Protein AF-0000000073271845 (afdb_homodimer)

Sequence (450 aa):
MGHQAGATQPPTPHKTIHFCSQCAGPVDLKFVSSEDRWRHICSACSHVHYLNPRNVVGCIVEHEDQVLLCRRGIQPQLGKWTVPAGYMELQESTAEGAARETLEEAGAAVEIVAPYVHFDIPGIGQAYLLFRARLAPPFTFAAQAPESLETRLFPLEDIPWDELAFSAVSLALRYYVEDRRSQSWRMHHGVIRKQAGAGPNDPGSFKLTDYMGLPLGAERIQTQAMGHQAGATQPPTPHKTIHFCSQCAGPVDLKFVSSEDRWRHICSACSHVHYLNPRNVVGCIVEHEDQVLLCRRGIQPQLGKWTVPAGYMELQESTAEGAARETLEEAGAAVEIVAPYVHFDIPGIGQAYLLFRARLAPPFTFAAQAPESLETRLFPLEDIPWDELAFSAVSLALRYYVEDRRSQSWRMHHGVIRKQAGAGPNDPGSFKLTDYMGLPLGAERIQTQA

Organism: Auxenochlorella protothecoides (NCBI:txid3075)

InterPro domains:
  IPR000086 NUDIX hydrolase domain [PF00293] (54-161)
  IPR000086 NUDIX hydrolase domain [PS51462] (52-177)
  IPR015797 NUDIX hydrolase-like domain superfamily [SSF55811] (19-181)
  IPR020084 NUDIX hydrolase, conserved site [PS00893] (86-107)
  IPR029401 Nudix hydrolase, N-terminal [PF14803] (19-50)

Solvent-accessible surface area (backbone atoms only — not comparable to full-atom values): 23977 Å² total; per-residue (Å²): 131,78,74,73,76,68,77,74,75,71,80,82,73,84,85,84,54,47,17,22,33,83,75,35,27,55,30,40,84,43,78,40,73,96,70,72,42,76,40,41,30,18,76,70,80,60,50,71,58,83,59,54,38,40,44,32,16,14,32,52,32,36,52,95,75,17,39,45,33,26,25,27,47,39,83,80,52,57,69,17,32,38,53,28,52,38,73,38,48,62,68,42,39,63,69,55,32,9,44,48,29,22,31,52,37,26,38,25,46,59,43,78,73,42,75,30,39,39,38,24,27,25,90,77,28,34,31,40,42,31,24,36,22,32,62,26,83,90,65,50,65,34,45,68,32,75,58,18,69,36,49,47,76,28,46,73,92,61,56,59,75,92,42,49,48,45,46,71,54,52,53,50,51,52,51,46,52,51,22,59,74,67,71,51,49,50,26,37,32,30,32,44,41,79,36,88,93,42,56,95,76,41,56,84,26,50,44,79,40,83,70,45,76,29,34,36,57,80,76,77,71,76,71,79,124,132,78,75,72,76,69,77,75,77,72,81,83,74,84,86,85,52,47,16,21,34,83,76,35,28,55,30,40,83,43,78,38,74,96,71,71,42,79,38,41,29,18,77,68,82,61,51,70,57,84,59,52,36,39,44,30,16,13,33,53,31,36,53,95,77,19,39,45,33,24,23,27,47,38,83,81,52,58,69,17,32,36,54,28,51,38,72,39,48,61,68,41,39,64,67,56,34,9,42,47,29,21,32,52,36,26,38,26,48,60,43,80,71,43,76,30,37,40,36,24,25,26,90,76,30,34,33,39,42,32,23,35,22,31,62,26,86,88,65,51,65,36,43,69,32,76,58,18,69,36,49,46,74,28,46,71,91,61,55,59,74,92,42,47,48,45,47,70,52,51,52,49,51,51,51,47,53,52,22,59,73,67,72,50,54,48,26,38,34,29,31,43,40,79,36,86,92,43,56,94,75,39,56,84,25,49,45,80,39,83,68,43,76,31,34,39,57,80,76,77,72,77,71,78,126

Nearest PDB structures (foldseek):
  3cng-assembly1_B  TM=9.658E-01  e=6.752E-22  Nitrosomonas europaea ATCC 19718
  5anv-assembly1_A  TM=7.488E-01  e=4.804E-10  Homo sapiens
  8zb3-assembly3_D  TM=8.122E-01  e=3.084E-08  Mycobacteroides abscessus
  8zb3-assembly2_F  TM=7.707E-01  e=2.291E-08  Mycobacteroides abscessus
  8zb3-assembly1_B  TM=7.769E-01  e=3.273E-08  Mycobacteroides abscessus

Secondary structure (DSSP, 8-state):
--------PPPPPPP---B-TTT--BEEEEEETTTTEEEEEETTT--EE---PEEEEEEEEEETTEEEEEEE-SSSSTT-EE-SEEE--TTS-HHHHHHHHHHHHH---EEEEEEEEEEEEGGGTEEEEEEEEEEPTT------STTEEEEEEEEGGG--GGGBS-HHHHHHHHHHHHHHHHT--EEEEEEEEEPTT--TT-GGGEEEEEEEEEE----------/--------PPPPPPP---B-TTT--BEEEEEETTTTEEEEEETTT--EE---PEEEEEEEEEETTEEEEEEE-SSSSTT-EE-SEEE--TTS-HHHHHHHHHHHHH---EEEEEEEEEEEEGGGTEEEEEEEEEEPTT------STTEEEEEEEEGGG--GGGBS-HHHHHHHHHHHHHHHHT--EEEEEEEEEPTT--TT-GGGEEEEEEEEEE----------

Radius of gyration: 22.72 Å; Cα contacts (8 Å, |Δi|>4): 1022; chains: 2; bounding box: 58×82×54 Å

Foldseek 3Di:
DPPPVPPPQPDDDDDPDQADPPPRAGWDFDQDVVVSDTWTAGPPPRDTDDDAFWEKAAEQEDDPQWTKWFQFLDDDLHRFIFGQIGTDDPPDDSVRRHQVSCCQAWVFGWAFQAWAEWEAEVVVRYIYTYTYIYGDPPSDTFGDDSRTDTMDIGRLVGPPLVRHFALRRSVSSVVVSVCVVVVWGWHKYWYWYFAPPDDPRPSVRTDTHPIDTHTDPNRPPPPPD/DPPPPPPPQPDDDDDPDQADPVPRAGWDFDQDVVVSDTWTAGPPPRDTDDDAFWEKAAEQEDDPQWTKWFQFLDPDLHRFIFGQIGTDDPPDDSVRRHQVSCCQAWVFGWAFQAWAEWEAEVVVRHIYTYTYIYGDPPSDTFGDDSRTDTMDIGRLVGPPLVRHFALRRSVSSVVVVVCVVVVWGWHKYWYWYAAPPDDPRPSVRIDTHPIDTHTPPRRPPPPPD

Structure (mmCIF, N/CA/C/O backbone):
data_AF-0000000073271845-model_v1
#
loop_
_entity.id
_entity.type
_entity.pdbx_description
1 polymer 'Nudix hydrolase 23, chloroplastic'
#
loop_
_atom_site.group_PDB
_atom_site.id
_atom_site.type_symbol
_atom_site.label_atom_id
_atom_site.label_alt_id
_atom_site.label_comp_id
_atom_site.label_asym_id
_atom_site.label_entity_id
_atom_site.label_seq_id
_atom_site.pdbx_PDB_ins_code
_atom_site.Cartn_x
_atom_site.Cartn_y
_atom_site.Cartn_z
_atom_site.occupancy
_atom_site.B_iso_or_equiv
_atom_site.auth_seq_id
_atom_site.auth_comp_id
_atom_site.auth_asym_id
_atom_site.auth_atom_id
_atom_site.pdbx_PDB_model_num
ATOM 1 N N . MET A 1 1 ? -10.828 41.812 -13.445 1 26.44 1 MET A N 1
ATOM 2 C CA . MET A 1 1 ? -11.75 40.75 -13.016 1 26.44 1 MET A CA 1
ATOM 3 C C . MET A 1 1 ? -11.227 39.375 -13.391 1 26.44 1 MET A C 1
ATOM 5 O O . MET A 1 1 ? -11.25 39 -14.562 1 26.44 1 MET A O 1
ATOM 9 N N . GLY A 1 2 ? -10.016 39 -13.016 1 28.94 2 GLY A N 1
ATOM 10 C CA . GLY A 1 2 ? -9.258 37.844 -13.438 1 28.94 2 GLY A CA 1
ATOM 11 C C . GLY A 1 2 ? -10.055 36.562 -13.336 1 28.94 2 GLY A C 1
ATOM 12 O O . GLY A 1 2 ? -10.688 36.281 -12.312 1 28.94 2 GLY A O 1
ATOM 13 N N . HIS A 1 3 ? -10.594 36.062 -14.469 1 33.66 3 HIS A N 1
ATOM 14 C CA . HIS A 1 3 ? -11.32 34.812 -14.555 1 33.66 3 HIS A CA 1
ATOM 15 C C . HIS A 1 3 ? -10.633 33.719 -13.758 1 33.66 3 HIS A C 1
ATOM 17 O O . HIS A 1 3 ? -9.438 33.438 -13.945 1 33.66 3 HIS A O 1
ATOM 23 N N . GLN A 1 4 ? -10.82 33.625 -12.453 1 34.12 4 GLN A N 1
ATOM 24 C CA . GLN A 1 4 ? -10.398 32.438 -11.727 1 34.12 4 GLN A CA 1
ATOM 25 C C . GLN A 1 4 ? -10.523 31.172 -12.602 1 34.12 4 GLN A C 1
ATOM 27 O O . GLN A 1 4 ? -11.617 30.859 -13.078 1 34.12 4 GLN A O 1
ATOM 32 N N . ALA A 1 5 ? -9.711 30.938 -13.469 1 41.09 5 ALA A N 1
ATOM 33 C CA . ALA A 1 5 ? -9.719 29.75 -14.32 1 41.09 5 ALA A CA 1
ATOM 34 C C . ALA A 1 5 ? -10.328 28.562 -13.586 1 41.09 5 ALA A C 1
ATOM 36 O O . ALA A 1 5 ? -9.867 28.188 -12.508 1 41.09 5 ALA A O 1
ATOM 37 N N . GLY A 1 6 ? -11.594 28.312 -13.602 1 43.56 6 GLY A N 1
ATOM 38 C CA . GLY A 1 6 ? -12.383 27.281 -12.961 1 43.56 6 GLY A CA 1
ATOM 39 C C . GLY A 1 6 ? -11.711 25.922 -13 1 43.56 6 GLY A C 1
ATOM 40 O O . GLY A 1 6 ? -11.281 25.453 -14.055 1 43.56 6 GLY A O 1
ATOM 41 N N . ALA A 1 7 ? -10.891 25.625 -12.102 1 51.81 7 ALA A N 1
ATOM 42 C CA . ALA A 1 7 ? -10.305 24.281 -12.086 1 51.81 7 ALA A CA 1
ATOM 43 C C . ALA A 1 7 ? -11.266 23.25 -12.664 1 51.81 7 ALA A C 1
ATOM 45 O O . ALA A 1 7 ? -12.438 23.203 -12.289 1 51.81 7 ALA A O 1
ATOM 46 N N . THR A 1 8 ? -11.156 22.812 -13.969 1 64.62 8 THR A N 1
ATOM 47 C CA . THR A 1 8 ? -11.977 21.844 -14.68 1 64.62 8 THR A CA 1
ATOM 48 C C . THR A 1 8 ? -12.156 20.578 -13.836 1 64.62 8 THR A C 1
ATOM 50 O O . THR A 1 8 ? -11.203 20.078 -13.234 1 64.62 8 THR A O 1
ATOM 53 N N . GLN A 1 9 ? -13.398 20.375 -13.445 1 80.06 9 GLN A N 1
ATOM 54 C CA . GLN A 1 9 ? -13.812 19.156 -12.75 1 80.06 9 GLN A CA 1
ATOM 55 C C . GLN A 1 9 ? -13.289 17.906 -13.461 1 80.06 9 GLN A C 1
ATOM 57 O O . GLN A 1 9 ? -13.375 17.812 -14.68 1 80.06 9 GLN A O 1
ATOM 62 N N . PRO A 1 10 ? -12.5 17.125 -12.703 1 82 10 PRO A N 1
ATOM 63 C CA . PRO A 1 10 ? -12.055 15.883 -13.336 1 82 10 PRO A CA 1
ATOM 64 C C . PRO A 1 10 ? -13.211 15.039 -13.852 1 82 10 PRO A C 1
ATOM 66 O O . PRO A 1 10 ? -14.359 15.242 -13.445 1 82 10 PRO A O 1
ATOM 69 N N . PRO A 1 11 ? -12.898 14.188 -14.797 1 83.12 11 PRO A N 1
ATOM 70 C CA . PRO A 1 11 ? -13.953 13.305 -15.297 1 83.12 11 PRO A CA 1
ATOM 71 C C . PRO A 1 11 ? -14.57 12.438 -14.203 1 83.12 11 PRO A C 1
ATOM 73 O O . PRO A 1 11 ? -13.875 12.016 -13.273 1 83.12 11 PRO A O 1
ATOM 76 N N . THR A 1 12 ? -15.828 12.25 -14.344 1 85.94 12 THR A N 1
ATOM 77 C CA . THR A 1 12 ? -16.562 11.438 -13.375 1 85.94 12 THR A CA 1
ATOM 78 C C . THR A 1 12 ? -16.078 9.984 -13.414 1 85.94 12 THR A C 1
ATOM 80 O O . THR A 1 12 ? -16.047 9.367 -14.477 1 85.94 12 THR A O 1
ATOM 83 N N . PRO A 1 13 ? -15.742 9.469 -12.25 1 89.5 13 PRO A N 1
ATOM 84 C CA . PRO A 1 13 ? -15.312 8.07 -12.219 1 89.5 13 PRO A CA 1
ATOM 85 C C . PRO A 1 13 ? -16.484 7.094 -12.25 1 89.5 13 PRO A C 1
ATOM 87 O O . PRO A 1 13 ? -17.656 7.516 -12.172 1 89.5 13 PRO A O 1
ATOM 90 N N . HIS A 1 14 ? -16.156 5.797 -12.5 1 89.81 14 HIS A N 1
ATOM 91 C CA . HIS A 1 14 ? -17.156 4.746 -12.406 1 89.81 14 HIS A CA 1
ATOM 92 C C . HIS A 1 14 ? -17.625 4.562 -10.961 1 89.81 14 HIS A C 1
ATOM 94 O O . HIS A 1 14 ? -16.797 4.461 -10.047 1 89.81 14 HIS A O 1
ATOM 100 N N . LYS A 1 15 ? -18.938 4.594 -10.805 1 92.81 15 LYS A N 1
ATOM 101 C CA . LYS A 1 15 ? -19.5 4.344 -9.484 1 92.81 15 LYS A CA 1
ATOM 102 C C . LYS A 1 15 ? -19.344 2.879 -9.086 1 92.81 15 LYS A C 1
ATOM 104 O O . LYS A 1 15 ? -19.859 1.99 -9.773 1 92.81 15 LYS A O 1
ATOM 109 N N . THR A 1 16 ? -18.641 2.561 -7.949 1 95.5 16 THR A N 1
ATOM 110 C CA . THR A 1 16 ? -18.375 1.185 -7.551 1 95.5 16 THR A CA 1
ATOM 111 C C . THR A 1 16 ? -19.156 0.815 -6.301 1 95.5 16 THR A C 1
ATOM 113 O O . THR A 1 16 ? -19.266 -0.362 -5.949 1 95.5 16 THR A O 1
ATOM 116 N N . ILE A 1 17 ? -19.688 1.751 -5.602 1 98 17 ILE A N 1
ATOM 117 C CA . ILE A 1 17 ? -20.516 1.562 -4.414 1 98 17 ILE A CA 1
ATOM 118 C C . ILE A 1 17 ? -21.922 2.1 -4.68 1 98 17 ILE A C 1
ATOM 120 O O . ILE A 1 17 ? -22.109 3.303 -4.871 1 98 17 ILE A O 1
ATOM 124 N N . HIS A 1 18 ? -22.812 1.226 -4.594 1 98.62 18 HIS A N 1
ATOM 125 C CA . HIS A 1 18 ? -24.172 1.615 -4.953 1 98.62 18 HIS A CA 1
ATOM 126 C C . HIS A 1 18 ? -25.031 1.848 -3.711 1 98.62 18 HIS A C 1
ATOM 128 O O . HIS A 1 18 ? -25.953 2.672 -3.729 1 98.62 18 HIS A O 1
ATOM 134 N N . PHE A 1 19 ? -24.688 1.112 -2.695 1 98.88 19 PHE A N 1
ATOM 135 C CA . PHE A 1 19 ? -25.453 1.235 -1.455 1 98.88 19 PHE A CA 1
ATOM 136 C C . PHE A 1 19 ? -24.516 1.394 -0.264 1 98.88 19 PHE A C 1
ATOM 138 O O . PHE A 1 19 ? -23.391 0.868 -0.271 1 98.88 19 PHE A O 1
ATOM 145 N N . CYS A 1 20 ? -25 2.088 0.715 1 98.81 20 CYS A N 1
ATOM 146 C CA . CYS A 1 20 ? -24.234 2.453 1.895 1 98.81 20 CYS A CA 1
ATOM 147 C C . CYS A 1 20 ? -23.969 1.237 2.773 1 98.81 20 CYS A C 1
ATOM 149 O O . CYS A 1 20 ? -24.891 0.494 3.104 1 98.81 20 CYS A O 1
ATOM 151 N N . SER A 1 21 ? -22.766 1.046 3.168 1 98.62 21 SER A N 1
ATOM 152 C CA . SER A 1 21 ? -22.375 -0.086 4 1 98.62 21 SER A CA 1
ATOM 153 C C . SER A 1 21 ? -22.891 0.078 5.43 1 98.62 21 SER A C 1
ATOM 155 O O . SER A 1 21 ? -22.875 -0.873 6.215 1 98.62 21 SER A O 1
ATOM 157 N N . GLN A 1 22 ? -23.375 1.229 5.746 1 98.5 22 GLN A N 1
ATOM 158 C CA . GLN A 1 22 ? -23.766 1.512 7.125 1 98.5 22 GLN A CA 1
ATOM 159 C C . GLN A 1 22 ? -25.281 1.484 7.289 1 98.5 22 GLN A C 1
ATOM 161 O O . GLN A 1 22 ? -25.781 1.08 8.336 1 98.5 22 GLN A O 1
ATOM 166 N N . CYS A 1 23 ? -26.016 1.904 6.242 1 98.69 23 CYS A N 1
ATOM 167 C CA . CYS A 1 23 ? -27.453 2.057 6.457 1 98.69 23 CYS A CA 1
ATOM 168 C C . CYS A 1 23 ? -28.234 1.495 5.281 1 98.69 23 CYS A C 1
ATOM 170 O O . CYS A 1 23 ? -29.469 1.622 5.234 1 98.69 23 CYS A O 1
ATOM 172 N N . ALA A 1 24 ? -27.609 1.023 4.305 1 98.56 24 ALA A N 1
ATOM 173 C CA . ALA A 1 24 ? -28.219 0.4 3.133 1 98.56 24 ALA A CA 1
ATOM 174 C C . ALA A 1 24 ? -28.812 1.451 2.199 1 98.56 24 ALA A C 1
ATOM 176 O O . ALA A 1 24 ? -29.406 1.113 1.175 1 98.56 24 ALA A O 1
ATOM 177 N N . GLY A 1 25 ? -28.625 2.727 2.527 1 98.69 25 GLY A N 1
ATOM 178 C CA . GLY A 1 25 ? -29.125 3.775 1.658 1 98.69 25 GLY A CA 1
ATOM 179 C C . GLY A 1 25 ? -28.375 3.877 0.344 1 98.69 25 GLY A C 1
ATOM 180 O O . GLY A 1 25 ? -27.266 3.342 0.211 1 98.69 25 GLY A O 1
ATOM 181 N N . PRO A 1 26 ? -29.031 4.582 -0.609 1 98.69 26 PRO A N 1
ATOM 182 C CA . PRO A 1 26 ? -28.359 4.754 -1.895 1 98.69 26 PRO A CA 1
ATOM 183 C C . PRO A 1 26 ? -27.125 5.656 -1.796 1 98.69 26 PRO A C 1
ATOM 185 O O . PRO A 1 26 ? -27.141 6.645 -1.058 1 98.69 26 PRO A O 1
ATOM 188 N N . VAL A 1 27 ? -26.047 5.289 -2.484 1 98.69 27 VAL A N 1
ATOM 189 C CA . VAL A 1 27 ? -24.828 6.074 -2.525 1 98.69 27 VAL A CA 1
ATOM 190 C C . VAL A 1 27 ? -24.719 6.797 -3.865 1 98.69 27 VAL A C 1
ATOM 192 O O . VAL A 1 27 ? -24.906 6.191 -4.922 1 98.69 27 VAL A O 1
ATOM 195 N N . ASP A 1 28 ? -24.406 8.062 -3.801 1 97.88 28 ASP A N 1
ATOM 196 C CA . ASP A 1 28 ? -24.219 8.875 -5 1 97.88 28 ASP A CA 1
ATOM 197 C C . ASP A 1 28 ? -22.766 9.305 -5.152 1 97.88 28 ASP A C 1
ATOM 199 O O . ASP A 1 28 ? -22.047 9.445 -4.16 1 97.88 28 ASP A O 1
ATOM 203 N N . LEU A 1 29 ? -22.406 9.438 -6.406 1 96.81 29 LEU A N 1
ATOM 204 C CA . LEU A 1 29 ? -21.141 10.102 -6.703 1 96.81 29 LEU A CA 1
ATOM 205 C C . LEU A 1 29 ? -21.312 11.617 -6.746 1 96.81 29 LEU A C 1
ATOM 207 O O . LEU A 1 29 ? -22.062 12.133 -7.582 1 96.81 29 LEU A O 1
ATOM 211 N N . LYS A 1 30 ? -20.672 12.32 -5.816 1 96.12 30 LYS A N 1
ATOM 212 C CA . LYS A 1 30 ? -20.781 13.773 -5.73 1 96.12 30 LYS A CA 1
ATOM 213 C C . LYS A 1 30 ? -19.406 14.43 -5.793 1 96.12 30 LYS A C 1
ATOM 215 O O . LYS A 1 30 ? -18.469 13.969 -5.156 1 96.12 30 LYS A O 1
ATOM 220 N N . PHE A 1 31 ? -19.281 15.438 -6.609 1 95.31 31 PHE A N 1
ATOM 221 C CA . PHE A 1 31 ? -18.031 16.203 -6.66 1 95.31 31 PHE A CA 1
ATOM 222 C C . PHE A 1 31 ? -17.953 17.172 -5.484 1 95.31 31 PHE A C 1
ATOM 224 O O . PHE A 1 31 ? -18.844 18 -5.293 1 95.31 31 PHE A O 1
ATOM 231 N N . VAL A 1 32 ? -16.938 17.016 -4.672 1 93.81 32 VAL A N 1
ATOM 232 C CA . VAL A 1 32 ? -16.703 17.891 -3.539 1 93.81 32 VAL A CA 1
ATOM 233 C C . VAL A 1 32 ? -15.672 18.953 -3.918 1 93.81 32 VAL A C 1
ATOM 235 O O . VAL A 1 32 ? -14.469 18.688 -3.875 1 93.81 32 VAL A O 1
ATOM 238 N N . SER A 1 33 ? -16.016 20.125 -4.113 1 91.56 33 SER A N 1
ATOM 239 C CA . SER A 1 33 ? -15.188 21.188 -4.664 1 91.56 33 SER A CA 1
ATOM 240 C C . SER A 1 33 ? -14.047 21.547 -3.719 1 91.56 33 SER A C 1
ATOM 242 O O . SER A 1 33 ? -12.93 21.828 -4.164 1 91.56 33 SER A O 1
ATOM 244 N N . SER A 1 34 ? -14.328 21.562 -2.422 1 87.44 34 SER A N 1
ATOM 245 C CA . SER A 1 34 ? -13.312 21.938 -1.443 1 87.44 34 SER A CA 1
ATOM 246 C C . SER A 1 34 ? -12.164 20.922 -1.423 1 87.44 34 SER A C 1
ATOM 248 O O . SER A 1 34 ? -11.055 21.25 -0.996 1 87.44 34 SER A O 1
ATOM 250 N N . GLU A 1 35 ? -12.43 19.766 -1.966 1 88.5 35 GLU A N 1
ATOM 251 C CA . GLU A 1 35 ? -11.43 18.688 -1.981 1 88.5 35 GLU A CA 1
ATOM 252 C C . GLU A 1 35 ? -10.938 18.422 -3.398 1 88.5 35 GLU A C 1
ATOM 254 O O . GLU A 1 35 ? -9.961 17.688 -3.594 1 88.5 35 GLU A O 1
ATOM 259 N N . ASP A 1 36 ? -11.641 18.984 -4.312 1 89.12 36 ASP A N 1
ATOM 260 C CA . ASP A 1 36 ? -11.352 18.734 -5.723 1 89.12 36 ASP A CA 1
ATOM 261 C C . ASP A 1 36 ? -11.352 17.234 -6.035 1 89.12 36 ASP A C 1
ATOM 263 O O . ASP A 1 36 ? -10.398 16.719 -6.613 1 89.12 36 ASP A O 1
ATOM 267 N N . ARG A 1 37 ? -12.438 16.516 -5.547 1 92.81 37 ARG A N 1
ATOM 268 C CA . ARG A 1 37 ? -12.516 15.07 -5.738 1 92.81 37 ARG A CA 1
ATOM 269 C C . ARG A 1 37 ? -13.969 14.602 -5.754 1 92.81 37 ARG A C 1
ATOM 271 O O . ARG A 1 37 ? -14.836 15.234 -5.152 1 92.81 37 ARG A O 1
ATOM 278 N N . TRP A 1 38 ? -14.18 13.531 -6.527 1 94.88 38 TRP A N 1
ATOM 279 C CA . TRP A 1 38 ? -15.445 12.812 -6.457 1 94.88 38 TRP A CA 1
ATOM 280 C C . TRP A 1 38 ? -15.5 11.93 -5.211 1 94.88 38 TRP A C 1
ATOM 282 O O . TRP A 1 38 ? -14.508 11.281 -4.855 1 94.88 38 TRP A O 1
ATOM 292 N N . ARG A 1 39 ? -16.688 11.961 -4.566 1 97.06 39 ARG A N 1
ATOM 293 C CA . ARG A 1 39 ? -16.891 11.133 -3.379 1 97.06 39 ARG A CA 1
ATOM 294 C C . ARG A 1 39 ? -18.156 10.289 -3.506 1 97.06 39 ARG A C 1
ATOM 296 O O . ARG A 1 39 ? -19.156 10.742 -4.051 1 97.06 39 ARG A O 1
ATOM 303 N N . HIS A 1 40 ? -18.062 9.008 -3.061 1 98.19 40 HIS A N 1
ATOM 304 C CA . HIS A 1 40 ? -19.266 8.203 -2.811 1 98.19 40 HIS A CA 1
ATOM 305 C C . HIS A 1 40 ? -19.922 8.602 -1.499 1 98.19 40 HIS A C 1
ATOM 307 O O . HIS A 1 40 ? -19.406 8.312 -0.42 1 98.19 40 HIS A O 1
ATOM 313 N N . ILE A 1 41 ? -21.062 9.203 -1.574 1 98.5 41 ILE A N 1
ATOM 314 C CA . ILE A 1 41 ? -21.734 9.727 -0.385 1 98.5 41 ILE A CA 1
ATOM 315 C C . ILE A 1 41 ? -23.156 9.164 -0.293 1 98.5 41 ILE A C 1
ATOM 317 O O . ILE A 1 41 ? -23.906 9.219 -1.264 1 98.5 41 ILE A O 1
ATOM 321 N N . CYS A 1 42 ? -23.438 8.578 0.839 1 98.69 42 CYS A N 1
ATOM 322 C CA . CYS A 1 42 ? -24.797 8.094 1.067 1 98.69 42 CYS A CA 1
ATOM 323 C C . CYS A 1 42 ? -25.781 9.242 1.121 1 98.69 42 CYS A C 1
ATOM 325 O O . CYS A 1 42 ? -25.562 10.227 1.833 1 98.69 42 CYS A O 1
ATOM 327 N N . SER A 1 43 ? -26.859 9.148 0.456 1 98.19 43 SER A N 1
ATOM 328 C CA . SER A 1 43 ? -27.859 10.211 0.423 1 98.19 43 SER A CA 1
ATOM 329 C C . SER A 1 43 ? -28.781 10.133 1.634 1 98.19 43 SER A C 1
ATOM 331 O O . SER A 1 43 ? -29.531 11.07 1.91 1 98.19 43 SER A O 1
ATOM 333 N N . ALA A 1 44 ? -28.688 9.023 2.281 1 98.25 44 ALA A N 1
ATOM 334 C CA . ALA A 1 44 ? -29.578 8.828 3.43 1 98.25 44 ALA A CA 1
ATOM 335 C C . ALA A 1 44 ? -28.891 9.273 4.723 1 98.25 44 ALA A C 1
ATOM 337 O O . ALA A 1 44 ? -29.484 10.016 5.512 1 98.25 44 ALA A O 1
ATOM 338 N N . CYS A 1 45 ? -27.688 8.867 4.996 1 98.44 45 CYS A N 1
ATOM 339 C CA . CYS A 1 45 ? -27.062 9.133 6.285 1 98.44 45 CYS A CA 1
ATOM 340 C C . CYS A 1 45 ? -25.844 10.047 6.129 1 98.44 45 CYS A C 1
ATOM 342 O O . CYS A 1 45 ? -25.188 10.375 7.109 1 98.44 45 CYS A O 1
ATOM 344 N N . SER A 1 46 ? -25.375 10.359 4.938 1 98.19 46 SER A N 1
ATOM 345 C CA . SER A 1 46 ? -24.312 11.297 4.609 1 98.19 46 SER A CA 1
ATOM 346 C C . SER A 1 46 ? -22.938 10.664 4.832 1 98.19 46 SER A C 1
ATOM 348 O O . SER A 1 46 ? -21.906 11.344 4.734 1 98.19 46 SER A O 1
ATOM 350 N N . HIS A 1 47 ? -22.953 9.406 5.047 1 98.12 47 HIS A N 1
ATOM 351 C CA . HIS A 1 47 ? -21.688 8.719 5.207 1 98.12 47 HIS A CA 1
ATOM 352 C C . HIS A 1 47 ? -20.859 8.789 3.93 1 98.12 47 HIS A C 1
ATOM 354 O O . HIS A 1 47 ? -21.359 8.508 2.842 1 98.12 47 HIS A O 1
ATOM 360 N N . VAL A 1 48 ? -19.594 9.219 4.066 1 98.06 48 VAL A N 1
ATOM 361 C CA . VAL A 1 48 ? -18.672 9.25 2.938 1 98.06 48 VAL A CA 1
ATOM 362 C C . VAL A 1 48 ? -17.906 7.93 2.861 1 98.06 48 VAL A C 1
ATOM 364 O O . VAL A 1 48 ? -17.312 7.488 3.852 1 98.06 48 VAL A O 1
ATOM 367 N N . HIS A 1 49 ? -17.922 7.262 1.712 1 97.94 49 HIS A N 1
ATOM 368 C CA . HIS A 1 49 ? -17.156 6.039 1.485 1 97.94 49 HIS A CA 1
ATOM 369 C C . HIS A 1 49 ? -15.828 6.336 0.804 1 97.94 49 HIS A C 1
ATOM 371 O O . HIS A 1 49 ? -15.758 6.41 -0.425 1 97.94 49 HIS A O 1
ATOM 377 N N . TYR A 1 50 ? -14.836 6.414 1.624 1 96.69 50 TYR A N 1
ATOM 378 C CA . TYR A 1 50 ? -13.5 6.691 1.109 1 96.69 50 TYR A CA 1
ATOM 379 C C . TYR A 1 50 ? -12.922 5.473 0.405 1 96.69 50 TYR A C 1
ATOM 381 O O . TYR A 1 50 ? -13.094 4.34 0.862 1 96.69 50 TYR A O 1
ATOM 389 N N . LEU A 1 51 ? -12.25 5.695 -0.69 1 96.75 51 LEU A N 1
ATOM 390 C CA . LEU A 1 51 ? -11.586 4.625 -1.43 1 96.75 51 LEU A CA 1
ATOM 391 C C . LEU A 1 51 ? -10.07 4.801 -1.396 1 96.75 51 LEU A C 1
ATOM 393 O O . LEU A 1 51 ? -9.562 5.902 -1.62 1 96.75 51 LEU A O 1
ATOM 397 N N . ASN A 1 52 ? -9.375 3.799 -1.056 1 98.25 52 ASN A N 1
ATOM 398 C CA . ASN A 1 52 ? -7.918 3.697 -0.986 1 98.25 52 ASN A CA 1
ATOM 399 C C . ASN A 1 52 ? -7.371 2.729 -2.031 1 98.25 52 ASN A C 1
ATOM 401 O O . ASN A 1 52 ? -7.957 1.668 -2.264 1 98.25 52 ASN A O 1
ATOM 405 N N . PRO A 1 53 ? -6.285 3.127 -2.74 1 98.19 53 PRO A N 1
ATOM 406 C CA . PRO A 1 53 ? -5.723 2.174 -3.699 1 98.19 53 PRO A CA 1
ATOM 407 C C . PRO A 1 53 ? -5.465 0.8 -3.088 1 98.19 53 PRO A C 1
ATOM 409 O O . PRO A 1 53 ? -5.082 0.703 -1.919 1 98.19 53 PRO A O 1
ATOM 412 N N . ARG A 1 54 ? -5.656 -0.228 -3.881 1 98.44 54 ARG A N 1
ATOM 413 C CA . ARG A 1 54 ? -5.461 -1.59 -3.395 1 98.44 54 ARG A CA 1
ATOM 414 C C . ARG A 1 54 ? -4.012 -2.031 -3.564 1 98.44 54 ARG A C 1
ATOM 416 O O . ARG A 1 54 ? -3.408 -1.803 -4.613 1 98.44 54 ARG A O 1
ATOM 423 N N . ASN A 1 55 ? -3.484 -2.639 -2.52 1 98.75 55 ASN A N 1
ATOM 424 C CA . ASN A 1 55 ? -2.143 -3.209 -2.572 1 98.75 55 ASN A CA 1
ATOM 425 C C . ASN A 1 55 ? -2.141 -4.57 -3.264 1 98.75 55 ASN A C 1
ATOM 427 O O . ASN A 1 55 ? -2.898 -5.465 -2.885 1 98.75 55 ASN A O 1
ATOM 431 N N . VAL A 1 56 ? -1.356 -4.715 -4.32 1 98.56 56 VAL A N 1
ATOM 432 C CA . VAL A 1 56 ? -1.062 -5.98 -4.988 1 98.56 56 VAL A CA 1
ATOM 433 C C . VAL A 1 56 ? 0.346 -6.441 -4.625 1 98.56 56 VAL A C 1
ATOM 435 O O . VAL A 1 56 ? 1.322 -5.727 -4.855 1 98.56 56 VAL A O 1
ATOM 438 N N . VAL A 1 57 ? 0.427 -7.613 -4.047 1 98.75 57 VAL A N 1
ATOM 439 C CA . VAL A 1 57 ? 1.714 -8.086 -3.547 1 98.75 57 VAL A CA 1
ATOM 440 C C . VAL A 1 57 ? 2.096 -9.383 -4.254 1 98.75 57 VAL A C 1
ATOM 442 O O . VAL A 1 57 ? 1.225 -10.164 -4.652 1 98.75 57 VAL A O 1
ATOM 445 N N . GLY A 1 58 ? 3.422 -9.602 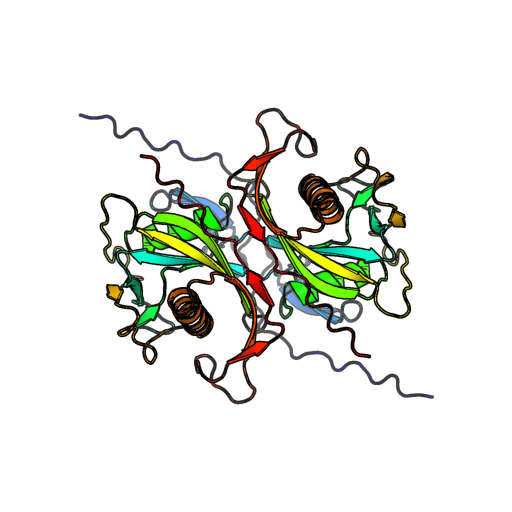-4.434 1 98.5 58 GLY A N 1
ATOM 446 C CA . GLY A 1 58 ? 3.91 -10.797 -5.09 1 98.5 58 GLY A CA 1
ATOM 447 C C . GLY A 1 58 ? 5.414 -10.961 -4.992 1 98.5 58 GLY A C 1
ATOM 448 O O . GLY A 1 58 ? 6.09 -10.18 -4.324 1 98.5 58 GLY A O 1
ATOM 449 N N . CYS A 1 59 ? 5.918 -12.031 -5.652 1 98.44 59 CYS A N 1
ATOM 450 C CA . CYS A 1 59 ? 7.344 -12.336 -5.574 1 98.44 59 CYS A CA 1
ATOM 451 C C . CYS A 1 59 ? 7.93 -12.539 -6.965 1 98.44 59 CYS A C 1
ATOM 453 O O . CYS A 1 59 ? 7.297 -13.148 -7.832 1 98.44 59 CYS A O 1
ATOM 455 N N . ILE A 1 60 ? 9.031 -11.977 -7.16 1 98.31 60 ILE A N 1
ATOM 456 C CA . ILE A 1 60 ? 9.953 -12.5 -8.164 1 98.31 60 ILE A CA 1
ATOM 457 C C . ILE A 1 60 ? 10.797 -13.617 -7.562 1 98.31 60 ILE A C 1
ATOM 459 O O . ILE A 1 60 ? 11.773 -13.352 -6.852 1 98.31 60 ILE A O 1
ATOM 463 N N . VAL A 1 61 ? 10.414 -14.836 -7.852 1 98.44 61 VAL A N 1
ATOM 464 C CA . VAL A 1 61 ? 11.016 -16 -7.23 1 98.44 61 VAL A CA 1
ATOM 465 C C . VAL A 1 61 ? 12.211 -16.469 -8.055 1 98.44 61 VAL A C 1
ATOM 467 O O . VAL A 1 61 ? 12.07 -16.812 -9.234 1 98.44 61 VAL A O 1
ATOM 470 N N . GLU A 1 62 ? 13.289 -16.484 -7.426 1 96.5 62 GLU A N 1
ATOM 471 C CA . GLU A 1 62 ? 14.523 -16.922 -8.078 1 96.5 62 GLU A CA 1
ATOM 472 C C . GLU A 1 62 ? 14.922 -18.328 -7.637 1 96.5 62 GLU A C 1
ATOM 474 O O . GLU A 1 62 ? 14.82 -18.656 -6.453 1 96.5 62 GLU A O 1
ATOM 479 N N . HIS A 1 63 ? 15.336 -19.109 -8.594 1 96.69 63 HIS A N 1
ATOM 480 C CA . HIS A 1 63 ? 15.883 -20.438 -8.328 1 96.69 63 HIS A CA 1
ATOM 481 C C . HIS A 1 63 ? 16.891 -20.844 -9.391 1 96.69 63 HIS A C 1
ATOM 483 O O . HIS A 1 63 ? 16.547 -20.953 -10.57 1 96.69 63 HIS A O 1
ATOM 489 N N . GLU A 1 64 ? 18.156 -21.078 -8.961 1 93.88 64 GLU A N 1
ATOM 490 C CA . GLU A 1 64 ? 19.219 -21.516 -9.867 1 93.88 64 GLU A CA 1
ATOM 491 C C . GLU A 1 64 ? 19.25 -20.656 -11.125 1 93.88 64 GLU A C 1
ATOM 493 O O . GLU A 1 64 ? 19.203 -21.172 -12.242 1 93.88 64 GLU A O 1
ATOM 498 N N . ASP A 1 65 ? 19.203 -19.438 -11.031 1 91.75 65 ASP A N 1
ATOM 499 C CA . ASP A 1 65 ? 19.344 -18.422 -12.07 1 91.75 65 ASP A CA 1
ATOM 500 C C . ASP A 1 65 ? 18.141 -18.422 -13.008 1 91.75 65 ASP A C 1
ATOM 502 O O . ASP A 1 65 ? 18.266 -18.125 -14.195 1 91.75 65 ASP A O 1
ATOM 506 N N . GLN A 1 66 ? 17.078 -18.859 -12.516 1 97.75 66 GLN A N 1
ATOM 507 C CA . GLN A 1 66 ? 15.797 -18.812 -13.211 1 97.75 66 GLN A CA 1
ATOM 508 C C . GLN A 1 66 ? 14.742 -18.062 -12.391 1 97.75 66 GLN A C 1
ATOM 510 O O . GLN A 1 66 ? 14.914 -17.875 -11.188 1 97.75 66 GLN A O 1
ATOM 515 N N . VAL A 1 67 ? 13.695 -17.625 -13.078 1 98.5 67 VAL A N 1
ATOM 516 C CA . VAL A 1 67 ? 12.594 -16.969 -12.391 1 98.5 67 VAL A CA 1
ATOM 517 C C . VAL A 1 67 ? 11.305 -17.766 -12.578 1 98.5 67 VAL A C 1
ATOM 519 O O . VAL A 1 67 ? 11.055 -18.312 -13.656 1 98.5 67 VAL A O 1
ATOM 522 N N . LEU A 1 68 ? 10.5 -17.891 -11.555 1 98.62 68 LEU A N 1
ATOM 523 C CA . LEU A 1 68 ? 9.25 -18.641 -11.555 1 98.62 68 LEU A CA 1
ATOM 524 C C . LEU A 1 68 ? 8.102 -17.781 -12.086 1 98.62 68 LEU A C 1
ATOM 526 O O . LEU A 1 68 ? 7.852 -16.688 -11.57 1 98.62 68 LEU A O 1
ATOM 530 N N . LEU A 1 69 ? 7.461 -18.234 -13.148 1 98.38 69 LEU A N 1
ATOM 531 C CA . LEU A 1 69 ? 6.281 -17.562 -13.68 1 98.38 69 LEU A CA 1
ATOM 532 C C . LEU A 1 69 ? 5.07 -18.484 -13.664 1 98.38 69 LEU A C 1
ATOM 534 O O . LEU A 1 69 ? 5.223 -19.719 -13.656 1 98.38 69 LEU A O 1
ATOM 538 N N . CYS A 1 70 ? 3.967 -17.891 -13.586 1 97.69 70 CYS A N 1
ATOM 539 C CA . CYS A 1 70 ? 2.688 -18.594 -13.672 1 97.69 70 CYS A CA 1
ATOM 540 C C . CYS A 1 70 ? 1.902 -18.141 -14.898 1 97.69 70 CYS A C 1
ATOM 542 O O . CYS A 1 70 ? 1.88 -16.938 -15.227 1 97.69 70 CYS A O 1
ATOM 544 N N . ARG A 1 71 ? 1.306 -19.094 -15.539 1 97.62 71 ARG A N 1
ATOM 545 C CA . ARG A 1 71 ? 0.423 -18.781 -16.656 1 97.62 71 ARG A CA 1
ATOM 546 C C . ARG A 1 71 ? -1.017 -18.609 -16.188 1 97.62 71 ARG A C 1
ATOM 548 O O . ARG A 1 71 ? -1.594 -19.516 -15.586 1 97.62 71 ARG A O 1
ATOM 555 N N . ARG A 1 72 ? -1.573 -17.391 -16.484 1 96.06 72 ARG A N 1
ATOM 556 C CA . ARG A 1 72 ? -2.883 -17.047 -15.938 1 96.06 72 ARG A CA 1
ATOM 557 C C . ARG A 1 72 ? -3.977 -17.922 -16.547 1 96.06 72 ARG A C 1
ATOM 559 O O . ARG A 1 72 ? -3.996 -18.156 -17.75 1 96.06 72 ARG A O 1
ATOM 566 N N . GLY A 1 73 ? -4.887 -18.375 -15.648 1 95.12 73 GLY A N 1
ATOM 567 C CA . GLY A 1 73 ? -6.004 -19.219 -16.062 1 95.12 73 GLY A CA 1
ATOM 568 C C . GLY A 1 73 ? -7.328 -18.469 -16.062 1 95.12 73 GLY A C 1
ATOM 569 O O . GLY A 1 73 ? -8.383 -19.078 -16.281 1 95.12 73 GLY A O 1
ATOM 570 N N . ILE A 1 74 ? -7.273 -17.203 -15.797 1 92.31 74 ILE A N 1
ATOM 571 C CA . ILE A 1 74 ? -8.492 -16.406 -15.719 1 92.31 74 ILE A CA 1
ATOM 572 C C . ILE A 1 74 ? -8.281 -15.07 -16.422 1 92.31 74 ILE A C 1
ATOM 574 O O . ILE A 1 74 ? -7.141 -14.672 -16.688 1 92.31 74 ILE A O 1
ATOM 578 N N . GLN A 1 75 ? -9.484 -14.469 -16.797 1 91.75 75 GLN A N 1
ATOM 579 C CA . GLN A 1 75 ? -9.438 -13.102 -17.297 1 91.75 75 GLN A CA 1
ATOM 580 C C . GLN A 1 75 ? -9.164 -12.102 -16.188 1 91.75 75 GLN A C 1
ATOM 582 O O . GLN A 1 75 ? -9.477 -12.359 -15.023 1 91.75 75 GLN A O 1
ATOM 587 N N . PRO A 1 76 ? -8.508 -10.945 -16.469 1 89.62 76 PRO A N 1
ATOM 588 C CA . PRO A 1 76 ? -7.949 -10.539 -17.75 1 89.62 76 PRO A CA 1
ATOM 589 C C . PRO A 1 76 ? -6.617 -11.219 -18.062 1 89.62 76 PRO A C 1
ATOM 591 O O . PRO A 1 76 ? -5.988 -11.789 -17.156 1 89.62 76 PRO A O 1
ATOM 594 N N . GLN A 1 77 ? -6.152 -11.18 -19.281 1 92.06 77 GLN A N 1
ATOM 595 C CA . GLN A 1 77 ? -4.863 -11.648 -19.781 1 92.06 77 GLN A CA 1
ATOM 596 C C . GLN A 1 77 ? -4.73 -13.164 -19.625 1 92.06 77 GLN A C 1
ATOM 598 O O . GLN A 1 77 ? -3.689 -13.656 -19.188 1 92.06 77 GLN A O 1
ATOM 603 N N . LEU A 1 78 ? -5.844 -13.859 -19.922 1 94.56 78 LEU A N 1
ATOM 604 C CA . LEU A 1 78 ? -5.84 -15.32 -19.906 1 94.56 78 LEU A CA 1
ATOM 605 C C . LEU A 1 78 ? -4.727 -15.875 -20.797 1 94.56 78 LEU A C 1
ATOM 607 O O . LEU A 1 78 ? -4.543 -15.422 -21.922 1 94.56 78 LEU A O 1
ATOM 611 N N . GLY A 1 79 ? -4.012 -16.766 -20.219 1 96.38 79 GLY A N 1
ATOM 612 C CA . GLY A 1 79 ? -2.994 -17.453 -20.984 1 96.38 79 GLY A CA 1
ATOM 613 C C . GLY A 1 79 ? -1.655 -16.75 -20.984 1 96.38 79 GLY A C 1
ATOM 614 O O . GLY A 1 79 ? -0.665 -17.281 -21.5 1 96.38 79 GLY A O 1
ATOM 615 N N . LYS A 1 80 ? -1.592 -15.586 -20.422 1 97.44 80 LYS A N 1
ATOM 616 C CA . LYS A 1 80 ? -0.337 -14.844 -20.359 1 97.44 80 LYS A CA 1
ATOM 617 C C . LYS A 1 80 ? 0.414 -15.148 -19.062 1 97.44 80 LYS A C 1
ATOM 619 O O . LYS A 1 80 ? -0.177 -15.633 -18.094 1 97.44 80 LYS A O 1
ATOM 624 N N . TRP A 1 81 ? 1.701 -14.922 -19.156 1 97.75 81 TRP A N 1
ATOM 625 C CA . TRP A 1 81 ? 2.559 -15.219 -18.016 1 97.75 81 TRP A CA 1
ATOM 626 C C . TRP A 1 81 ? 2.65 -14.031 -17.078 1 97.75 81 TRP A C 1
ATOM 628 O O . TRP A 1 81 ? 2.578 -12.875 -17.5 1 97.75 81 TRP A O 1
ATOM 638 N N . THR A 1 82 ? 2.789 -14.305 -15.836 1 97.75 82 THR A N 1
ATOM 639 C CA . THR A 1 82 ? 2.98 -13.289 -14.812 1 97.75 82 THR A CA 1
ATOM 640 C C . THR A 1 82 ? 3.771 -13.852 -13.633 1 97.75 82 THR A C 1
ATOM 642 O O . THR A 1 82 ? 4.047 -15.055 -13.578 1 97.75 82 THR A O 1
ATOM 645 N N . VAL A 1 83 ? 4.305 -12.992 -12.773 1 98.19 83 VAL A N 1
ATOM 646 C CA . VAL A 1 83 ? 4.797 -13.445 -11.477 1 98.19 83 VAL A CA 1
ATOM 647 C C . VAL A 1 83 ? 3.619 -13.742 -10.547 1 98.19 83 VAL A C 1
ATOM 649 O O . VAL A 1 83 ? 2.547 -13.148 -10.695 1 98.19 83 VAL A O 1
ATOM 652 N N . PRO A 1 84 ? 3.783 -14.734 -9.664 1 97.56 84 PRO A N 1
ATOM 653 C CA . PRO A 1 84 ? 2.689 -14.922 -8.711 1 97.56 84 PRO A CA 1
ATOM 654 C C . PRO A 1 84 ? 2.426 -13.68 -7.863 1 97.56 84 PRO A C 1
ATOM 656 O O . PRO A 1 84 ? 3.33 -13.188 -7.184 1 97.56 84 PRO A O 1
ATOM 659 N N . ALA A 1 85 ? 1.244 -13.18 -7.918 1 97.44 85 ALA A N 1
ATOM 660 C CA . ALA A 1 85 ? 0.855 -11.961 -7.207 1 97.44 85 ALA A CA 1
ATOM 661 C C . ALA A 1 85 ? -0.66 -11.883 -7.043 1 97.44 85 ALA A C 1
ATOM 663 O O . ALA A 1 85 ? -1.404 -12.539 -7.777 1 97.44 85 ALA A O 1
ATOM 664 N N . GLY A 1 86 ? -1.106 -11.117 -6.102 1 96.88 86 GLY A N 1
ATOM 665 C CA . 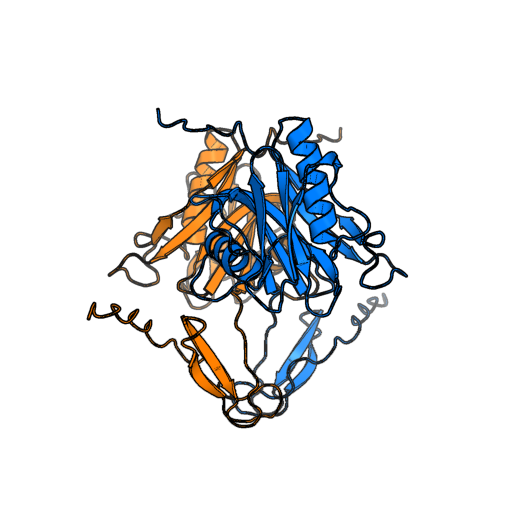GLY A 1 86 ? -2.52 -10.883 -5.844 1 96.88 86 GLY A CA 1
ATOM 666 C C . GLY A 1 86 ? -2.766 -9.812 -4.801 1 96.88 86 GLY A C 1
ATOM 667 O O . GLY A 1 86 ? -1.826 -9.164 -4.328 1 96.88 86 GLY A O 1
ATOM 668 N N . TYR A 1 87 ? -3.992 -9.648 -4.488 1 97.88 87 TYR A N 1
ATOM 669 C CA . TYR A 1 87 ? -4.363 -8.602 -3.545 1 97.88 87 TYR A CA 1
ATOM 670 C C . TYR A 1 87 ? -3.949 -8.977 -2.127 1 97.88 87 TYR A C 1
ATOM 672 O O . TYR A 1 87 ? -4.055 -10.141 -1.728 1 97.88 87 TYR A O 1
ATOM 680 N N . MET A 1 88 ? -3.514 -7.941 -1.403 1 98.25 88 MET A N 1
ATOM 681 C CA . MET A 1 88 ? -3.23 -8.102 0.02 1 98.25 88 MET A CA 1
ATOM 682 C C . MET A 1 88 ? -4.512 -8.359 0.805 1 98.25 88 MET A C 1
ATOM 684 O O . MET A 1 88 ? -5.594 -7.949 0.388 1 98.25 88 MET A O 1
ATOM 688 N N . GLU A 1 89 ? -4.387 -9.055 1.906 1 96.81 89 GLU A N 1
ATOM 689 C CA . GLU A 1 89 ? -5.465 -9.312 2.854 1 96.81 89 GLU A CA 1
ATOM 690 C C . GLU A 1 89 ? -5.188 -8.656 4.199 1 96.81 89 GLU A C 1
ATOM 692 O O . GLU A 1 89 ? -4.039 -8.344 4.523 1 96.81 89 GLU A O 1
ATOM 697 N N . LEU A 1 90 ? -6.246 -8.445 4.98 1 95.19 90 LEU A N 1
ATOM 698 C CA . LEU A 1 90 ? -6.051 -7.945 6.336 1 95.19 90 LEU A CA 1
ATOM 699 C C . LEU A 1 90 ? -5.273 -8.953 7.18 1 95.19 90 LEU A C 1
ATOM 701 O O . LEU A 1 90 ? -5.234 -10.141 6.852 1 95.19 90 LEU A O 1
ATOM 705 N N . GLN A 1 91 ? -4.551 -8.484 8.156 1 92.69 91 GLN A N 1
ATOM 706 C CA . GLN A 1 91 ? -3.861 -9.258 9.18 1 92.69 91 GLN A CA 1
ATOM 707 C C . GLN A 1 91 ? -2.578 -9.883 8.633 1 92.69 91 GLN A C 1
ATOM 709 O O . GLN A 1 91 ? -2.057 -10.844 9.195 1 92.69 91 GLN A O 1
ATOM 714 N N . GLU A 1 92 ? -2.111 -9.422 7.57 1 95.12 92 GLU A N 1
ATOM 715 C CA . GLU A 1 92 ? -0.821 -9.859 7.043 1 95.12 92 GLU A CA 1
ATOM 716 C C . GLU A 1 92 ? 0.044 -8.664 6.652 1 95.12 92 GLU A C 1
ATOM 718 O O . GLU A 1 92 ? -0.47 -7.562 6.422 1 95.12 92 GLU A O 1
ATOM 723 N N . SER A 1 93 ? 1.365 -8.875 6.637 1 96.12 93 SER A N 1
ATOM 724 C CA . SER A 1 93 ? 2.295 -7.914 6.047 1 96.12 93 SER A CA 1
ATOM 725 C C . SER A 1 93 ? 2.391 -8.094 4.539 1 96.12 93 SER A C 1
ATOM 727 O O . SER A 1 93 ? 1.908 -9.086 3.994 1 96.12 93 SER A O 1
ATOM 729 N N . THR A 1 94 ? 2.969 -7.098 3.896 1 98.06 94 THR A N 1
ATOM 730 C CA . THR A 1 94 ? 3.154 -7.203 2.453 1 98.06 94 THR A CA 1
ATOM 731 C C . THR A 1 94 ? 3.996 -8.43 2.105 1 98.06 94 THR A C 1
ATOM 733 O O . THR A 1 94 ? 3.693 -9.141 1.147 1 98.06 94 THR A O 1
ATOM 736 N N . ALA A 1 95 ? 5.039 -8.703 2.861 1 96.88 95 ALA A N 1
ATOM 737 C CA . ALA A 1 95 ? 5.887 -9.867 2.621 1 96.88 95 ALA A CA 1
ATOM 738 C C . ALA A 1 95 ? 5.109 -11.164 2.822 1 96.88 95 ALA A C 1
ATOM 740 O O . ALA A 1 95 ? 5.223 -12.094 2.018 1 96.88 95 ALA A O 1
ATOM 741 N N . GLU A 1 96 ? 4.344 -11.211 3.91 1 96.5 96 GLU A N 1
ATOM 742 C CA . GLU A 1 96 ? 3.518 -12.383 4.172 1 96.5 96 GLU A CA 1
ATOM 743 C C . GLU A 1 96 ? 2.498 -12.602 3.059 1 96.5 96 GLU A C 1
ATOM 745 O O . GLU A 1 96 ? 2.268 -13.742 2.637 1 96.5 96 GLU A O 1
ATOM 750 N N . GLY A 1 97 ? 1.874 -11.516 2.621 1 98.06 97 GLY A N 1
ATOM 751 C CA . GLY A 1 97 ? 0.944 -11.609 1.507 1 98.06 97 GLY A CA 1
ATOM 752 C C . GLY A 1 97 ? 1.595 -12.102 0.227 1 98.06 97 GLY A C 1
ATOM 753 O O . GLY A 1 97 ? 1.024 -12.93 -0.487 1 98.06 97 GLY A O 1
ATOM 754 N N . ALA A 1 98 ? 2.768 -11.602 -0.056 1 98.44 98 ALA A N 1
ATOM 755 C CA . ALA A 1 98 ? 3.508 -12.023 -1.244 1 98.44 98 ALA A CA 1
ATOM 756 C C . ALA A 1 98 ? 3.807 -13.516 -1.203 1 98.44 98 ALA A C 1
ATOM 758 O O . ALA A 1 98 ? 3.623 -14.219 -2.199 1 98.44 98 ALA A O 1
ATOM 759 N N . ALA A 1 99 ? 4.254 -13.977 -0.049 1 97.75 99 ALA A N 1
ATOM 760 C CA . ALA A 1 99 ? 4.547 -15.398 0.119 1 97.75 99 ALA A CA 1
ATOM 761 C C . ALA A 1 99 ? 3.281 -16.234 -0.013 1 97.75 99 ALA A C 1
ATOM 763 O O . ALA A 1 99 ? 3.295 -17.297 -0.646 1 97.75 99 ALA A O 1
ATOM 764 N N . ARG A 1 100 ? 2.207 -15.758 0.577 1 96.69 100 ARG A N 1
ATOM 765 C CA . ARG A 1 100 ? 0.939 -16.469 0.51 1 96.69 100 ARG A CA 1
ATOM 766 C C . ARG A 1 100 ? 0.465 -16.609 -0.932 1 96.69 100 ARG A C 1
ATOM 768 O O . ARG A 1 100 ? 0.114 -17.719 -1.371 1 96.69 100 ARG A O 1
ATOM 775 N N . GLU A 1 101 ? 0.431 -15.484 -1.68 1 96.88 101 GLU A N 1
ATOM 776 C CA . GLU A 1 101 ? -0.002 -15.508 -3.074 1 96.88 101 GLU A CA 1
ATOM 777 C C . GLU A 1 101 ? 0.872 -16.438 -3.906 1 96.88 101 GLU A C 1
ATOM 779 O O . GLU A 1 101 ? 0.391 -17.078 -4.848 1 96.88 101 GLU A O 1
ATOM 784 N N . THR A 1 102 ? 2.168 -16.484 -3.604 1 97.75 102 THR A N 1
ATOM 785 C CA . THR A 1 102 ? 3.094 -17.344 -4.324 1 97.75 102 THR A CA 1
ATOM 786 C C . THR A 1 102 ? 2.771 -18.812 -4.066 1 97.75 102 THR A C 1
ATOM 788 O O . THR A 1 102 ? 2.785 -19.641 -4.992 1 97.75 102 THR A O 1
ATOM 791 N N . LEU A 1 103 ? 2.465 -19.078 -2.822 1 96.38 103 LEU A N 1
ATOM 792 C CA . LEU A 1 103 ? 2.059 -20.438 -2.484 1 96.38 103 LEU A CA 1
ATOM 793 C C . LEU A 1 103 ? 0.735 -20.797 -3.152 1 96.38 103 LEU A C 1
ATOM 795 O O . LEU A 1 103 ? 0.593 -21.891 -3.721 1 96.38 103 LEU A O 1
ATOM 799 N N . GLU A 1 104 ? -0.22 -19.922 -3.137 1 94.25 104 GLU A N 1
ATOM 800 C CA . GLU A 1 104 ? -1.554 -20.156 -3.682 1 94.25 104 GLU A CA 1
ATOM 801 C C . GLU A 1 104 ? -1.51 -20.328 -5.199 1 94.25 104 GLU A C 1
ATOM 803 O O . GLU A 1 104 ? -2.148 -21.234 -5.75 1 94.25 104 GLU A O 1
ATOM 808 N N . GLU A 1 105 ? -0.775 -19.469 -5.891 1 95.5 105 GLU A N 1
ATOM 809 C CA . GLU A 1 105 ? -0.838 -19.406 -7.348 1 95.5 105 GLU A CA 1
ATOM 810 C C . GLU A 1 105 ? 0.217 -20.312 -7.98 1 95.5 105 GLU A C 1
ATOM 812 O O . GLU A 1 105 ? 0.029 -20.812 -9.094 1 95.5 105 GLU A O 1
ATOM 817 N N . ALA A 1 106 ? 1.335 -20.578 -7.266 1 96.81 106 ALA A N 1
ATOM 818 C CA . ALA A 1 106 ? 2.445 -21.297 -7.887 1 96.81 106 ALA A CA 1
ATOM 819 C C . ALA A 1 106 ? 2.816 -22.531 -7.082 1 96.81 106 ALA A C 1
ATOM 821 O O . ALA A 1 106 ? 3.711 -23.297 -7.469 1 96.81 106 ALA A O 1
ATOM 822 N N . GLY A 1 107 ? 2.158 -22.734 -5.949 1 96.06 107 GLY A N 1
ATOM 823 C CA . GLY A 1 107 ? 2.484 -23.891 -5.113 1 96.06 107 GLY A CA 1
ATOM 824 C C . GLY A 1 107 ? 3.91 -23.859 -4.594 1 96.06 107 GLY A C 1
ATOM 825 O O . GLY A 1 107 ? 4.516 -24.906 -4.371 1 96.06 107 GLY A O 1
ATOM 826 N N . ALA A 1 108 ? 4.453 -22.719 -4.477 1 97.25 108 ALA A N 1
ATOM 827 C CA . ALA A 1 108 ? 5.867 -22.578 -4.129 1 97.25 108 ALA A CA 1
ATOM 828 C C . ALA A 1 108 ? 6.031 -21.906 -2.77 1 97.25 108 ALA A C 1
ATOM 830 O O . ALA A 1 108 ? 5.5 -20.812 -2.541 1 97.25 108 ALA A O 1
ATOM 831 N N . ALA A 1 109 ? 6.734 -22.594 -1.907 1 97.31 109 ALA A N 1
ATOM 832 C CA . ALA A 1 109 ? 7.207 -21.938 -0.693 1 97.31 109 ALA A CA 1
ATOM 833 C C . ALA A 1 109 ? 8.438 -21.078 -0.979 1 97.31 109 ALA A C 1
ATOM 835 O O . ALA A 1 109 ? 9.305 -21.469 -1.763 1 97.31 109 ALA A O 1
ATOM 836 N N . VAL A 1 110 ? 8.477 -19.891 -0.277 1 98.12 110 VAL A N 1
ATOM 837 C CA . VAL A 1 110 ? 9.578 -19 -0.631 1 98.12 110 VAL A CA 1
ATOM 838 C C . VAL A 1 110 ? 10.172 -18.391 0.634 1 98.12 110 VAL A C 1
ATOM 840 O O . VAL A 1 110 ? 9.508 -18.328 1.672 1 98.12 110 VAL A O 1
ATOM 843 N N . GLU A 1 111 ? 11.438 -18.047 0.511 1 95.75 111 GLU A N 1
ATOM 844 C CA . GLU A 1 111 ? 12.125 -17.156 1.446 1 95.75 111 GLU A CA 1
ATOM 845 C C . GLU A 1 111 ? 12.242 -15.75 0.886 1 95.75 111 GLU A C 1
ATOM 847 O O . GLU A 1 111 ? 12.852 -15.539 -0.165 1 95.75 111 GLU A O 1
ATOM 852 N N . ILE A 1 112 ? 11.656 -14.797 1.611 1 94.81 112 ILE A N 1
ATOM 853 C CA . ILE A 1 112 ? 11.695 -13.414 1.158 1 94.81 112 ILE A CA 1
ATOM 854 C C . ILE A 1 112 ? 13.102 -12.852 1.319 1 94.81 112 ILE A C 1
ATOM 856 O O . ILE A 1 112 ? 13.711 -12.977 2.387 1 94.81 112 ILE A O 1
ATOM 860 N N . VAL A 1 113 ? 13.625 -12.242 0.298 1 92.31 113 VAL A N 1
ATOM 861 C CA . VAL A 1 113 ? 14.969 -11.664 0.315 1 92.31 113 VAL A CA 1
ATOM 862 C C . VAL A 1 113 ? 14.891 -10.18 0.644 1 92.31 113 VAL A C 1
ATOM 864 O O . VAL A 1 113 ? 15.562 -9.703 1.559 1 92.31 113 VAL A O 1
ATOM 867 N N . ALA A 1 114 ? 14.078 -9.398 -0.088 1 90.31 114 ALA A N 1
ATOM 868 C CA . ALA A 1 114 ? 13.984 -7.949 0.068 1 90.31 114 ALA A CA 1
ATOM 869 C C . ALA A 1 114 ? 12.82 -7.383 -0.743 1 90.31 114 ALA A C 1
ATOM 871 O O . ALA A 1 114 ? 12.383 -7.996 -1.72 1 90.31 114 ALA A O 1
ATOM 872 N N . PRO A 1 115 ? 12.289 -6.207 -0.258 1 93.69 115 PRO A N 1
ATOM 873 C CA . PRO A 1 115 ? 11.438 -5.473 -1.191 1 93.69 115 PRO A CA 1
ATOM 874 C C . PRO A 1 115 ? 12.156 -5.094 -2.482 1 93.69 115 PRO A C 1
ATOM 876 O O . PRO A 1 115 ? 13.344 -4.773 -2.457 1 93.69 115 PRO A O 1
ATOM 879 N N . TYR A 1 116 ? 11.461 -5.121 -3.576 1 94.06 116 TYR A N 1
ATOM 880 C CA . TYR A 1 116 ? 12.18 -4.949 -4.836 1 94.06 116 TYR A CA 1
ATOM 881 C C . TYR A 1 116 ? 11.555 -3.836 -5.668 1 94.06 116 TYR A C 1
ATOM 883 O O . TYR A 1 116 ? 12.266 -2.947 -6.152 1 94.06 116 TYR A O 1
ATOM 891 N N . VAL A 1 117 ? 10.219 -3.939 -5.812 1 93.25 117 VAL A N 1
ATOM 892 C CA . VAL A 1 117 ? 9.539 -2.949 -6.641 1 93.25 117 VAL A CA 1
ATOM 893 C C . VAL A 1 117 ? 8.32 -2.404 -5.895 1 93.25 117 VAL A C 1
ATOM 895 O O . VAL A 1 117 ? 7.613 -3.152 -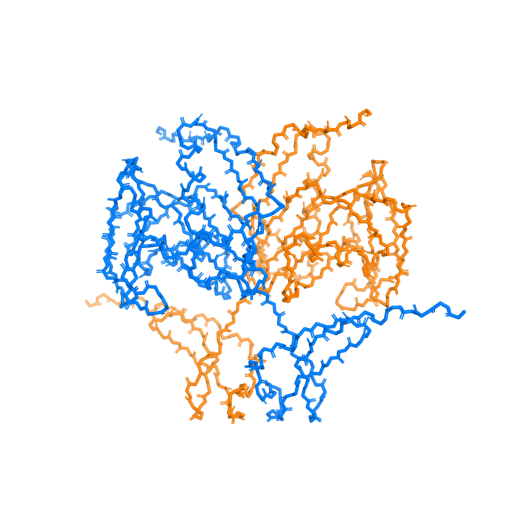5.215 1 93.25 117 VAL A O 1
ATOM 898 N N . HIS A 1 118 ? 8.188 -1.102 -5.926 1 95.75 118 HIS A N 1
ATOM 899 C CA . HIS A 1 118 ? 6.938 -0.422 -5.613 1 95.75 118 HIS A CA 1
ATOM 900 C C . HIS A 1 118 ? 6.469 0.434 -6.785 1 95.75 118 HIS A C 1
ATOM 902 O O . HIS A 1 118 ? 7.051 1.485 -7.062 1 95.75 118 HIS A O 1
ATOM 908 N N . PHE A 1 119 ? 5.449 0.024 -7.512 1 94.75 119 PHE A N 1
ATOM 909 C CA . PHE A 1 119 ? 4.879 0.786 -8.617 1 94.75 119 PHE A CA 1
ATOM 910 C C . PHE A 1 119 ? 3.457 1.229 -8.297 1 94.75 119 PHE A C 1
ATOM 912 O O . PHE A 1 119 ? 2.598 0.399 -7.988 1 94.75 119 PHE A O 1
ATOM 919 N N . ASP A 1 120 ? 3.262 2.506 -8.297 1 95.81 120 ASP A N 1
ATOM 920 C CA . ASP A 1 120 ? 1.901 3.031 -8.234 1 95.81 120 ASP A CA 1
ATOM 921 C C . ASP A 1 120 ? 1.261 3.057 -9.625 1 95.81 120 ASP A C 1
ATOM 923 O O . ASP A 1 120 ? 1.905 3.438 -10.602 1 95.81 120 ASP A O 1
ATOM 927 N N . ILE A 1 121 ? 0.057 2.625 -9.695 1 94.38 121 ILE A N 1
ATOM 928 C CA . ILE A 1 121 ? -0.725 2.723 -10.922 1 94.38 121 ILE A CA 1
ATOM 929 C C . ILE A 1 121 ? -2.029 3.467 -10.648 1 94.38 121 ILE A C 1
ATOM 931 O O . ILE A 1 121 ? -3.094 2.85 -10.547 1 94.38 121 ILE A O 1
ATOM 935 N N . PRO A 1 122 ? -1.969 4.809 -10.578 1 93.31 122 PRO A N 1
ATOM 936 C CA . PRO A 1 122 ? -3.127 5.617 -10.18 1 93.31 122 PRO A CA 1
ATOM 937 C C . PRO A 1 122 ? -4.348 5.363 -11.062 1 93.31 122 PRO A C 1
ATOM 939 O O . PRO A 1 122 ? -5.477 5.328 -10.562 1 93.31 122 PRO A O 1
ATOM 942 N N . GLY A 1 123 ? -4.184 5.125 -12.32 1 89.56 123 GLY A N 1
ATOM 943 C CA . GLY A 1 123 ? -5.285 4.98 -13.258 1 89.56 123 GLY A CA 1
ATOM 944 C C . GLY A 1 123 ? -6.234 3.854 -12.898 1 89.56 123 GLY A C 1
ATOM 945 O O . GLY A 1 123 ? -7.422 3.912 -13.219 1 89.56 123 GLY A O 1
ATOM 946 N N . ILE A 1 124 ? -5.699 2.832 -12.227 1 92.38 124 ILE A N 1
ATOM 947 C CA . ILE A 1 124 ? -6.555 1.701 -11.891 1 92.38 124 ILE A CA 1
ATOM 948 C C . ILE A 1 124 ? -6.633 1.552 -10.375 1 92.38 124 ILE A C 1
ATOM 950 O O . ILE A 1 124 ? -7.164 0.561 -9.867 1 92.38 124 ILE A O 1
ATOM 954 N N . GLY A 1 125 ? -6.039 2.469 -9.633 1 95.38 125 GLY A N 1
ATOM 955 C CA . GLY A 1 125 ? -6.133 2.496 -8.18 1 95.38 125 GLY A CA 1
ATOM 956 C C . GLY A 1 125 ? -5.418 1.335 -7.516 1 95.38 125 GLY A C 1
ATOM 957 O O . GLY A 1 125 ? -5.965 0.702 -6.609 1 95.38 125 GLY A O 1
ATOM 958 N N . GLN A 1 126 ? -4.176 1.053 -8.008 1 96.62 126 GLN A N 1
ATOM 959 C CA . GLN A 1 126 ? -3.42 -0.061 -7.445 1 96.62 126 GLN A CA 1
ATOM 960 C C . GLN A 1 126 ? -1.983 0.351 -7.141 1 96.62 126 GLN A C 1
ATOM 962 O O . GLN A 1 126 ? -1.434 1.241 -7.793 1 96.62 126 GLN A O 1
ATOM 967 N N . ALA A 1 127 ? -1.449 -0.221 -6.133 1 97.88 127 ALA A N 1
ATOM 968 C CA . ALA A 1 127 ? -0.024 -0.192 -5.816 1 97.88 127 ALA A CA 1
ATOM 969 C C . ALA A 1 127 ? 0.571 -1.597 -5.836 1 97.88 127 ALA A C 1
ATOM 971 O O . ALA A 1 127 ? 0.134 -2.473 -5.086 1 97.88 127 ALA A O 1
ATOM 972 N N . TYR A 1 128 ? 1.538 -1.825 -6.711 1 97.19 128 TYR A N 1
ATOM 973 C CA . TYR A 1 128 ? 2.242 -3.1 -6.785 1 97.19 128 TYR A CA 1
ATOM 974 C C . TYR A 1 128 ? 3.455 -3.109 -5.863 1 97.19 128 TYR A C 1
ATOM 976 O O . TYR A 1 128 ? 4.324 -2.24 -5.957 1 97.19 128 TYR A O 1
ATOM 984 N N . LEU A 1 129 ? 3.516 -4.027 -4.98 1 98.06 129 LEU A N 1
ATOM 985 C CA . LEU A 1 129 ? 4.652 -4.285 -4.105 1 98.06 129 LEU A CA 1
ATOM 986 C C . LEU A 1 129 ? 5.199 -5.691 -4.324 1 98.06 129 LEU A C 1
ATOM 988 O O . LEU A 1 129 ? 4.668 -6.664 -3.785 1 98.06 129 LEU A O 1
ATOM 992 N N . LEU A 1 130 ? 6.277 -5.789 -5.062 1 97.88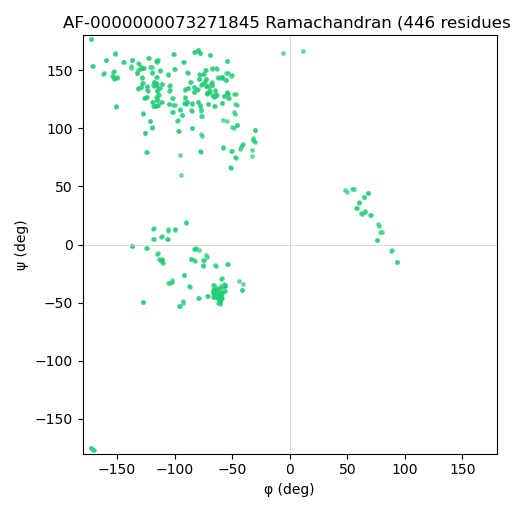 130 LEU A N 1
ATOM 993 C CA . LEU A 1 130 ? 6.875 -7.09 -5.344 1 97.88 130 LEU A CA 1
ATOM 994 C C . LEU A 1 130 ? 8.156 -7.285 -4.543 1 97.88 130 LEU A C 1
ATOM 996 O O . LEU A 1 130 ? 8.922 -6.332 -4.344 1 97.88 130 LEU A O 1
ATOM 1000 N N . PHE A 1 131 ? 8.414 -8.461 -4.164 1 97.31 131 PHE A N 1
ATOM 1001 C CA . PHE A 1 131 ? 9.594 -8.844 -3.395 1 97.31 131 PHE A CA 1
ATOM 1002 C C . PHE A 1 131 ? 10.484 -9.789 -4.199 1 97.31 131 PHE A C 1
ATOM 1004 O O . PHE A 1 131 ? 9.984 -10.602 -4.98 1 97.31 131 PHE A O 1
ATOM 1011 N N . ARG A 1 132 ? 11.766 -9.633 -4.027 1 95.94 132 ARG A N 1
ATOM 1012 C CA . ARG A 1 132 ? 12.641 -10.742 -4.395 1 95.94 132 ARG A CA 1
ATOM 1013 C C . ARG A 1 132 ? 12.523 -11.883 -3.391 1 95.94 132 ARG A C 1
ATOM 1015 O O . ARG A 1 132 ? 12.477 -11.656 -2.182 1 95.94 132 ARG A O 1
ATOM 1022 N N . ALA A 1 133 ? 12.461 -13.047 -3.941 1 97.12 133 ALA A N 1
ATOM 1023 C CA . ALA A 1 133 ? 12.359 -14.227 -3.09 1 97.12 133 ALA A CA 1
ATOM 1024 C C . ALA A 1 133 ? 13.117 -15.406 -3.689 1 97.12 133 ALA A C 1
ATOM 1026 O O . ALA A 1 133 ? 13.398 -15.43 -4.891 1 97.12 133 ALA A O 1
ATOM 1027 N N . ARG A 1 134 ? 13.469 -16.312 -2.816 1 97.25 134 ARG A N 1
ATOM 1028 C CA . ARG A 1 134 ? 14.086 -17.562 -3.238 1 97.25 134 ARG A CA 1
ATOM 1029 C C . ARG A 1 134 ? 13.141 -18.734 -3.012 1 97.25 134 ARG A C 1
ATOM 1031 O O . ARG A 1 134 ? 12.438 -18.797 -2 1 97.25 134 ARG A O 1
ATOM 1038 N N . LEU A 1 135 ? 13.133 -19.625 -4.02 1 97.56 135 LEU A N 1
ATOM 1039 C CA . LEU A 1 135 ? 12.398 -20.859 -3.793 1 97.56 135 LEU A CA 1
ATOM 1040 C C . LEU A 1 135 ? 12.922 -21.594 -2.561 1 97.56 135 LEU A C 1
ATOM 1042 O O . LEU A 1 135 ? 14.133 -21.75 -2.4 1 97.56 135 LEU A O 1
ATOM 1046 N N . ALA A 1 136 ? 12.062 -21.938 -1.687 1 96.94 136 ALA A N 1
ATOM 1047 C CA . ALA A 1 136 ? 12.445 -22.578 -0.434 1 96.94 136 ALA A CA 1
ATOM 1048 C C . ALA A 1 136 ? 12.195 -24.078 -0.499 1 96.94 136 ALA A C 1
ATOM 1050 O O . ALA A 1 136 ? 11.492 -24.562 -1.386 1 96.94 136 ALA A O 1
ATOM 1051 N N . PRO A 1 137 ? 12.789 -24.859 0.416 1 94.81 137 PRO A N 1
ATOM 1052 C CA . PRO A 1 137 ? 12.484 -26.297 0.459 1 94.81 137 PRO A CA 1
ATOM 1053 C C . PRO A 1 137 ? 10.992 -26.594 0.604 1 94.81 137 PRO A C 1
ATOM 1055 O O . PRO A 1 137 ? 10.289 -25.859 1.312 1 94.81 137 PRO A O 1
ATOM 1058 N N . PRO A 1 138 ? 10.5 -27.641 -0.084 1 95.38 138 PRO A N 1
ATOM 1059 C CA . PRO A 1 138 ? 11.172 -28.719 -0.805 1 95.38 138 PRO A CA 1
ATOM 1060 C C . PRO A 1 138 ? 11.43 -28.391 -2.271 1 95.38 138 PRO A C 1
ATOM 1062 O O . PRO A 1 138 ? 11.602 -29.281 -3.096 1 95.38 138 PRO A O 1
ATOM 1065 N N . PHE A 1 139 ? 11.414 -27.188 -2.617 1 95.06 139 PHE A N 1
ATOM 1066 C CA . PHE A 1 139 ? 11.766 -26.656 -3.928 1 95.06 139 PHE A CA 1
ATOM 1067 C C . PHE A 1 139 ? 10.789 -27.141 -4.992 1 95.06 139 PHE A C 1
ATOM 1069 O O . PHE A 1 139 ? 11.188 -27.406 -6.129 1 95.06 139 PHE A O 1
ATOM 1076 N N . THR A 1 140 ? 9.562 -27.391 -4.453 1 94.44 140 THR A N 1
ATOM 1077 C CA . THR A 1 140 ? 8.516 -27.797 -5.383 1 94.44 140 THR A CA 1
ATOM 1078 C C . THR A 1 140 ? 7.621 -26.609 -5.738 1 94.44 140 THR A C 1
ATOM 1080 O O . THR A 1 140 ? 7.551 -25.625 -4.992 1 94.44 140 THR A O 1
ATOM 1083 N N . PHE A 1 141 ? 7.066 -26.641 -6.895 1 95.31 141 PHE A N 1
ATOM 1084 C CA . PHE A 1 141 ? 6.094 -25.672 -7.387 1 95.31 141 PHE A CA 1
ATOM 1085 C C . PHE A 1 141 ? 5.129 -26.312 -8.367 1 95.31 141 PHE A C 1
ATOM 1087 O O . PHE A 1 141 ? 5.492 -27.266 -9.062 1 95.31 141 PHE A O 1
ATOM 1094 N N . ALA A 1 142 ? 3.885 -25.891 -8.344 1 93.88 142 ALA A N 1
ATOM 1095 C CA . ALA A 1 142 ? 2.848 -26.391 -9.242 1 93.88 142 ALA A CA 1
ATOM 1096 C C . ALA A 1 142 ? 1.654 -25.438 -9.281 1 93.88 142 ALA A C 1
ATOM 1098 O O . ALA A 1 142 ? 1.345 -24.781 -8.281 1 93.88 142 ALA A O 1
ATOM 1099 N N . ALA A 1 143 ? 1.113 -25.438 -10.453 1 89.12 143 ALA A N 1
ATOM 1100 C CA . ALA A 1 143 ? -0.158 -24.719 -10.508 1 89.12 143 ALA A CA 1
ATOM 1101 C C . ALA A 1 143 ? -1.214 -25.406 -9.648 1 89.12 143 ALA A C 1
ATOM 1103 O O . ALA A 1 143 ? -1.488 -26.594 -9.828 1 89.12 143 ALA A O 1
ATOM 1104 N N . GLN A 1 144 ? -1.697 -24.703 -8.672 1 77.62 144 GLN A N 1
ATOM 1105 C CA . GLN A 1 144 ? -2.57 -25.344 -7.691 1 77.62 144 GLN A CA 1
ATOM 1106 C C . GLN A 1 144 ? -3.992 -24.797 -7.785 1 77.62 144 GLN A C 1
ATOM 1108 O O . GLN A 1 144 ? -4.91 -25.328 -7.168 1 77.62 144 GLN A O 1
ATOM 1113 N N . ALA A 1 145 ? -4.191 -23.719 -8.469 1 80.69 145 ALA A N 1
ATOM 1114 C CA . ALA A 1 145 ? -5.5 -23.062 -8.5 1 80.69 145 ALA A CA 1
ATOM 1115 C C . ALA A 1 145 ? -5.941 -22.797 -9.93 1 80.69 145 ALA A C 1
ATOM 1117 O O . ALA A 1 145 ? -5.109 -22.703 -10.836 1 80.69 145 ALA A O 1
ATOM 1118 N N . PRO A 1 146 ? -7.258 -22.766 -10.062 1 84.75 146 PRO A N 1
ATOM 1119 C CA . PRO A 1 146 ? -7.785 -22.453 -11.398 1 84.75 146 PRO A CA 1
ATOM 1120 C C . PRO A 1 146 ? -7.23 -21.141 -11.961 1 84.75 146 PRO A C 1
ATOM 1122 O O . PRO A 1 146 ? -7.219 -20.953 -13.18 1 84.75 146 PRO A O 1
ATOM 1125 N N . GLU A 1 147 ? -6.707 -20.391 -11.109 1 88.44 147 GLU A N 1
ATOM 1126 C CA . GLU A 1 147 ? -6.18 -19.094 -11.523 1 88.44 147 GLU A CA 1
ATOM 1127 C C . GLU A 1 147 ? -4.859 -19.25 -12.266 1 88.44 147 GLU A C 1
ATOM 1129 O O . GLU A 1 147 ? -4.426 -18.328 -12.969 1 88.44 147 GLU A O 1
ATOM 1134 N N . SER A 1 148 ? -4.23 -20.422 -12.109 1 93.44 148 SER A N 1
ATOM 1135 C CA . SER A 1 148 ? -2.953 -20.703 -12.758 1 93.44 148 SER A CA 1
ATOM 1136 C C . SER A 1 148 ? -3.023 -21.969 -13.609 1 93.44 148 SER A C 1
ATOM 1138 O O . SER A 1 148 ? -3.387 -23.031 -13.109 1 93.44 148 SER A O 1
ATOM 1140 N N . LEU A 1 149 ? -2.645 -21.828 -14.828 1 94.81 149 LEU A N 1
ATOM 1141 C CA . LEU A 1 149 ? -2.662 -22.969 -15.75 1 94.81 149 LEU A CA 1
ATOM 1142 C C . LEU A 1 149 ? -1.361 -23.75 -15.664 1 94.81 149 LEU A C 1
ATOM 1144 O O . LEU A 1 149 ? -1.356 -24.969 -15.852 1 94.81 149 LEU A O 1
ATOM 1148 N N . GLU A 1 150 ? -0.375 -23.031 -15.469 1 96.38 150 GLU A N 1
ATOM 1149 C CA . GLU A 1 150 ? 0.979 -23.578 -15.492 1 96.38 150 GLU A CA 1
ATOM 1150 C C . GLU A 1 150 ? 1.927 -22.734 -14.641 1 96.38 150 GLU A C 1
ATOM 1152 O O . GLU A 1 150 ? 1.71 -21.531 -14.461 1 96.38 150 GLU A O 1
ATOM 1157 N N . THR A 1 151 ? 2.834 -23.422 -14.039 1 97.5 151 THR A N 1
ATOM 1158 C CA . THR A 1 151 ? 3.965 -22.781 -13.383 1 97.5 151 THR A CA 1
ATOM 1159 C C . THR A 1 151 ? 5.285 -23.312 -13.93 1 97.5 151 THR A C 1
ATOM 1161 O O . THR A 1 151 ? 5.453 -24.516 -14.094 1 97.5 151 THR A O 1
ATOM 1164 N N . ARG A 1 152 ? 6.211 -22.391 -14.188 1 97.44 152 ARG A N 1
ATOM 1165 C CA . ARG A 1 152 ? 7.453 -22.828 -14.828 1 97.44 152 ARG A CA 1
ATOM 1166 C C . ARG A 1 152 ? 8.609 -21.906 -14.453 1 97.44 152 ARG A C 1
ATOM 1168 O O . ARG A 1 152 ? 8.422 -20.688 -14.305 1 97.44 152 ARG A O 1
ATOM 1175 N N . LEU A 1 153 ? 9.695 -22.5 -14.297 1 98.25 153 LEU A N 1
ATOM 1176 C CA . LEU A 1 153 ? 10.938 -21.734 -14.164 1 98.25 153 LEU A CA 1
ATOM 1177 C C . LEU A 1 153 ? 11.492 -21.359 -15.531 1 98.25 153 LEU A C 1
ATOM 1179 O O . LEU A 1 153 ? 11.617 -22.219 -16.406 1 98.25 153 LEU A O 1
ATOM 1183 N N . PHE A 1 154 ? 11.836 -20.078 -15.688 1 98.44 154 PHE A N 1
ATOM 1184 C CA . PHE A 1 154 ? 12.414 -19.578 -16.938 1 98.44 154 PHE A CA 1
ATOM 1185 C C . PHE A 1 154 ? 13.844 -19.094 -16.719 1 98.44 154 PHE A C 1
ATOM 1187 O O . PHE A 1 154 ? 14.094 -18.266 -15.836 1 98.44 154 PHE A O 1
ATOM 1194 N N . PRO A 1 155 ? 14.789 -19.656 -17.547 1 98 155 PRO A N 1
ATOM 1195 C CA . PRO A 1 155 ? 16.031 -18.891 -17.625 1 98 155 PRO A CA 1
ATOM 1196 C C . PRO A 1 155 ? 15.812 -17.438 -18 1 98 155 PRO A C 1
ATOM 1198 O O . PRO A 1 155 ? 14.898 -17.125 -18.766 1 98 155 PRO A O 1
ATOM 1201 N N . LEU A 1 156 ? 16.656 -16.562 -17.484 1 96.88 156 LEU A N 1
ATOM 1202 C CA . LEU A 1 156 ? 16.469 -15.125 -17.703 1 96.88 156 LEU A CA 1
ATOM 1203 C C . LEU A 1 156 ? 16.406 -14.805 -19.188 1 96.88 156 LEU A C 1
ATOM 1205 O O . LEU A 1 156 ? 15.656 -13.922 -19.609 1 96.88 156 LEU A O 1
ATOM 1209 N N . GLU A 1 157 ? 17.172 -15.531 -19.984 1 96.19 157 GLU A N 1
ATOM 1210 C CA . GLU A 1 157 ? 17.25 -15.281 -21.422 1 96.19 157 GLU A CA 1
ATOM 1211 C C . GLU A 1 157 ? 15.992 -15.789 -22.125 1 96.19 157 GLU A C 1
ATOM 1213 O O . GLU A 1 157 ? 15.742 -15.438 -23.281 1 96.19 157 GLU A O 1
ATOM 1218 N N . ASP A 1 158 ? 15.188 -16.578 -21.438 1 97.88 158 ASP A N 1
ATOM 1219 C CA . ASP A 1 158 ? 14.039 -17.219 -22.078 1 97.88 158 ASP A CA 1
ATOM 1220 C C . ASP A 1 158 ? 12.727 -16.641 -21.547 1 97.88 158 ASP A C 1
ATOM 1222 O O . ASP A 1 158 ? 11.656 -17.188 -21.812 1 97.88 158 ASP A O 1
ATOM 1226 N N . ILE A 1 159 ? 12.789 -15.602 -20.734 1 97.81 159 ILE A N 1
ATOM 1227 C CA . ILE A 1 159 ? 11.562 -14.961 -20.281 1 97.81 159 ILE A CA 1
ATOM 1228 C C . ILE A 1 159 ? 10.695 -14.586 -21.469 1 97.81 159 ILE A C 1
ATOM 1230 O O . ILE A 1 159 ? 11.172 -13.977 -22.422 1 97.81 159 ILE A O 1
ATOM 1234 N N . PRO A 1 160 ? 9.477 -14.992 -21.5 1 97.88 160 PRO A N 1
ATOM 1235 C CA . PRO A 1 160 ? 8.602 -14.695 -22.625 1 97.88 160 PRO A CA 1
ATOM 1236 C C . PRO A 1 160 ? 8.07 -13.25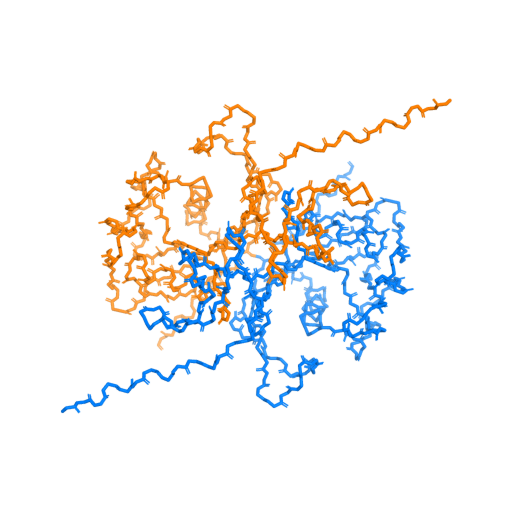8 -22.594 1 97.88 160 PRO A C 1
ATOM 1238 O O . PRO A 1 160 ? 6.879 -13.047 -22.375 1 97.88 160 PRO A O 1
ATOM 1241 N N . TRP A 1 161 ? 8.789 -12.328 -23 1 95.81 161 TRP A N 1
ATOM 1242 C CA . TRP A 1 161 ? 8.523 -10.898 -22.844 1 95.81 161 TRP A CA 1
ATOM 1243 C C . TRP A 1 161 ? 7.23 -10.516 -23.562 1 95.81 161 TRP A C 1
ATOM 1245 O O . TRP A 1 161 ? 6.453 -9.703 -23.047 1 95.81 161 TRP A O 1
ATOM 1255 N N . ASP A 1 162 ? 6.977 -11.07 -24.656 1 94.94 162 ASP A N 1
ATOM 1256 C CA . ASP A 1 162 ? 5.824 -10.695 -25.469 1 94.94 162 ASP A CA 1
ATOM 1257 C C . ASP A 1 162 ? 4.559 -11.391 -24.969 1 94.94 162 ASP A C 1
ATOM 1259 O O . ASP A 1 162 ? 3.459 -11.102 -25.453 1 94.94 162 ASP A O 1
ATOM 1263 N N . GLU A 1 163 ? 4.691 -12.242 -24 1 96.94 163 GLU A N 1
ATOM 1264 C CA . GLU A 1 163 ? 3.553 -13 -23.484 1 96.94 163 GLU A CA 1
ATOM 1265 C C . GLU A 1 163 ? 3.289 -12.688 -22.016 1 96.94 163 GLU A C 1
ATOM 1267 O O . GLU A 1 163 ? 2.531 -13.391 -21.359 1 96.94 163 GLU A O 1
ATOM 1272 N N . LEU A 1 164 ? 3.891 -11.633 -21.531 1 96.12 164 LEU A N 1
ATOM 1273 C CA . LEU A 1 164 ? 3.654 -11.227 -20.156 1 96.12 164 LEU A CA 1
ATOM 1274 C C . LEU A 1 164 ? 2.326 -10.492 -20.016 1 96.12 164 LEU A C 1
ATOM 1276 O O . LEU A 1 164 ? 1.947 -9.727 -20.906 1 96.12 164 LEU A O 1
ATOM 1280 N N . ALA A 1 165 ? 1.691 -10.648 -18.938 1 94 165 ALA A N 1
ATOM 1281 C CA . ALA A 1 165 ? 0.311 -10.219 -18.734 1 94 165 ALA A CA 1
ATOM 1282 C C . ALA A 1 165 ? 0.243 -8.719 -18.438 1 94 165 ALA A C 1
ATOM 1284 O O . ALA A 1 165 ? -0.636 -8.023 -18.953 1 94 165 ALA A O 1
ATOM 1285 N N . PHE A 1 166 ? 1.103 -8.195 -17.547 1 91.62 166 PHE A N 1
ATOM 1286 C CA . PHE A 1 166 ? 0.929 -6.863 -17 1 91.62 166 PHE A CA 1
ATOM 1287 C C . PHE A 1 166 ? 2.203 -6.039 -17.156 1 91.62 166 PHE A C 1
ATOM 1289 O O . PHE A 1 166 ? 3.309 -6.562 -16.984 1 91.62 166 PHE A O 1
ATOM 1296 N N . SER A 1 167 ? 1.987 -4.754 -17.406 1 88.56 167 SER A N 1
ATOM 1297 C CA . SER A 1 167 ? 3.113 -3.842 -17.594 1 88.56 167 SER A CA 1
ATOM 1298 C C . SER A 1 167 ? 3.979 -3.779 -16.328 1 88.56 167 SER A C 1
ATOM 1300 O O . SER A 1 167 ? 5.207 -3.723 -16.422 1 88.56 167 SER A O 1
ATOM 1302 N N . ALA A 1 168 ? 3.342 -3.732 -15.195 1 91.25 168 ALA A N 1
ATOM 1303 C CA . ALA A 1 168 ? 4.086 -3.688 -13.938 1 91.25 168 ALA A CA 1
ATOM 1304 C C . ALA A 1 168 ? 5.031 -4.879 -13.82 1 91.25 168 ALA A C 1
ATOM 1306 O O . ALA A 1 168 ? 6.176 -4.734 -13.383 1 91.25 168 ALA A O 1
ATOM 1307 N N . VAL A 1 169 ? 4.582 -6.02 -14.234 1 95.19 169 VAL A N 1
ATOM 1308 C CA . VAL A 1 169 ? 5.363 -7.254 -14.156 1 95.19 169 VAL A CA 1
ATOM 1309 C C . VAL A 1 169 ? 6.496 -7.211 -15.18 1 95.19 169 VAL A C 1
ATOM 1311 O O . VAL A 1 169 ? 7.641 -7.543 -14.859 1 95.19 169 VAL A O 1
ATOM 1314 N N . SER A 1 170 ? 6.145 -6.766 -16.375 1 93.88 170 SER A N 1
ATOM 1315 C CA . SER A 1 170 ? 7.16 -6.652 -17.422 1 93.88 170 SER A CA 1
ATOM 1316 C C . SER A 1 170 ? 8.289 -5.715 -17 1 93.88 170 SER A C 1
ATOM 1318 O O . SER A 1 170 ? 9.461 -6.051 -17.141 1 93.88 170 SER A O 1
ATOM 1320 N N . LEU A 1 171 ? 7.934 -4.586 -16.469 1 91.38 171 LEU A N 1
ATOM 1321 C CA . LEU A 1 171 ? 8.922 -3.607 -16.031 1 91.38 171 LEU A CA 1
ATOM 1322 C C . LEU A 1 171 ? 9.766 -4.168 -14.883 1 91.38 171 LEU A C 1
ATOM 1324 O O . LEU A 1 171 ? 10.992 -4.027 -14.891 1 91.38 171 LEU A O 1
ATOM 1328 N N . ALA A 1 172 ? 9.117 -4.793 -13.961 1 94.38 172 ALA A N 1
ATOM 1329 C CA . ALA A 1 172 ? 9.828 -5.371 -12.82 1 94.38 172 ALA A CA 1
ATOM 1330 C C . ALA A 1 172 ? 10.844 -6.41 -13.281 1 94.38 172 ALA A C 1
ATOM 1332 O O . ALA A 1 172 ? 11.984 -6.426 -12.805 1 94.38 172 ALA A O 1
ATOM 1333 N N . LEU A 1 173 ? 10.43 -7.27 -14.172 1 96.38 173 LEU A N 1
ATOM 1334 C CA . LEU A 1 173 ? 11.312 -8.32 -14.656 1 96.38 173 LEU A CA 1
ATOM 1335 C C . LEU A 1 173 ? 12.477 -7.727 -15.445 1 96.38 173 LEU A C 1
ATOM 1337 O O . LEU A 1 173 ? 13.594 -8.25 -15.406 1 96.38 173 LEU A O 1
ATOM 1341 N N . ARG A 1 174 ? 12.227 -6.652 -16.172 1 93.38 174 ARG A N 1
ATOM 1342 C CA . ARG A 1 174 ? 13.305 -5.98 -16.891 1 93.38 174 ARG A CA 1
ATOM 1343 C C . ARG A 1 174 ? 14.359 -5.453 -15.922 1 93.38 174 ARG A C 1
ATOM 1345 O O . ARG A 1 174 ? 15.555 -5.645 -16.125 1 93.38 174 ARG A O 1
ATOM 1352 N N . TYR A 1 175 ? 13.891 -4.805 -14.883 1 91.31 175 TYR A N 1
ATOM 1353 C CA . TYR A 1 175 ? 14.82 -4.312 -13.875 1 91.31 175 TYR A CA 1
ATOM 1354 C C . TYR A 1 175 ? 15.562 -5.465 -13.203 1 91.31 175 TYR A C 1
ATOM 1356 O O . TYR A 1 175 ? 16.75 -5.359 -12.906 1 91.31 175 TYR A O 1
ATOM 1364 N N . TYR A 1 176 ? 14.828 -6.52 -13 1 95.25 176 TYR A N 1
ATOM 1365 C CA . TYR A 1 176 ? 15.453 -7.68 -12.367 1 95.25 176 TYR A CA 1
ATOM 1366 C C . TYR A 1 176 ? 16.609 -8.203 -13.211 1 95.25 176 TYR A C 1
ATOM 1368 O O . TYR A 1 176 ? 17.703 -8.445 -12.688 1 95.25 176 TYR A O 1
ATOM 1376 N N . VAL A 1 177 ? 16.359 -8.375 -14.469 1 95 177 VAL A N 1
ATOM 1377 C CA . VAL A 1 177 ? 17.375 -8.867 -15.383 1 95 177 VAL A CA 1
ATOM 1378 C C . VAL A 1 177 ? 18.562 -7.91 -15.391 1 95 177 VAL A C 1
ATOM 1380 O O . VAL A 1 177 ? 19.719 -8.344 -15.328 1 95 177 VAL A O 1
ATOM 1383 N N . GLU A 1 178 ? 18.281 -6.652 -15.438 1 91.38 178 GLU A N 1
ATOM 1384 C CA . GLU A 1 178 ? 19.328 -5.637 -15.43 1 91.38 178 GLU A CA 1
ATOM 1385 C C . GLU A 1 178 ? 20.172 -5.715 -14.156 1 91.38 178 GLU A C 1
ATOM 1387 O O . GLU A 1 178 ? 21.406 -5.715 -14.219 1 91.38 178 GLU A O 1
ATOM 1392 N N . ASP A 1 179 ? 19.484 -5.766 -13.047 1 91.38 179 ASP A N 1
ATOM 1393 C CA . ASP A 1 179 ? 20.188 -5.793 -11.766 1 91.38 179 ASP A CA 1
ATOM 1394 C C . ASP A 1 179 ? 20.984 -7.078 -11.602 1 91.38 179 ASP A C 1
ATOM 1396 O O . ASP A 1 179 ? 22.094 -7.059 -11.07 1 91.38 179 ASP A O 1
ATOM 1400 N N . ARG A 1 180 ? 20.406 -8.148 -12.055 1 92.12 180 ARG A N 1
ATOM 1401 C CA . ARG A 1 180 ? 21.109 -9.43 -11.984 1 92.12 180 ARG A CA 1
ATOM 1402 C C . ARG A 1 180 ? 22.375 -9.398 -12.828 1 92.12 180 ARG A C 1
ATOM 1404 O O . ARG A 1 180 ? 23.438 -9.844 -12.383 1 92.12 180 ARG A O 1
ATOM 1411 N N . ARG A 1 181 ? 22.281 -8.898 -13.953 1 91.06 181 ARG A N 1
ATOM 1412 C CA . ARG A 1 181 ? 23.422 -8.844 -14.875 1 91.06 181 ARG A CA 1
ATOM 1413 C C . ARG A 1 181 ? 24.516 -7.941 -14.328 1 91.06 181 ARG A C 1
ATOM 1415 O O . ARG A 1 181 ? 25.703 -8.273 -14.43 1 91.06 181 ARG A O 1
ATOM 1422 N N . SER A 1 182 ? 24.141 -6.855 -13.727 1 89.75 182 SER A N 1
ATOM 1423 C CA . SER A 1 182 ? 25.109 -5.895 -13.219 1 89.75 182 SER A CA 1
ATOM 1424 C C . SER A 1 182 ? 25.594 -6.266 -11.812 1 89.75 182 SER A C 1
ATOM 1426 O O . SER A 1 182 ? 26.547 -5.695 -11.305 1 89.75 182 SER A O 1
ATOM 1428 N N . GLN A 1 183 ? 24.906 -7.191 -11.219 1 87.44 183 GLN A N 1
ATOM 1429 C CA . GLN A 1 183 ? 25.172 -7.59 -9.844 1 87.44 183 GLN A CA 1
ATOM 1430 C C . GLN A 1 183 ? 25.047 -6.402 -8.891 1 87.44 183 GLN A C 1
ATOM 1432 O O . GLN A 1 183 ? 25.859 -6.246 -7.984 1 87.44 183 GLN A O 1
ATOM 1437 N N . SER A 1 184 ? 24.219 -5.562 -9.258 1 86.69 184 SER A N 1
ATOM 1438 C CA . SER A 1 184 ? 23.875 -4.391 -8.453 1 86.69 184 SER A CA 1
ATOM 1439 C C . SER A 1 184 ? 22.375 -4.309 -8.219 1 86.69 184 SER A C 1
ATOM 1441 O O . SER A 1 184 ? 21.641 -3.748 -9.031 1 86.69 184 SER A O 1
ATOM 1443 N N . TRP A 1 185 ? 21.969 -4.824 -7.066 1 86.62 185 TRP A N 1
ATOM 1444 C CA . TRP A 1 185 ? 20.547 -4.902 -6.754 1 86.62 185 TRP A CA 1
ATOM 1445 C C . TRP A 1 185 ? 20.016 -3.559 -6.266 1 86.62 185 TRP A C 1
ATOM 1447 O O . TRP A 1 185 ? 20.656 -2.896 -5.441 1 86.62 185 TRP A O 1
ATOM 1457 N N . ARG A 1 186 ? 18.938 -3.182 -6.781 1 85.44 186 ARG A N 1
ATOM 1458 C CA . ARG A 1 186 ? 18.266 -1.941 -6.414 1 85.44 186 ARG A CA 1
ATOM 1459 C C . ARG A 1 186 ? 16.812 -2.203 -6.035 1 85.44 186 ARG A C 1
ATOM 1461 O O . ARG A 1 186 ? 16.234 -3.227 -6.418 1 85.44 186 ARG A O 1
ATOM 1468 N N . MET A 1 187 ? 16.266 -1.361 -5.18 1 88.5 187 MET A N 1
ATOM 1469 C CA . MET A 1 187 ? 14.82 -1.263 -5.055 1 88.5 187 MET A CA 1
ATOM 1470 C C . MET A 1 187 ? 14.266 -0.201 -5.996 1 88.5 187 MET A C 1
ATOM 1472 O O . MET A 1 187 ? 14.812 0.899 -6.094 1 88.5 187 MET A O 1
ATOM 1476 N N . HIS A 1 188 ? 13.219 -0.52 -6.691 1 89.69 188 HIS A N 1
ATOM 1477 C CA . HIS A 1 188 ? 12.68 0.357 -7.723 1 89.69 188 HIS A CA 1
ATOM 1478 C C . HIS A 1 188 ? 11.32 0.918 -7.309 1 89.69 188 HIS A C 1
ATOM 1480 O O . HIS A 1 188 ? 10.43 0.167 -6.906 1 89.69 188 HIS A O 1
ATOM 1486 N N . HIS A 1 189 ? 11.266 2.201 -7.289 1 92.75 189 HIS A N 1
ATOM 1487 C CA . HIS A 1 189 ? 10.016 2.916 -7.059 1 92.75 189 HIS A CA 1
ATOM 1488 C C . HIS A 1 189 ? 9.617 3.744 -8.273 1 92.75 189 HIS A C 1
ATOM 1490 O O . HIS A 1 189 ? 10.477 4.363 -8.914 1 92.75 189 HIS A O 1
ATOM 1496 N N . GLY A 1 190 ? 8.297 3.73 -8.648 1 91.19 190 GLY A N 1
ATOM 1497 C CA . GLY A 1 190 ? 7.852 4.547 -9.766 1 91.19 190 GLY A CA 1
ATOM 1498 C C . GLY A 1 190 ? 6.344 4.543 -9.938 1 91.19 190 GLY A C 1
ATOM 1499 O O . GLY A 1 190 ? 5.621 3.941 -9.141 1 91.19 190 GLY A O 1
ATOM 1500 N N . VAL A 1 191 ? 5.93 5.34 -10.906 1 93.06 191 VAL A N 1
ATOM 1501 C CA . VAL A 1 191 ? 4.512 5.477 -11.227 1 93.06 191 VAL A CA 1
ATOM 1502 C C . VAL A 1 191 ? 4.258 5.035 -12.664 1 93.06 191 VAL A C 1
ATOM 1504 O O . VAL A 1 191 ? 4.918 5.508 -13.594 1 93.06 191 VAL A O 1
ATOM 1507 N N . ILE A 1 192 ? 3.383 4.066 -12.844 1 90.88 192 ILE A N 1
ATOM 1508 C CA . ILE A 1 192 ? 2.986 3.621 -14.172 1 90.88 192 ILE A CA 1
ATOM 1509 C C . ILE A 1 192 ? 1.704 4.332 -14.594 1 90.88 192 ILE A C 1
ATOM 1511 O O . ILE A 1 192 ? 0.665 4.188 -13.945 1 90.88 192 ILE A O 1
ATOM 1515 N N . ARG A 1 193 ? 1.729 5.145 -15.625 1 87.88 193 ARG A N 1
ATOM 1516 C CA . ARG A 1 193 ? 0.582 5.871 -16.172 1 87.88 193 ARG A CA 1
ATOM 1517 C C . ARG A 1 193 ? 0.295 5.453 -17.609 1 87.88 193 ARG A C 1
ATOM 1519 O O . ARG A 1 193 ? 1.218 5.152 -18.359 1 87.88 193 ARG A O 1
ATOM 1526 N N . LYS A 1 194 ? -0.935 5.277 -17.875 1 74.5 194 LYS A N 1
ATOM 1527 C CA . LYS A 1 194 ? -1.319 4.945 -19.25 1 74.5 194 LYS A CA 1
ATOM 1528 C C . LYS A 1 194 ? -1.012 6.098 -20.203 1 74.5 194 LYS A C 1
ATOM 1530 O O . LYS A 1 194 ? -1.21 7.262 -19.859 1 74.5 194 LYS A O 1
ATOM 1535 N N . GLN A 1 195 ? -0.325 5.703 -21.219 1 61.91 195 GLN A N 1
ATOM 1536 C CA . GLN A 1 195 ? -0.139 6.703 -22.266 1 61.91 195 GLN A CA 1
ATOM 1537 C C . GLN A 1 195 ? -1.441 6.965 -23.016 1 61.91 195 GLN A C 1
ATOM 1539 O O . GLN A 1 195 ? -2.248 6.051 -23.203 1 61.91 195 GLN A O 1
ATOM 1544 N N . ALA A 1 196 ? -1.639 8.203 -23.219 1 56.38 196 ALA A N 1
ATOM 1545 C CA . ALA A 1 196 ? -2.795 8.586 -24.031 1 56.38 196 ALA A CA 1
ATOM 1546 C C . ALA A 1 196 ? -2.861 7.766 -25.312 1 56.38 196 ALA A C 1
ATOM 1548 O O . ALA A 1 196 ? -1.842 7.551 -25.969 1 56.38 196 ALA A O 1
ATOM 1549 N N . GLY A 1 197 ? -4.074 7.133 -25.656 1 54.03 197 GLY A N 1
ATOM 1550 C CA . GLY A 1 197 ? -4.324 6.402 -26.891 1 54.03 197 GLY A CA 1
ATOM 1551 C C . GLY A 1 197 ? -4.055 4.914 -26.766 1 54.03 197 GLY A C 1
ATOM 1552 O O . GLY A 1 197 ? -4.359 4.145 -27.688 1 54.03 197 GLY A O 1
ATOM 1553 N N . ALA A 1 198 ? -3.35 4.621 -25.672 1 52.06 198 ALA A N 1
ATOM 1554 C CA . ALA A 1 198 ? -2.936 3.223 -25.609 1 52.06 198 ALA A CA 1
ATOM 1555 C C . ALA A 1 198 ? -4.027 2.355 -24.984 1 52.06 198 ALA A C 1
ATOM 1557 O O . ALA A 1 198 ? -4.832 2.838 -24.188 1 52.06 198 ALA A O 1
ATOM 1558 N N . GLY A 1 199 ? -4.211 1.267 -25.484 1 48.56 199 GLY A N 1
ATOM 1559 C CA . GLY A 1 199 ? -5.164 0.321 -24.938 1 48.56 199 GLY A CA 1
ATOM 1560 C C . GLY A 1 199 ? -4.824 -0.117 -23.531 1 48.56 199 GLY A C 1
ATOM 1561 O O . GLY A 1 199 ? -3.689 0.054 -23.078 1 48.56 199 GLY A O 1
ATOM 1562 N N . PRO A 1 200 ? -5.719 -0.313 -22.703 1 48.12 200 PRO A N 1
ATOM 1563 C CA . PRO A 1 200 ? -5.543 -0.655 -21.297 1 48.12 200 PRO A CA 1
ATOM 1564 C C . PRO A 1 200 ? -4.43 -1.675 -21.078 1 48.12 200 PRO A C 1
ATOM 1566 O O . PRO A 1 200 ? -3.768 -1.653 -20.031 1 48.12 200 PRO A O 1
ATOM 1569 N N . ASN A 1 201 ? -4.277 -2.707 -21.969 1 47.59 201 ASN A N 1
ATOM 1570 C CA . ASN A 1 201 ? -3.336 -3.805 -21.766 1 47.59 201 ASN A CA 1
ATOM 1571 C C . ASN A 1 201 ? -2.119 -3.67 -22.672 1 47.59 201 ASN A C 1
ATOM 1573 O O . ASN A 1 201 ? -1.418 -4.648 -22.922 1 47.59 201 ASN A O 1
ATOM 1577 N N . ASP A 1 202 ? -1.976 -2.543 -23.25 1 48.41 202 ASP A N 1
ATOM 1578 C CA . ASP A 1 202 ? -0.806 -2.447 -24.125 1 48.41 202 ASP A CA 1
ATOM 1579 C C . ASP A 1 202 ? 0.471 -2.268 -23.297 1 48.41 202 ASP A C 1
ATOM 1581 O O . ASP A 1 202 ? 0.662 -1.232 -22.656 1 48.41 202 ASP A O 1
ATOM 1585 N N . PRO A 1 203 ? 1.153 -3.312 -23 1 49.78 203 PRO A N 1
ATOM 1586 C CA . PRO A 1 203 ? 2.377 -3.23 -22.188 1 49.78 203 PRO A CA 1
ATOM 1587 C C . PRO A 1 203 ? 3.277 -2.068 -22.609 1 49.78 203 PRO A C 1
ATOM 1589 O O . PRO A 1 203 ? 3.971 -1.488 -21.766 1 49.78 203 PRO A O 1
ATOM 1592 N N . GLY A 1 204 ? 3.217 -1.761 -23.953 1 50 204 GLY A N 1
ATOM 1593 C CA . GLY A 1 204 ? 4.082 -0.698 -24.438 1 50 204 GLY A CA 1
ATOM 1594 C C . GLY A 1 204 ? 3.527 0.69 -24.188 1 50 204 GLY A C 1
ATOM 1595 O O . GLY A 1 204 ? 4.219 1.689 -24.391 1 50 204 GLY A O 1
ATOM 1596 N N . SER A 1 205 ? 2.297 0.622 -23.609 1 57.78 205 SER A N 1
ATOM 1597 C CA . SER A 1 205 ? 1.629 1.919 -23.594 1 57.78 205 SER A CA 1
ATOM 1598 C C . SER A 1 205 ? 1.759 2.586 -22.219 1 57.78 205 SER A C 1
ATOM 1600 O O . SER A 1 205 ? 1.109 3.6 -21.953 1 57.78 205 SER A O 1
ATOM 1602 N N . PHE A 1 206 ? 2.693 1.982 -21.438 1 68 206 PHE A N 1
ATOM 1603 C CA . PHE A 1 206 ? 2.809 2.6 -20.109 1 68 206 PHE A CA 1
ATOM 1604 C C . PHE A 1 206 ? 4.188 3.223 -19.922 1 68 206 PHE A C 1
ATOM 1606 O O . PHE A 1 206 ? 5.184 2.707 -20.438 1 68 206 PHE A O 1
ATOM 1613 N N . LYS A 1 207 ? 4.07 4.438 -19.422 1 65.75 207 LYS A N 1
ATOM 1614 C CA . LYS A 1 207 ? 5.309 5.141 -19.094 1 65.75 207 LYS A CA 1
ATOM 1615 C C . LYS A 1 207 ? 5.574 5.113 -17.594 1 65.75 207 LYS A C 1
ATOM 1617 O O . LYS A 1 207 ? 4.664 5.328 -16.797 1 65.75 207 LYS A O 1
ATOM 1622 N N . LEU A 1 208 ? 6.734 4.648 -17.297 1 62.81 208 LEU A N 1
ATOM 1623 C CA . LEU A 1 208 ? 7.191 4.777 -15.93 1 62.81 208 LEU A CA 1
ATOM 1624 C C . LEU A 1 208 ? 7.656 6.203 -15.641 1 62.81 208 LEU A C 1
ATOM 1626 O O . LEU A 1 208 ? 8.539 6.723 -16.328 1 62.81 208 LEU A O 1
ATOM 1630 N N . THR A 1 209 ? 6.91 6.871 -14.688 1 56.59 209 THR A N 1
ATOM 1631 C CA . THR A 1 209 ? 7.305 8.211 -14.273 1 56.59 209 THR A CA 1
ATOM 1632 C C . THR A 1 209 ? 7.703 8.234 -12.805 1 56.59 209 THR A C 1
ATOM 1634 O O . THR A 1 209 ? 7.402 7.293 -12.062 1 56.59 209 THR A O 1
ATOM 1637 N N . ASP A 1 210 ? 8.539 9.266 -12.328 1 66.44 210 ASP A N 1
ATOM 1638 C CA . ASP A 1 210 ? 8.953 9.484 -10.953 1 66.44 210 ASP A CA 1
ATOM 1639 C C . ASP A 1 210 ? 9.719 8.281 -10.406 1 66.44 210 ASP A C 1
ATOM 1641 O O . ASP A 1 210 ? 9.484 7.852 -9.273 1 66.44 210 ASP A O 1
ATOM 1645 N N . TYR A 1 211 ? 10.516 7.684 -11.352 1 58.72 211 TYR A N 1
ATOM 1646 C CA . TYR A 1 211 ? 11.266 6.48 -11.023 1 58.72 211 TYR A CA 1
ATOM 1647 C C . TYR A 1 211 ? 12.398 6.797 -10.047 1 58.72 211 TYR A C 1
ATOM 1649 O O . TYR A 1 211 ? 13.078 7.816 -10.188 1 58.72 211 TYR A O 1
ATOM 1657 N N . MET A 1 212 ? 12.516 5.934 -8.883 1 58.88 212 MET A N 1
ATOM 1658 C CA . MET A 1 212 ? 13.641 5.957 -7.953 1 58.88 212 MET A CA 1
ATOM 1659 C C . MET A 1 212 ? 14.227 4.562 -7.777 1 58.88 212 MET A C 1
ATOM 1661 O O . MET A 1 212 ? 13.531 3.635 -7.363 1 58.88 212 MET A O 1
ATOM 1665 N N . GLY A 1 213 ? 15.477 4.336 -8.25 1 58.97 213 GLY A N 1
ATOM 1666 C CA . GLY A 1 213 ? 16.234 3.123 -7.961 1 58.97 213 GLY A CA 1
ATOM 1667 C C . GLY A 1 213 ? 17.141 3.258 -6.754 1 58.97 213 GLY A C 1
ATOM 1668 O O . GLY A 1 213 ? 18.094 4.039 -6.773 1 58.97 213 GLY A O 1
ATOM 1669 N N . LEU A 1 214 ? 16.781 2.496 -5.609 1 67.44 214 LEU A N 1
ATOM 1670 C CA . LEU A 1 214 ? 17.531 2.605 -4.363 1 67.44 214 LEU A CA 1
ATOM 1671 C C . LEU A 1 214 ? 18.469 1.416 -4.188 1 67.44 214 LEU A C 1
ATOM 1673 O O . LEU A 1 214 ? 18.031 0.267 -4.164 1 67.44 214 LEU A O 1
ATOM 1677 N N . PRO A 1 215 ? 19.812 1.662 -4.223 1 64.5 215 PRO A N 1
ATOM 1678 C CA . PRO A 1 215 ? 20.734 0.532 -4.086 1 64.5 215 PRO A CA 1
ATOM 1679 C C . PRO A 1 215 ? 20.469 -0.307 -2.84 1 64.5 215 PRO A C 1
ATOM 1681 O O . PRO A 1 215 ? 20.109 0.237 -1.792 1 64.5 215 PRO A O 1
ATOM 1684 N N . LEU A 1 216 ? 20.359 -1.69 -3.02 1 58.19 216 LEU A N 1
ATOM 1685 C CA . LEU A 1 216 ? 20.188 -2.625 -1.91 1 58.19 216 LEU A CA 1
ATOM 1686 C C . LEU A 1 216 ? 21.531 -3.199 -1.479 1 58.19 216 LEU A C 1
ATOM 1688 O O . LEU A 1 216 ? 22.375 -3.537 -2.322 1 58.19 216 LEU A O 1
ATOM 1692 N N . GLY A 1 217 ? 22.344 -2.482 -0.768 1 47.38 217 GLY A N 1
ATOM 1693 C CA . GLY A 1 217 ? 23.656 -2.961 -0.357 1 47.38 217 GLY A CA 1
ATOM 1694 C C . GLY A 1 217 ? 23.906 -4.41 -0.729 1 47.38 217 GLY A C 1
ATOM 1695 O O . GLY A 1 217 ? 23 -5.102 -1.197 1 47.38 217 GLY A O 1
ATOM 1696 N N . ALA A 1 218 ? 25.25 -4.867 -0.681 1 39.66 218 ALA A N 1
ATOM 1697 C CA . ALA A 1 218 ? 25.688 -6.23 -0.968 1 39.66 218 ALA A CA 1
ATOM 1698 C C . ALA A 1 218 ? 24.938 -7.238 -0.102 1 39.66 218 ALA A C 1
ATOM 1700 O O . ALA A 1 218 ? 24.625 -6.961 1.061 1 39.66 218 ALA A O 1
ATOM 1701 N N . GLU A 1 219 ? 24.031 -7.973 -0.662 1 36.06 219 GLU A N 1
ATOM 1702 C CA . GLU A 1 219 ? 23.391 -9.078 0.051 1 36.06 219 GLU A CA 1
ATOM 1703 C C . GLU A 1 219 ? 24.359 -9.719 1.044 1 36.06 219 GLU A C 1
ATOM 1705 O O . GLU A 1 219 ? 25.469 -10.109 0.676 1 36.06 219 GLU A O 1
ATOM 1710 N N . ARG A 1 220 ? 24.422 -9.258 2.314 1 29.53 220 ARG A N 1
ATOM 1711 C CA . ARG A 1 220 ? 25.156 -10.219 3.117 1 29.53 220 ARG A CA 1
ATOM 1712 C C . ARG A 1 220 ? 24.5 -11.594 3.08 1 29.53 220 ARG A C 1
ATOM 1714 O O . ARG A 1 220 ? 23.359 -11.75 3.533 1 29.53 220 ARG A O 1
ATOM 1721 N N . ILE A 1 221 ? 24.766 -12.383 2.098 1 26.59 221 ILE A N 1
ATOM 1722 C CA . ILE A 1 221 ? 24.469 -13.812 2.137 1 26.59 221 ILE A CA 1
ATOM 1723 C C . ILE A 1 221 ? 24.969 -14.406 3.453 1 26.59 221 ILE A C 1
ATOM 1725 O O . ILE A 1 221 ? 26.156 -14.391 3.734 1 26.59 221 ILE A O 1
ATOM 1729 N N . GLN A 1 222 ? 24.266 -14.164 4.582 1 24.77 222 GLN A N 1
ATOM 1730 C CA . GLN A 1 222 ? 24.703 -15.031 5.672 1 24.77 222 GLN A CA 1
ATOM 1731 C C . GLN A 1 222 ? 24.719 -16.5 5.242 1 24.77 222 GLN A C 1
ATOM 1733 O O . GLN A 1 222 ? 23.672 -17.078 4.945 1 24.77 222 GLN A O 1
ATOM 1738 N N . THR A 1 223 ? 25.688 -16.922 4.582 1 22.38 223 THR A N 1
ATOM 1739 C CA . THR A 1 223 ? 26.078 -18.328 4.469 1 22.38 223 THR A CA 1
ATOM 1740 C C . THR A 1 223 ? 26.203 -18.969 5.848 1 22.38 223 THR A C 1
ATOM 1742 O O . THR A 1 223 ? 27.016 -18.531 6.672 1 22.38 223 THR A O 1
ATOM 1745 N N . GLN A 1 224 ? 25.047 -19.109 6.578 1 19.34 224 GLN A N 1
ATOM 1746 C CA . GLN A 1 224 ? 25.312 -20.094 7.625 1 19.34 224 GLN A CA 1
ATOM 1747 C C . GLN A 1 224 ? 26.031 -21.312 7.066 1 19.34 224 GLN A C 1
ATOM 1749 O O . GLN A 1 224 ? 25.547 -21.969 6.133 1 19.34 224 GLN A O 1
ATOM 1754 N N . ALA A 1 225 ? 27.344 -21.359 7.32 1 21.8 225 ALA A N 1
ATOM 1755 C CA . ALA A 1 225 ? 28.094 -22.594 7.414 1 21.8 225 ALA A CA 1
ATOM 1756 C C . ALA A 1 225 ? 27.484 -23.531 8.469 1 21.8 225 ALA A C 1
ATOM 1758 O O . ALA A 1 225 ? 27.078 -23.078 9.539 1 21.8 225 ALA A O 1
ATOM 1759 N N . MET B 1 1 ? -5.285 -42.719 14.172 1 26.3 1 MET B N 1
ATOM 1760 C CA . MET B 1 1 ? -6.316 -41.75 13.82 1 26.3 1 MET B CA 1
ATOM 1761 C C . MET B 1 1 ? -5.871 -40.344 14.188 1 26.3 1 MET B C 1
ATOM 1763 O O . MET B 1 1 ? -5.863 -39.969 15.367 1 26.3 1 MET B O 1
ATOM 1767 N N . GLY B 1 2 ? -4.703 -39.906 13.766 1 28.64 2 GLY B N 1
ATOM 1768 C CA . GLY B 1 2 ? -4.035 -38.656 14.156 1 28.64 2 GLY B CA 1
ATOM 1769 C C . GLY B 1 2 ? -4.93 -37.438 14.078 1 28.64 2 GLY B C 1
ATOM 1770 O O . GLY B 1 2 ? -5.613 -37.25 13.07 1 28.64 2 GLY B O 1
ATOM 1771 N N . HIS B 1 3 ? -5.473 -36.969 15.219 1 33.03 3 HIS B N 1
ATOM 1772 C CA . HIS B 1 3 ? -6.309 -35.781 15.32 1 33.03 3 HIS B CA 1
ATOM 1773 C C . HIS B 1 3 ? -5.738 -34.656 14.484 1 33.03 3 HIS B C 1
ATOM 1775 O O . HIS B 1 3 ? -4.562 -34.281 14.625 1 33.03 3 HIS B O 1
ATOM 1781 N N . GLN B 1 4 ? -5.988 -34.562 13.203 1 34.62 4 GLN B N 1
ATOM 1782 C CA . GLN B 1 4 ? -5.684 -33.344 12.4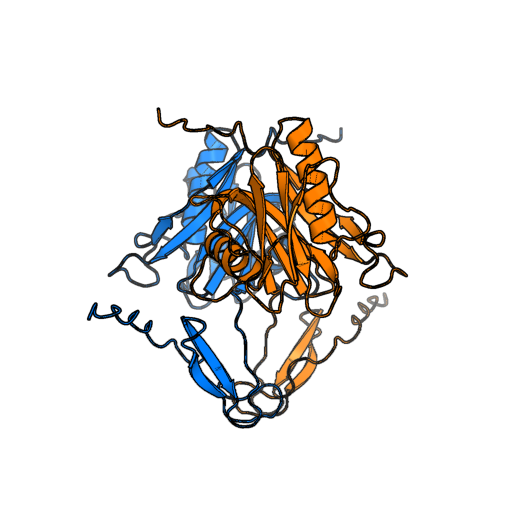61 1 34.62 4 GLN B CA 1
ATOM 1783 C C . GLN B 1 4 ? -5.863 -32.125 13.328 1 34.62 4 GLN B C 1
ATOM 1785 O O . GLN B 1 4 ? -6.938 -31.906 13.898 1 34.62 4 GLN B O 1
ATOM 1790 N N . ALA B 1 5 ? -5.008 -31.75 14.117 1 41.16 5 ALA B N 1
ATOM 1791 C CA . ALA B 1 5 ? -5.051 -30.562 14.961 1 41.16 5 ALA B CA 1
ATOM 1792 C C . ALA B 1 5 ? -5.84 -29.438 14.281 1 41.16 5 ALA B C 1
ATOM 1794 O O . ALA B 1 5 ? -5.523 -29.047 13.164 1 41.16 5 ALA B O 1
ATOM 1795 N N . GLY B 1 6 ? -7.121 -29.312 14.43 1 43.38 6 GLY B N 1
ATOM 1796 C CA . GLY B 1 6 ? -8.055 -28.344 13.875 1 43.38 6 GLY B CA 1
ATOM 1797 C C . GLY B 1 6 ? -7.504 -26.938 13.852 1 43.38 6 GLY B C 1
ATOM 1798 O O . GLY B 1 6 ? -7.004 -26.438 14.867 1 43.38 6 GLY B O 1
ATOM 1799 N N . ALA B 1 7 ? -6.816 -26.531 12.906 1 52.31 7 ALA B N 1
ATOM 1800 C CA . ALA B 1 7 ? -6.355 -25.141 12.836 1 52.31 7 ALA B CA 1
ATOM 1801 C C . ALA B 1 7 ? -7.344 -24.203 13.523 1 52.31 7 ALA B C 1
ATOM 1803 O O . ALA B 1 7 ? -8.547 -24.266 13.258 1 52.31 7 ALA B O 1
ATOM 1804 N N . THR B 1 8 ? -7.156 -23.766 14.789 1 63.97 8 THR B N 1
ATOM 1805 C CA . THR B 1 8 ? -7.984 -22.875 15.602 1 63.97 8 THR B CA 1
ATOM 1806 C C . THR B 1 8 ? -8.391 -21.625 14.797 1 63.97 8 THR B C 1
ATOM 1808 O O . THR B 1 8 ? -7.562 -21.047 14.102 1 63.97 8 THR B O 1
ATOM 1811 N N . GLN B 1 9 ? -9.68 -21.562 14.523 1 80.06 9 GLN B N 1
ATOM 1812 C CA . GLN B 1 9 ? -10.297 -20.406 13.898 1 80.06 9 GLN B CA 1
ATOM 1813 C C . GLN B 1 9 ? -9.828 -19.109 14.562 1 80.06 9 GLN B C 1
ATOM 1815 O O . GLN B 1 9 ? -9.797 -19.016 15.789 1 80.06 9 GLN B O 1
ATOM 1820 N N . PRO B 1 10 ? -9.211 -18.266 13.742 1 82 10 PRO B N 1
ATOM 1821 C CA . PRO B 1 10 ? -8.82 -16.969 14.328 1 82 10 PRO B CA 1
ATOM 1822 C C . PRO B 1 10 ? -9.992 -16.25 14.977 1 82 10 PRO B C 1
ATOM 1824 O O . PRO B 1 10 ? -11.156 -16.547 14.688 1 82 10 PRO B O 1
ATOM 1827 N N . PRO B 1 11 ? -9.68 -15.352 15.883 1 83 11 PRO B N 1
ATOM 1828 C CA . PRO B 1 11 ? -10.75 -14.57 16.516 1 83 11 PRO B CA 1
ATOM 1829 C C . PRO B 1 11 ? -11.562 -13.773 15.492 1 83 11 PRO B C 1
ATOM 1831 O O . PRO B 1 11 ? -11.016 -13.297 14.5 1 83 11 PRO B O 1
ATOM 1834 N N . THR B 1 12 ? -12.805 -13.703 15.766 1 85.69 12 THR B N 1
ATOM 1835 C CA . THR B 1 12 ? -13.711 -12.969 14.891 1 85.69 12 THR B CA 1
ATOM 1836 C C . THR B 1 12 ? -13.375 -11.484 14.883 1 85.69 12 THR B C 1
ATOM 1838 O O . THR B 1 12 ? -13.281 -10.859 15.945 1 85.69 12 THR B O 1
ATOM 1841 N N . PRO B 1 13 ? -13.219 -10.945 13.703 1 89.38 13 PRO B N 1
ATOM 1842 C CA . PRO B 1 13 ? -12.938 -9.508 13.633 1 89.38 13 PRO B CA 1
ATOM 1843 C C . PRO B 1 13 ? -14.195 -8.656 13.805 1 89.38 13 PRO B C 1
ATOM 1845 O O . PRO B 1 13 ? -15.305 -9.188 13.859 1 89.38 13 PRO B O 1
ATOM 1848 N N . HIS B 1 14 ? -13.961 -7.328 14.023 1 89.75 14 HIS B N 1
ATOM 1849 C CA . HIS B 1 14 ? -15.07 -6.383 14.055 1 89.75 14 HIS B CA 1
ATOM 1850 C C . HIS B 1 14 ? -15.719 -6.25 12.68 1 89.75 14 HIS B C 1
ATOM 1852 O O . HIS B 1 14 ? -15.023 -6.074 11.68 1 89.75 14 HIS B O 1
ATOM 1858 N N . LYS B 1 15 ? -17.031 -6.402 12.672 1 92.88 15 LYS B N 1
ATOM 1859 C CA . LYS B 1 15 ? -17.766 -6.215 11.422 1 92.88 15 LYS B CA 1
ATOM 1860 C C . LYS B 1 15 ? -17.797 -4.742 11.023 1 92.88 15 LYS B C 1
ATOM 1862 O O . LYS B 1 15 ? -18.312 -3.902 11.766 1 92.88 15 LYS B O 1
ATOM 1867 N N . THR B 1 16 ? -17.266 -4.367 9.82 1 95.56 16 THR B N 1
ATOM 1868 C CA . THR B 1 16 ? -17.172 -2.975 9.398 1 95.56 16 THR B CA 1
ATOM 1869 C C . THR B 1 16 ? -18.141 -2.691 8.25 1 95.56 16 THR B C 1
ATOM 1871 O O . THR B 1 16 ? -18.391 -1.532 7.914 1 95.56 16 THR B O 1
ATOM 1874 N N . ILE B 1 17 ? -18.641 -3.676 7.613 1 98 17 ILE B N 1
ATOM 1875 C CA . ILE B 1 17 ? -19.625 -3.574 6.535 1 98 17 ILE B CA 1
ATOM 1876 C C . ILE B 1 17 ? -20.922 -4.242 6.957 1 98 17 ILE B C 1
ATOM 1878 O O . ILE B 1 17 ? -20.969 -5.453 7.164 1 98 17 ILE B O 1
ATOM 1882 N N . HIS B 1 18 ? -21.906 -3.463 6.984 1 98.62 18 HIS B N 1
ATOM 1883 C CA . HIS B 1 18 ? -23.172 -3.977 7.5 1 98.62 18 HIS B CA 1
ATOM 1884 C C . HIS B 1 18 ? -24.125 -4.305 6.363 1 98.62 18 HIS B C 1
ATOM 1886 O O . HIS B 1 18 ? -24.953 -5.219 6.48 1 98.62 18 HIS B O 1
ATOM 1892 N N . PHE B 1 19 ? -24 -3.537 5.32 1 98.88 19 PHE B N 1
ATOM 1893 C CA . PHE B 1 19 ? -24.875 -3.744 4.176 1 98.88 19 PHE B CA 1
ATOM 1894 C C . PHE B 1 19 ? -24.062 -3.82 2.883 1 98.88 19 PHE B C 1
ATOM 1896 O O . PHE B 1 19 ? -23.016 -3.189 2.762 1 98.88 19 PHE B O 1
ATOM 1903 N N . CYS B 1 20 ? -24.609 -4.559 1.952 1 98.81 20 CYS B N 1
ATOM 1904 C CA . CYS B 1 20 ? -23.953 -4.855 0.687 1 98.81 20 CYS B CA 1
ATOM 1905 C C . CYS B 1 20 ? -23.906 -3.621 -0.21 1 98.81 20 CYS B C 1
ATOM 1907 O O . CYS B 1 20 ? -24.938 -2.977 -0.425 1 98.81 20 CYS B O 1
ATOM 1909 N N . SER B 1 21 ? -22.781 -3.322 -0.731 1 98.62 21 SER B N 1
ATOM 1910 C CA . SER B 1 21 ? -22.609 -2.16 -1.598 1 98.62 21 SER B CA 1
ATOM 1911 C C . SER B 1 21 ? -23.25 -2.383 -2.959 1 98.62 21 SER B C 1
ATOM 1913 O O . SER B 1 21 ? -23.422 -1.439 -3.736 1 98.62 21 SER B O 1
ATOM 1915 N N . GLN B 1 22 ? -23.672 -3.578 -3.223 1 98.5 22 GLN B N 1
ATOM 1916 C CA . GLN B 1 22 ? -24.172 -3.902 -4.551 1 98.5 22 GLN B CA 1
ATOM 1917 C C . GLN B 1 22 ? -25.703 -4.023 -4.539 1 98.5 22 GLN B C 1
ATOM 1919 O O . GLN B 1 22 ? -26.359 -3.676 -5.52 1 98.5 22 GLN B O 1
ATOM 1924 N N . CYS B 1 23 ? -26.266 -4.504 -3.412 1 98.75 23 CYS B N 1
ATOM 1925 C CA . CYS B 1 23 ? -27.703 -4.801 -3.461 1 98.75 23 CYS B CA 1
ATOM 1926 C C . CYS B 1 23 ? -28.406 -4.312 -2.199 1 98.75 23 CYS B C 1
ATOM 1928 O O . CYS B 1 23 ? -29.594 -4.566 -2.008 1 98.75 23 CYS B O 1
ATOM 1930 N N . ALA B 1 24 ? -27.688 -3.768 -1.297 1 98.56 24 ALA B N 1
ATOM 1931 C CA . ALA B 1 24 ? -28.219 -3.203 -0.059 1 98.56 24 ALA B CA 1
ATOM 1932 C C . ALA B 1 24 ? -28.594 -4.305 0.928 1 98.56 24 ALA B C 1
ATOM 1934 O O . ALA B 1 24 ? -29.109 -4.023 2.014 1 98.56 24 ALA B O 1
ATOM 1935 N N . GLY B 1 25 ? -28.328 -5.559 0.569 1 98.69 25 GLY B N 1
ATOM 1936 C CA . GLY B 1 25 ? -28.625 -6.648 1.485 1 98.69 25 GLY B CA 1
ATOM 1937 C C . GLY B 1 25 ? -27.719 -6.664 2.703 1 98.69 25 GLY B C 1
ATOM 1938 O O . GLY B 1 25 ? -26.656 -6.027 2.711 1 98.69 25 GLY B O 1
ATOM 1939 N N . PRO B 1 26 ? -28.203 -7.418 3.719 1 98.69 26 PRO B N 1
ATOM 1940 C CA . PRO B 1 26 ? -27.359 -7.516 4.918 1 98.69 26 PRO B CA 1
ATOM 1941 C C . PRO B 1 26 ? -26.062 -8.297 4.672 1 98.69 26 PRO B C 1
ATOM 1943 O O . PRO B 1 26 ? -26.062 -9.281 3.934 1 98.69 26 PRO B O 1
ATOM 1946 N N . VAL B 1 27 ? -24.969 -7.832 5.23 1 98.69 27 VAL B N 1
ATOM 1947 C CA . VAL B 1 27 ? -23.672 -8.492 5.121 1 98.69 27 VAL B CA 1
ATOM 1948 C C . VAL B 1 27 ? -23.328 -9.195 6.434 1 98.69 27 VAL B C 1
ATOM 1950 O O . VAL B 1 27 ? -23.453 -8.602 7.512 1 98.69 27 VAL B O 1
ATOM 1953 N N . ASP B 1 28 ? -22.906 -10.422 6.328 1 97.88 28 ASP B N 1
ATOM 1954 C CA . ASP B 1 28 ? -22.5 -11.195 7.492 1 97.88 28 ASP B CA 1
ATOM 1955 C C . ASP B 1 28 ? -21 -11.484 7.469 1 97.88 28 ASP B C 1
ATOM 1957 O O . ASP B 1 28 ? -20.391 -11.547 6.398 1 97.88 28 ASP B O 1
ATOM 1961 N N . LEU B 1 29 ? -20.5 -11.586 8.68 1 96.81 29 LEU B N 1
ATOM 1962 C CA . LEU B 1 29 ? -19.141 -12.125 8.82 1 96.81 29 LEU B CA 1
ATOM 1963 C C . LEU B 1 29 ? -19.172 -13.648 8.867 1 96.81 29 LEU B C 1
ATOM 1965 O O . LEU B 1 29 ? -19.75 -14.234 9.781 1 96.81 29 LEU B O 1
ATOM 1969 N N . LYS B 1 30 ? -18.578 -14.281 7.859 1 96.06 30 LYS B N 1
ATOM 1970 C CA . LYS B 1 30 ? -18.547 -15.742 7.777 1 96.06 30 LYS B CA 1
ATOM 1971 C C . LYS B 1 30 ? -17.125 -16.266 7.68 1 96.06 30 LYS B C 1
ATOM 1973 O O . LYS B 1 30 ? -16.297 -15.703 6.949 1 96.06 30 LYS B O 1
ATOM 1978 N N . PHE B 1 31 ? -16.797 -17.25 8.477 1 95.38 31 PHE B N 1
ATOM 1979 C CA . PHE B 1 31 ? -15.492 -17.891 8.375 1 95.38 31 PHE B CA 1
ATOM 1980 C C . PHE B 1 31 ? -15.453 -18.859 7.191 1 95.38 31 PHE B C 1
ATOM 1982 O O . PHE B 1 31 ? -16.266 -19.766 7.105 1 95.38 31 PHE B O 1
ATOM 1989 N N . VAL B 1 32 ? -14.562 -18.594 6.266 1 93.75 32 VAL B N 1
ATOM 1990 C CA . VAL B 1 32 ? -14.375 -19.469 5.105 1 93.75 32 VAL B CA 1
ATOM 1991 C C . VAL B 1 32 ? -13.203 -20.422 5.355 1 93.75 32 VAL B C 1
ATOM 1993 O O . VAL B 1 32 ? -12.047 -20.047 5.168 1 93.75 32 VAL B O 1
ATOM 1996 N N . SER B 1 33 ? -13.406 -21.609 5.586 1 91.56 33 SER B N 1
ATOM 1997 C CA . SER B 1 33 ? -12.422 -22.578 6.027 1 91.56 33 SER B CA 1
ATOM 1998 C C . SER B 1 33 ? -11.367 -22.828 4.953 1 91.56 33 SER B C 1
ATOM 2000 O O . SER B 1 33 ? -10.188 -23 5.262 1 91.56 33 SER B O 1
ATOM 2002 N N . SER B 1 34 ? -11.797 -22.891 3.699 1 87.38 34 SER B N 1
ATOM 2003 C CA . SER B 1 34 ? -10.867 -23.156 2.605 1 87.38 34 SER B CA 1
ATOM 2004 C C . SER B 1 34 ? -9.844 -22.047 2.457 1 87.38 34 SER B C 1
ATOM 2006 O O . SER B 1 34 ? -8.758 -22.266 1.904 1 87.38 34 SER B O 1
ATOM 2008 N N . GLU B 1 35 ? -10.148 -20.906 3.031 1 88.5 35 GLU B N 1
ATOM 2009 C CA . GLU B 1 35 ? -9.266 -19.75 2.934 1 88.5 35 GLU B CA 1
ATOM 2010 C C . GLU B 1 35 ? -8.633 -19.422 4.285 1 88.5 35 GLU B C 1
ATOM 2012 O O . GLU B 1 35 ? -7.715 -18.609 4.363 1 88.5 35 GLU B O 1
ATOM 2017 N N . ASP B 1 36 ? -9.164 -20.016 5.27 1 89.12 36 ASP B N 1
ATOM 2018 C CA . ASP B 1 36 ? -8.734 -19.75 6.641 1 89.12 36 ASP B CA 1
ATOM 2019 C C . ASP B 1 36 ? -8.852 -18.25 6.957 1 89.12 36 ASP B C 1
ATOM 2021 O O . ASP B 1 36 ? -7.887 -17.641 7.422 1 89.12 36 ASP B O 1
ATOM 2025 N N . ARG B 1 37 ? -10.055 -17.656 6.609 1 92.75 37 ARG B N 1
ATOM 2026 C CA . ARG B 1 37 ? -10.25 -16.219 6.816 1 92.75 37 ARG B CA 1
ATOM 2027 C C . ARG B 1 37 ? -11.727 -15.891 7.004 1 92.75 37 ARG B C 1
ATOM 2029 O O . ARG B 1 37 ? -12.594 -16.609 6.492 1 92.75 37 ARG B O 1
ATOM 2036 N N . TRP B 1 38 ? -11.945 -14.844 7.812 1 94.88 38 TRP B N 1
ATOM 2037 C CA . TRP B 1 38 ? -13.281 -14.25 7.891 1 94.88 38 TRP B CA 1
ATOM 2038 C C . TRP B 1 38 ? -13.562 -13.391 6.668 1 94.88 38 TRP B C 1
ATOM 2040 O O . TRP B 1 38 ? -12.688 -12.656 6.203 1 94.88 38 TRP B O 1
ATOM 2050 N N . ARG B 1 39 ? -14.82 -13.539 6.164 1 97.06 39 ARG B N 1
ATOM 2051 C CA . ARG B 1 39 ? -15.234 -12.742 5.012 1 97.06 39 ARG B CA 1
ATOM 2052 C C . ARG B 1 39 ? -16.547 -12.023 5.293 1 97.06 39 ARG B C 1
ATOM 2054 O O . ARG B 1 39 ? -17.438 -12.57 5.945 1 97.06 39 ARG B O 1
ATOM 2061 N N . HIS B 1 40 ? -16.641 -10.75 4.859 1 98.19 40 HIS B N 1
ATOM 2062 C CA . HIS B 1 40 ? -17.922 -10.062 4.754 1 98.19 40 HIS B CA 1
ATOM 2063 C C . HIS B 1 40 ? -18.688 -10.531 3.525 1 98.19 40 HIS B C 1
ATOM 2065 O O . HIS B 1 40 ? -18.328 -10.203 2.395 1 98.19 40 HIS B O 1
ATOM 2071 N N . ILE B 1 41 ? -19.766 -11.242 3.727 1 98.5 41 ILE B N 1
ATOM 2072 C CA . ILE B 1 41 ? -20.5 -11.836 2.617 1 98.5 41 ILE B CA 1
ATOM 2073 C C . ILE B 1 41 ? -21.969 -11.414 2.693 1 98.5 41 ILE B C 1
ATOM 2075 O O . ILE B 1 41 ? -22.594 -11.539 3.744 1 98.5 41 ILE B O 1
ATOM 2079 N N . CYS B 1 42 ? -22.438 -10.867 1.602 1 98.69 42 CYS B N 1
ATOM 2080 C CA . CYS B 1 42 ? -23.859 -10.516 1.535 1 98.69 42 CYS B CA 1
ATOM 2081 C C . CYS B 1 42 ? -24.734 -11.758 1.595 1 98.69 42 CYS B C 1
ATOM 2083 O O . CYS B 1 42 ? -24.5 -12.719 0.86 1 98.69 42 CYS B O 1
ATOM 2085 N N . SER B 1 43 ? -25.719 -11.781 2.385 1 98.19 43 SER B N 1
ATOM 2086 C CA . SER B 1 43 ? -26.609 -12.922 2.529 1 98.19 43 SER B CA 1
ATOM 2087 C C . SER B 1 43 ? -27.672 -12.945 1.436 1 98.19 43 SER B C 1
ATOM 2089 O O . SER B 1 43 ? -28.359 -13.953 1.247 1 98.19 43 SER B O 1
ATOM 2091 N N . ALA B 1 44 ? -27.766 -11.836 0.779 1 98.25 44 ALA B N 1
ATOM 2092 C CA . ALA B 1 44 ? -28.781 -11.727 -0.26 1 98.25 44 ALA B CA 1
ATOM 2093 C C . ALA B 1 44 ? -28.219 -12.109 -1.625 1 98.25 44 ALA B C 1
ATOM 2095 O O . ALA B 1 44 ? -28.812 -12.93 -2.34 1 98.25 44 ALA B O 1
ATOM 2096 N N . CYS B 1 45 ? -27.094 -11.57 -2.037 1 98.44 45 CYS B N 1
ATOM 2097 C CA . CYS B 1 45 ? -26.609 -11.789 -3.393 1 98.44 45 CYS B CA 1
ATOM 2098 C C . CYS B 1 45 ? -25.297 -12.578 -3.379 1 98.44 45 CYS B C 1
ATOM 2100 O O . CYS B 1 45 ? -24.719 -12.844 -4.434 1 98.44 45 CYS B O 1
ATOM 2102 N N . SER B 1 46 ? -24.672 -12.844 -2.252 1 98.19 46 SER B N 1
ATOM 2103 C CA . SER B 1 46 ? -23.484 -13.664 -2.049 1 98.19 46 SER B CA 1
ATOM 2104 C C . SER B 1 46 ? -22.203 -12.906 -2.43 1 98.19 46 SER B C 1
ATOM 2106 O O . SER B 1 46 ? -21.125 -13.484 -2.459 1 98.19 46 SER B O 1
ATOM 2108 N N . HIS B 1 47 ? -22.375 -11.656 -2.635 1 98.12 47 HIS B N 1
ATOM 2109 C CA . HIS B 1 47 ? -21.203 -10.852 -2.939 1 98.12 47 HIS B CA 1
ATOM 2110 C C . HIS B 1 47 ? -20.219 -10.828 -1.767 1 98.12 47 HIS B C 1
ATOM 2112 O O . HIS B 1 47 ? -20.625 -10.602 -0.624 1 98.12 47 HIS B O 1
ATOM 2118 N N . VAL B 1 48 ? -18.953 -11.141 -2.059 1 98.06 48 VAL B N 1
ATOM 2119 C CA . VAL B 1 48 ? -17.906 -11.078 -1.046 1 98.06 48 VAL B CA 1
ATOM 2120 C C . VAL B 1 48 ? -17.266 -9.688 -1.049 1 98.06 48 VAL B C 1
ATOM 2122 O O . VAL B 1 48 ? -16.844 -9.195 -2.098 1 98.06 48 VAL B O 1
ATOM 2125 N N . HIS B 1 49 ? -17.203 -9.031 0.104 1 97.94 49 HIS B N 1
ATOM 2126 C CA . HIS B 1 49 ? -16.547 -7.734 0.25 1 97.94 49 HIS B CA 1
ATOM 2127 C C . HIS B 1 49 ? -15.125 -7.898 0.771 1 97.94 49 HIS B C 1
ATOM 2129 O O . HIS B 1 49 ? -14.906 -7.969 1.981 1 97.94 49 HIS B O 1
ATOM 2135 N N . TYR B 1 50 ? -14.234 -7.867 -0.161 1 96.69 50 TYR B N 1
ATOM 2136 C CA . TYR B 1 50 ? -12.82 -8.008 0.194 1 96.69 50 TYR B CA 1
ATOM 2137 C C . TYR B 1 50 ? -12.289 -6.73 0.832 1 96.69 50 TYR B C 1
ATOM 2139 O O . TYR B 1 50 ? -12.633 -5.625 0.402 1 96.69 50 TYR B O 1
ATOM 2147 N N . LEU B 1 51 ? -11.484 -6.871 1.845 1 96.75 51 LEU B N 1
ATOM 2148 C CA . LEU B 1 51 ? -10.852 -5.738 2.508 1 96.75 51 LEU B CA 1
ATOM 2149 C C . LEU B 1 51 ? -9.336 -5.766 2.303 1 96.75 51 LEU B C 1
ATOM 2151 O O . LEU B 1 51 ? -8.703 -6.809 2.475 1 96.75 51 LEU B O 1
ATOM 2155 N N . ASN B 1 52 ? -8.781 -4.707 1.878 1 98.25 52 ASN B N 1
ATOM 2156 C CA . ASN B 1 52 ? -7.359 -4.465 1.644 1 98.25 52 ASN B CA 1
ATOM 2157 C C . ASN B 1 52 ? -6.793 -3.443 2.625 1 98.25 52 ASN B C 1
ATOM 2159 O O . ASN B 1 52 ? -7.445 -2.441 2.926 1 98.25 52 ASN B O 1
ATOM 2163 N N . PRO B 1 53 ? -5.605 -3.729 3.209 1 98.25 53 PRO B N 1
ATOM 2164 C CA . PRO B 1 53 ? -5.031 -2.723 4.105 1 98.25 53 PRO B CA 1
ATOM 2165 C C . PRO B 1 53 ? -4.98 -1.333 3.475 1 98.25 53 PRO B C 1
ATOM 2167 O O . PRO B 1 53 ? -4.746 -1.204 2.271 1 98.25 53 PRO B O 1
ATOM 2170 N N . ARG B 1 54 ? -5.168 -0.327 4.289 1 98.44 54 ARG B N 1
ATOM 2171 C CA . ARG B 1 54 ? -5.168 1.045 3.791 1 98.44 54 ARG B CA 1
ATOM 2172 C C . ARG B 1 54 ? -3.756 1.626 3.793 1 98.44 54 ARG B C 1
ATOM 2174 O O . ARG B 1 54 ? -3.014 1.464 4.766 1 98.44 54 ARG B O 1
ATOM 2181 N N . ASN B 1 55 ? -3.422 2.273 2.705 1 98.75 55 ASN B N 1
ATOM 2182 C CA . ASN B 1 55 ? -2.145 2.971 2.6 1 98.75 55 ASN B CA 1
ATOM 2183 C C . ASN B 1 55 ? -2.189 4.328 3.293 1 98.75 55 ASN B C 1
ATOM 2185 O O . ASN B 1 55 ? -3.064 5.148 3.008 1 98.75 55 ASN B O 1
ATOM 2189 N N . VAL B 1 56 ? -1.301 4.559 4.246 1 98.56 56 VAL B N 1
ATOM 2190 C CA . VAL B 1 56 ? -1.052 5.844 4.887 1 98.56 56 VAL B CA 1
ATOM 2191 C C . VAL B 1 56 ? 0.253 6.441 4.359 1 98.56 56 VAL B C 1
ATOM 2193 O O . VAL B 1 56 ? 1.314 5.82 4.473 1 98.56 56 VAL B O 1
ATOM 2196 N N . VAL B 1 57 ? 0.15 7.605 3.783 1 98.81 57 VAL B N 1
ATOM 2197 C CA . VAL B 1 57 ? 1.317 8.195 3.139 1 98.81 57 VAL B CA 1
ATOM 2198 C C . VAL B 1 57 ? 1.652 9.531 3.803 1 98.81 57 VAL B C 1
ATOM 2200 O O . VAL B 1 57 ? 0.762 10.227 4.297 1 98.81 57 VAL B O 1
ATOM 2203 N N . GLY B 1 58 ? 2.963 9.867 3.84 1 98.56 58 GLY B N 1
ATOM 2204 C CA . GLY B 1 58 ? 3.408 11.117 4.441 1 98.56 58 GLY B CA 1
ATOM 2205 C C . GLY B 1 58 ? 4.871 11.422 4.172 1 98.56 58 GLY B C 1
ATOM 2206 O O . GLY B 1 58 ? 5.531 10.695 3.424 1 98.56 58 GLY B O 1
ATOM 2207 N N . CYS B 1 59 ? 5.348 12.531 4.766 1 98.44 59 CYS B N 1
ATOM 2208 C CA . CYS B 1 59 ? 6.719 12.977 4.527 1 98.44 59 CYS B CA 1
ATOM 2209 C C . CYS B 1 59 ? 7.441 13.242 5.844 1 98.44 59 CYS B C 1
ATOM 2211 O O . CYS B 1 59 ? 6.859 13.789 6.777 1 98.44 59 CYS B O 1
ATOM 2213 N N . ILE B 1 60 ? 8.602 12.789 5.91 1 98.31 60 ILE B N 1
ATOM 2214 C CA . ILE B 1 60 ? 9.578 13.398 6.805 1 98.31 60 ILE B CA 1
ATOM 2215 C C . ILE B 1 60 ? 10.234 14.586 6.113 1 98.31 60 ILE B C 1
ATOM 2217 O O . ILE B 1 60 ? 11.133 14.414 5.289 1 98.31 60 ILE B O 1
ATOM 2221 N N . VAL B 1 61 ? 9.766 15.766 6.453 1 98.5 61 VAL B N 1
ATOM 2222 C CA . VAL B 1 61 ? 10.18 16.984 5.77 1 98.5 61 VAL B CA 1
ATOM 2223 C C . VAL B 1 61 ? 11.414 17.578 6.461 1 98.5 61 VAL B C 1
ATOM 2225 O O . VAL B 1 61 ? 11.367 17.906 7.648 1 98.5 61 VAL B O 1
ATOM 2228 N N . GLU B 1 62 ? 12.398 17.703 5.711 1 96.56 62 GLU B N 1
ATOM 2229 C CA . GLU B 1 62 ? 13.656 18.25 6.223 1 96.56 62 GLU B CA 1
ATOM 2230 C C . GLU B 1 62 ? 13.867 19.688 5.742 1 96.56 62 GLU B C 1
ATOM 2232 O O . GLU B 1 62 ? 13.594 20 4.582 1 96.56 62 GLU B O 1
ATOM 2237 N N . HIS B 1 63 ? 14.297 20.5 6.656 1 96.69 63 HIS B N 1
ATOM 2238 C CA . HIS B 1 63 ? 14.68 21.875 6.332 1 96.69 63 HIS B CA 1
ATOM 2239 C C . HIS B 1 63 ? 15.758 22.391 7.277 1 96.69 63 HIS B C 1
ATOM 2241 O O . HIS B 1 63 ? 15.539 22.469 8.492 1 96.69 63 HIS B O 1
ATOM 2247 N N . GLU B 1 64 ? 16.953 22.734 6.711 1 93.88 64 GLU B N 1
ATOM 2248 C CA . GLU B 1 64 ? 18.047 23.281 7.496 1 93.88 64 GLU B CA 1
ATOM 2249 C C . GLU B 1 64 ? 18.328 22.422 8.734 1 93.88 64 GLU B C 1
ATOM 2251 O O . GLU B 1 64 ? 18.344 22.938 9.852 1 93.88 64 GLU B O 1
ATOM 2256 N N . ASP B 1 65 ? 18.375 21.219 8.633 1 91.75 65 ASP B N 1
ATOM 2257 C CA . ASP B 1 65 ? 18.734 20.219 9.641 1 91.75 65 ASP B CA 1
ATOM 2258 C C . ASP B 1 65 ? 17.641 20.109 10.711 1 91.75 65 ASP B C 1
ATOM 2260 O O . ASP B 1 65 ? 17.938 19.828 11.875 1 91.75 65 ASP B O 1
ATOM 2264 N N . GLN B 1 66 ? 16.5 20.438 10.344 1 97.75 66 GLN B N 1
ATOM 2265 C CA . GLN B 1 66 ? 15.312 20.281 11.18 1 97.75 66 GLN B CA 1
ATOM 2266 C C . GLN B 1 66 ? 14.258 19.422 10.484 1 97.75 66 GLN B C 1
ATOM 2268 O O . GLN B 1 66 ? 14.305 19.234 9.266 1 97.75 66 GLN B O 1
ATOM 2273 N N . VAL B 1 67 ? 13.344 18.891 11.289 1 98.5 67 VAL B N 1
ATOM 2274 C CA . VAL B 1 67 ? 12.242 18.109 10.727 1 98.5 67 VAL B CA 1
ATOM 2275 C C . VAL B 1 67 ? 10.914 18.797 11.062 1 98.5 67 VAL B C 1
ATOM 2277 O O . VAL B 1 67 ? 10.742 19.312 12.164 1 98.5 67 VAL B O 1
ATOM 2280 N N . LEU B 1 68 ? 9.992 18.828 10.133 1 98.62 68 LEU B N 1
ATOM 2281 C CA . LEU B 1 68 ? 8.68 19.453 10.289 1 98.62 68 LEU B CA 1
ATOM 2282 C C . LEU B 1 68 ? 7.691 18.484 10.945 1 98.62 68 LEU B C 1
ATOM 2284 O O . LEU B 1 68 ? 7.492 17.375 10.461 1 98.62 68 LEU B O 1
ATOM 2288 N N . LEU B 1 69 ? 7.133 18.891 12.078 1 98.38 69 LEU B N 1
ATOM 2289 C CA . LEU B 1 69 ? 6.094 18.109 12.734 1 98.38 69 LEU B CA 1
ATOM 2290 C C . LEU B 1 69 ? 4.809 18.922 12.875 1 98.38 69 LEU B C 1
ATOM 2292 O O . LEU B 1 69 ? 4.84 20.156 12.859 1 98.38 69 LEU B O 1
ATOM 2296 N N . CYS B 1 70 ? 3.764 18.219 12.914 1 97.69 70 CYS B N 1
ATOM 2297 C CA . CYS B 1 70 ? 2.439 18.781 13.148 1 97.69 70 CYS B CA 1
ATOM 2298 C C . CYS B 1 70 ? 1.852 18.266 14.461 1 97.69 70 CYS B C 1
ATOM 2300 O O . CYS B 1 70 ? 1.982 17.078 14.773 1 97.69 70 CYS B O 1
ATOM 2302 N N . ARG B 1 71 ? 1.243 19.172 15.164 1 97.69 71 ARG B N 1
ATOM 2303 C CA . ARG B 1 71 ? 0.53 18.781 16.375 1 97.69 71 ARG B CA 1
ATOM 2304 C C . ARG B 1 71 ? -0.932 18.469 16.078 1 97.69 71 ARG B C 1
ATOM 2306 O O . ARG B 1 71 ? -1.659 19.312 15.555 1 97.69 71 ARG B O 1
ATOM 2313 N N . ARG B 1 72 ? -1.326 17.203 16.422 1 96.06 72 ARG B N 1
ATOM 2314 C CA . ARG B 1 72 ? -2.65 16.734 16.031 1 96.06 72 ARG B CA 1
ATOM 2315 C C . ARG B 1 72 ? -3.744 17.5 16.766 1 96.06 72 ARG B C 1
ATOM 2317 O O . ARG B 1 72 ? -3.645 17.719 17.984 1 96.06 72 ARG B O 1
ATOM 2324 N N . GLY B 1 73 ? -4.797 17.859 15.984 1 95 73 GLY B N 1
ATOM 2325 C CA . GLY B 1 73 ? -5.938 18.578 16.531 1 95 73 GLY B CA 1
ATOM 2326 C C . GLY B 1 73 ? -7.172 17.719 16.688 1 95 73 GLY B C 1
ATOM 2327 O O . GLY B 1 73 ? -8.25 18.203 17.016 1 95 73 GLY B O 1
ATOM 2328 N N . ILE B 1 74 ? -7.02 16.469 16.406 1 92.06 74 ILE B N 1
ATOM 2329 C CA . ILE B 1 74 ? -8.156 15.547 16.453 1 92.06 74 ILE B CA 1
ATOM 2330 C C . ILE B 1 74 ? -7.734 14.242 17.125 1 92.06 74 ILE B C 1
ATOM 2332 O O . ILE B 1 74 ? -6.543 13.961 17.266 1 92.06 74 ILE B O 1
ATOM 2336 N N . GLN B 1 75 ? -8.828 13.531 17.625 1 91.56 75 GLN B N 1
ATOM 2337 C CA . GLN B 1 75 ? -8.594 12.18 18.125 1 91.56 75 GLN B CA 1
ATOM 2338 C C . GLN B 1 75 ? -8.352 11.195 16.984 1 91.56 75 GLN B C 1
ATOM 2340 O O . GLN B 1 75 ? -8.812 11.422 15.852 1 91.56 75 GLN B O 1
ATOM 2345 N N . PRO B 1 76 ? -7.559 10.102 17.172 1 89.69 76 PRO B N 1
ATOM 2346 C CA . PRO B 1 76 ? -6.816 9.758 18.375 1 89.69 76 PRO B CA 1
ATOM 2347 C C . PRO B 1 76 ? -5.531 10.57 18.531 1 89.69 76 PRO B C 1
ATOM 2349 O O . PRO B 1 76 ? -5.062 11.18 17.578 1 89.69 76 PRO B O 1
ATOM 2352 N N . GLN B 1 77 ? -4.926 10.586 19.703 1 92 77 GLN B N 1
ATOM 2353 C CA . GLN B 1 77 ? -3.641 11.18 20.047 1 92 77 GLN B CA 1
ATOM 2354 C C . GLN B 1 77 ? -3.676 12.703 19.891 1 92 77 GLN B C 1
ATOM 2356 O O . GLN B 1 77 ? -2.75 13.289 19.344 1 92 77 GLN B O 1
ATOM 2361 N N . LEU B 1 78 ? -4.812 13.297 20.328 1 94.56 78 LEU B N 1
ATOM 2362 C CA . LEU B 1 78 ? -4.949 14.75 20.312 1 94.56 78 LEU B CA 1
ATOM 2363 C C . LEU B 1 78 ? -3.805 15.414 21.062 1 94.56 78 LEU B C 1
ATOM 2365 O O . LEU B 1 78 ? -3.451 14.992 22.172 1 94.56 78 LEU B O 1
ATOM 2369 N N . GLY B 1 79 ? -3.244 16.359 20.406 1 96.38 79 GLY B N 1
ATOM 2370 C CA . GLY B 1 79 ? -2.217 17.156 21.062 1 96.38 79 GLY B CA 1
ATOM 2371 C C . GLY B 1 79 ? -0.825 16.562 20.906 1 96.38 79 GLY B C 1
ATOM 2372 O O . GLY B 1 79 ? 0.162 17.188 21.312 1 96.38 79 GLY B O 1
ATOM 2373 N N . LYS B 1 80 ? -0.712 15.422 20.328 1 97.5 80 LYS B N 1
ATOM 2374 C CA . LYS B 1 80 ? 0.593 14.805 20.109 1 97.5 80 LYS B CA 1
ATOM 2375 C C . LYS B 1 80 ? 1.154 15.172 18.75 1 97.5 80 LYS B C 1
ATOM 2377 O O . LYS B 1 80 ? 0.41 15.586 17.859 1 97.5 80 LYS B O 1
ATOM 2382 N N . TRP B 1 81 ? 2.465 15.062 18.688 1 97.81 81 TRP B N 1
ATOM 2383 C CA . TRP B 1 81 ? 3.15 15.445 17.453 1 97.81 81 TRP B CA 1
ATOM 2384 C C . TRP B 1 81 ? 3.248 14.258 16.5 1 97.81 81 TRP B C 1
ATOM 2386 O O . TRP B 1 81 ? 3.338 13.109 16.922 1 97.81 81 TRP B O 1
ATOM 2396 N N . THR B 1 82 ? 3.215 14.547 15.258 1 97.75 82 THR B N 1
ATOM 2397 C CA . THR B 1 82 ? 3.383 13.547 14.211 1 97.75 82 THR B CA 1
ATOM 2398 C C . THR B 1 82 ? 3.975 14.18 12.953 1 97.75 82 THR B C 1
ATOM 2400 O O . THR B 1 82 ? 4.117 15.398 12.875 1 97.75 82 THR B O 1
ATOM 2403 N N . VAL B 1 83 ? 4.477 13.367 12.031 1 98.25 83 VAL B N 1
ATOM 2404 C CA . VAL B 1 83 ? 4.766 13.859 10.688 1 98.25 83 VAL B CA 1
ATOM 2405 C C . VAL B 1 83 ? 3.467 14.031 9.906 1 98.25 83 VAL B C 1
ATOM 2407 O O . VAL B 1 83 ? 2.48 13.344 10.172 1 98.25 83 VAL B O 1
ATOM 2410 N N . PRO B 1 84 ? 3.436 15.047 9.023 1 97.5 84 PRO B N 1
ATOM 2411 C CA . PRO B 1 84 ? 2.225 15.125 8.203 1 97.5 84 PRO B CA 1
ATOM 2412 C C . PRO B 1 84 ? 1.986 13.859 7.383 1 97.5 84 PRO B C 1
ATOM 2414 O O . PRO B 1 84 ? 2.85 13.453 6.602 1 97.5 84 PRO B O 1
ATOM 2417 N N . ALA B 1 85 ? 0.871 13.242 7.574 1 97.44 85 ALA B N 1
ATOM 2418 C CA . ALA B 1 85 ? 0.521 11.992 6.902 1 97.44 85 ALA B CA 1
ATOM 2419 C C . ALA B 1 85 ? -0.987 11.766 6.922 1 97.44 85 ALA B C 1
ATOM 2421 O O . ALA B 1 85 ? -1.7 12.344 7.746 1 97.44 85 ALA B O 1
ATOM 2422 N N . GLY B 1 86 ? -1.464 10.961 6.031 1 96.94 86 GLY B N 1
ATOM 2423 C CA . GLY B 1 86 ? -2.869 10.594 5.934 1 96.94 86 GLY B CA 1
ATOM 2424 C C . GLY B 1 86 ? -3.133 9.5 4.922 1 96.94 86 GLY B C 1
ATOM 2425 O O . GLY B 1 86 ? -2.197 8.945 4.34 1 96.94 86 GLY B O 1
ATOM 2426 N N . TYR B 1 87 ? -4.367 9.227 4.75 1 97.81 87 TYR B N 1
ATOM 2427 C CA . TYR B 1 87 ? -4.742 8.141 3.848 1 97.81 87 TYR B CA 1
ATOM 2428 C C . TYR B 1 87 ? -4.531 8.547 2.393 1 97.81 87 TYR B C 1
ATOM 2430 O O . TYR B 1 87 ? -4.797 9.688 2.016 1 97.81 87 TYR B O 1
ATOM 2438 N N . MET B 1 88 ? -4.082 7.551 1.627 1 98.25 88 MET B N 1
ATOM 2439 C CA . MET B 1 88 ? -3.975 7.719 0.181 1 98.25 88 MET B CA 1
ATOM 2440 C C . MET B 1 88 ? -5.355 7.84 -0.456 1 98.25 88 MET B C 1
ATOM 2442 O O . MET B 1 88 ? -6.336 7.316 0.076 1 98.25 88 MET B O 1
ATOM 2446 N N . GLU B 1 89 ? -5.441 8.547 -1.557 1 96.88 89 GLU B N 1
ATOM 2447 C CA . GLU B 1 89 ? -6.645 8.695 -2.369 1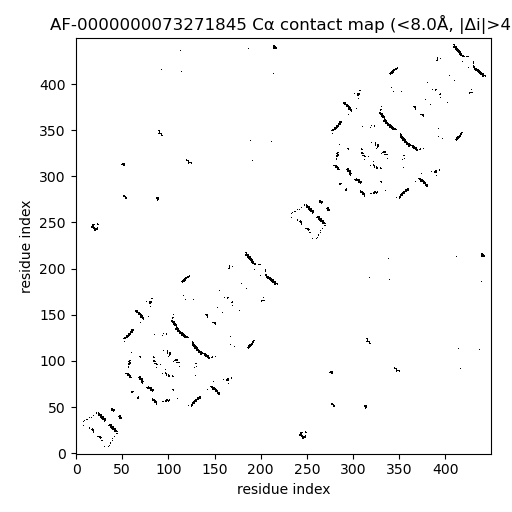 96.88 89 GLU B CA 1
ATOM 2448 C C . GLU B 1 89 ? -6.465 8.062 -3.744 1 96.88 89 GLU B C 1
ATOM 2450 O O . GLU B 1 89 ? -5.332 7.871 -4.203 1 96.88 89 GLU B O 1
ATOM 2455 N N . LEU B 1 90 ? -7.582 7.734 -4.41 1 95.31 90 LEU B N 1
ATOM 2456 C CA . LEU B 1 90 ? -7.496 7.254 -5.781 1 95.31 90 LEU B CA 1
ATOM 2457 C C . LEU B 1 90 ? -6.926 8.328 -6.703 1 95.31 90 LEU B C 1
ATOM 2459 O O . LEU B 1 90 ? -6.973 9.516 -6.383 1 95.31 90 LEU B O 1
ATOM 2463 N N . GLN B 1 91 ? -6.266 7.926 -7.762 1 92.75 91 GLN B N 1
ATOM 2464 C CA . GLN B 1 91 ? -5.777 8.766 -8.852 1 92.75 91 GLN B CA 1
ATOM 2465 C C . GLN B 1 91 ? -4.508 9.508 -8.453 1 92.75 91 GLN B C 1
ATOM 2467 O O . GLN B 1 91 ? -4.152 10.516 -9.062 1 92.75 91 GLN B O 1
ATOM 2472 N N . GLU B 1 92 ? -3.885 9.102 -7.441 1 95.12 92 GLU B N 1
ATOM 2473 C CA . GLU B 1 92 ? -2.59 9.656 -7.066 1 95.12 92 GLU B CA 1
ATOM 2474 C C . GLU B 1 92 ? -1.573 8.555 -6.785 1 95.12 92 GLU B C 1
ATOM 2476 O O . GLU B 1 92 ? -1.949 7.418 -6.496 1 95.12 92 GLU B O 1
ATOM 2481 N N . SER B 1 93 ? -0.289 8.891 -6.934 1 96.19 93 SER B N 1
ATOM 2482 C CA . SER B 1 93 ? 0.79 8.031 -6.461 1 96.19 93 SER B CA 1
ATOM 2483 C C . SER B 1 93 ? 1.043 8.227 -4.969 1 96.19 93 SER B C 1
ATOM 2485 O O . SER B 1 93 ? 0.535 9.172 -4.367 1 96.19 93 SER B O 1
ATOM 2487 N N . THR B 1 94 ? 1.791 7.293 -4.402 1 98.06 94 THR B N 1
ATOM 2488 C CA . THR B 1 94 ? 2.133 7.422 -2.992 1 98.06 94 THR B CA 1
ATOM 2489 C C . THR B 1 94 ? 2.887 8.727 -2.734 1 98.06 94 THR B C 1
ATOM 2491 O O . THR B 1 94 ? 2.631 9.414 -1.742 1 98.06 94 THR B O 1
ATOM 2494 N N . ALA B 1 95 ? 3.799 9.102 -3.609 1 96.88 95 ALA B N 1
ATOM 2495 C CA . ALA B 1 95 ? 4.555 10.344 -3.463 1 96.88 95 ALA B CA 1
ATOM 2496 C C . ALA B 1 95 ? 3.639 11.555 -3.562 1 96.88 95 ALA B C 1
ATOM 2498 O O . ALA B 1 95 ? 3.752 12.492 -2.77 1 96.88 95 ALA B O 1
ATOM 2499 N N . GLU B 1 96 ? 2.746 11.523 -4.551 1 96.5 96 GLU B N 1
ATOM 2500 C CA . GLU B 1 96 ? 1.788 12.609 -4.707 1 96.5 96 GLU B CA 1
ATOM 2501 C C . GLU B 1 96 ? 0.888 12.734 -3.479 1 96.5 96 GLU B C 1
ATOM 2503 O O . GLU B 1 96 ? 0.6 13.844 -3.023 1 96.5 96 GLU B O 1
ATOM 2508 N N . GLY B 1 97 ? 0.431 11.594 -2.982 1 98.12 97 GLY B N 1
ATOM 2509 C CA . GLY B 1 97 ? -0.37 11.602 -1.77 1 98.12 97 GLY B CA 1
ATOM 2510 C C . GLY B 1 97 ? 0.373 12.156 -0.57 1 98.12 97 GLY B C 1
ATOM 2511 O O . GLY B 1 97 ? -0.188 12.93 0.211 1 98.12 97 GLY B O 1
ATOM 2512 N N . ALA B 1 98 ? 1.617 11.773 -0.432 1 98.44 98 ALA B N 1
ATOM 2513 C CA . ALA B 1 98 ? 2.445 12.266 0.665 1 98.44 98 ALA B CA 1
ATOM 2514 C C . ALA B 1 98 ? 2.592 13.781 0.6 1 98.44 98 ALA B C 1
ATOM 2516 O O . ALA B 1 98 ? 2.459 14.469 1.616 1 98.44 98 ALA B O 1
ATOM 2517 N N . ALA B 1 99 ? 2.857 14.281 -0.591 1 97.75 99 ALA B N 1
ATOM 2518 C CA . ALA B 1 99 ? 2.992 15.719 -0.783 1 97.75 99 ALA B CA 1
ATOM 2519 C C . ALA B 1 99 ? 1.676 16.438 -0.5 1 97.75 99 ALA B C 1
ATOM 2521 O O . ALA B 1 99 ? 1.661 17.5 0.135 1 97.75 99 ALA B O 1
ATOM 2522 N N . ARG B 1 100 ? 0.587 15.852 -0.959 1 96.75 100 ARG B N 1
ATOM 2523 C CA . ARG B 1 100 ? -0.726 16.453 -0.741 1 96.75 100 ARG B CA 1
ATOM 2524 C C . ARG B 1 100 ? -1.042 16.547 0.748 1 96.75 100 ARG B C 1
ATOM 2526 O O . ARG B 1 100 ? -1.442 17.609 1.233 1 96.75 100 ARG B O 1
ATOM 2533 N N . GLU B 1 101 ? -0.871 15.422 1.478 1 96.88 101 GLU B N 1
ATOM 2534 C CA . GLU B 1 101 ? -1.139 15.414 2.912 1 96.88 101 GLU B CA 1
ATOM 2535 C C . GLU B 1 101 ? -0.267 16.422 3.645 1 96.88 101 GLU B C 1
ATOM 2537 O O . GLU B 1 101 ? -0.693 17.016 4.641 1 96.88 101 GLU B O 1
ATOM 2542 N N . THR B 1 102 ? 0.971 16.594 3.195 1 97.75 102 THR B N 1
ATOM 2543 C CA . THR B 1 102 ? 1.887 17.547 3.811 1 97.75 102 THR B CA 1
ATOM 2544 C C . THR B 1 102 ? 1.397 18.984 3.6 1 97.75 102 THR B C 1
ATOM 2546 O O . THR B 1 102 ? 1.439 19.797 4.52 1 97.75 102 THR B O 1
ATOM 2549 N N . LEU B 1 103 ? 0.919 19.219 2.4 1 96.38 103 LEU B N 1
ATOM 2550 C CA . LEU B 1 103 ? 0.349 20.531 2.117 1 96.38 103 LEU B CA 1
ATOM 2551 C C . LEU B 1 103 ? -0.917 20.75 2.938 1 96.38 103 LEU B C 1
ATOM 2553 O O . LEU B 1 103 ? -1.096 21.828 3.523 1 96.38 103 LEU B O 1
ATOM 2557 N N . GLU B 1 104 ? -1.772 19.781 3.029 1 94.25 104 GLU B N 1
ATOM 2558 C CA . GLU B 1 104 ? -3.051 19.891 3.727 1 94.25 104 GLU B CA 1
ATOM 2559 C C . GLU B 1 104 ? -2.848 20.062 5.227 1 94.25 104 GLU B C 1
ATOM 2561 O O . GLU B 1 104 ? -3.498 20.906 5.855 1 94.25 104 GLU B O 1
ATOM 2566 N N . GLU B 1 105 ? -1.962 19.281 5.82 1 95.5 105 GLU B N 1
ATOM 2567 C CA . GLU B 1 105 ? -1.852 19.234 7.277 1 95.5 105 GLU B CA 1
ATOM 2568 C C . GLU B 1 105 ? -0.82 20.234 7.789 1 95.5 105 GLU B C 1
ATOM 2570 O O . GLU B 1 105 ? -0.924 20.719 8.922 1 95.5 105 GLU B O 1
ATOM 2575 N N . ALA B 1 106 ? 0.177 20.594 6.949 1 96.81 106 ALA B N 1
ATOM 2576 C CA . ALA B 1 106 ? 1.279 21.422 7.445 1 96.81 106 ALA B CA 1
ATOM 2577 C C . ALA B 1 106 ? 1.434 22.688 6.613 1 96.81 106 ALA B C 1
ATOM 2579 O O . ALA B 1 106 ? 2.289 23.531 6.902 1 96.81 106 ALA B O 1
ATOM 2580 N N . GLY B 1 107 ? 0.626 22.828 5.57 1 96.06 107 GLY B N 1
ATOM 2581 C CA . GLY B 1 107 ? 0.742 24 4.707 1 96.06 107 GLY B CA 1
ATOM 2582 C C . GLY B 1 107 ? 2.094 24.109 4.027 1 96.06 107 GLY B C 1
ATOM 2583 O O . GLY B 1 107 ? 2.568 25.203 3.748 1 96.06 107 GLY B O 1
ATOM 2584 N N . ALA B 1 108 ? 2.723 23.016 3.83 1 97.25 108 ALA B N 1
ATOM 2585 C CA . ALA B 1 108 ? 4.09 23.016 3.32 1 97.25 108 ALA B CA 1
ATOM 2586 C C . ALA B 1 108 ? 4.16 22.359 1.947 1 97.25 108 ALA B C 1
ATOM 2588 O O . ALA B 1 108 ? 3.717 21.219 1.777 1 97.25 108 ALA B O 1
ATOM 2589 N N . ALA B 1 109 ? 4.691 23.109 1.013 1 97.31 109 ALA B N 1
ATOM 2590 C CA . ALA B 1 109 ? 5.082 22.484 -0.251 1 97.31 109 ALA B CA 1
ATOM 2591 C C . ALA B 1 109 ? 6.414 21.75 -0.114 1 97.31 109 ALA B C 1
ATOM 2593 O O . ALA B 1 109 ? 7.328 22.234 0.563 1 97.31 109 ALA B O 1
ATOM 2594 N N . VAL B 1 110 ? 6.48 20.562 -0.824 1 98.12 110 VAL B N 1
ATOM 2595 C CA . VAL B 1 110 ? 7.699 19.781 -0.604 1 98.12 110 VAL B CA 1
ATOM 2596 C C . VAL B 1 110 ? 8.203 19.219 -1.932 1 98.12 110 VAL B C 1
ATOM 2598 O O . VAL B 1 110 ? 7.434 19.094 -2.889 1 98.12 110 VAL B O 1
ATOM 2601 N N . GLU B 1 111 ? 9.5 19.031 -1.953 1 95.75 111 GLU B N 1
ATOM 2602 C CA . GLU B 1 111 ? 10.156 18.203 -2.967 1 95.75 111 GLU B CA 1
ATOM 2603 C C . GLU B 1 111 ? 10.469 16.812 -2.432 1 95.75 111 GLU B C 1
ATOM 2605 O O . GLU B 1 111 ? 11.211 16.656 -1.459 1 95.75 111 GLU B O 1
ATOM 2610 N N . ILE B 1 112 ? 9.906 15.805 -3.094 1 94.75 112 ILE B N 1
ATOM 2611 C CA . ILE B 1 112 ? 10.125 14.43 -2.656 1 94.75 112 ILE B CA 1
ATOM 2612 C C . ILE B 1 112 ? 11.555 14 -2.98 1 94.75 112 ILE B C 1
ATOM 2614 O O . ILE B 1 112 ? 12.023 14.172 -4.109 1 94.75 112 ILE B O 1
ATOM 2618 N N . VAL B 1 113 ? 12.25 13.461 -2.025 1 92.38 113 VAL B N 1
ATOM 2619 C CA . VAL B 1 113 ? 13.633 13.016 -2.199 1 92.38 113 VAL B CA 1
ATOM 2620 C C . VAL B 1 113 ? 13.656 11.523 -2.525 1 92.38 113 VAL B C 1
ATOM 2622 O O . VAL B 1 113 ? 14.258 11.109 -3.516 1 92.38 113 VAL B O 1
ATOM 2625 N N . ALA B 1 114 ? 13 10.672 -1.712 1 90.31 114 ALA B N 1
ATOM 2626 C CA . ALA B 1 114 ? 13.031 9.219 -1.865 1 90.31 114 ALA B CA 1
ATOM 2627 C C . ALA B 1 114 ? 12.031 8.555 -0.929 1 90.31 114 ALA B C 1
ATOM 2629 O O . ALA B 1 114 ? 11.648 9.125 0.095 1 90.31 114 ALA B O 1
ATOM 2630 N N . PRO B 1 115 ? 11.562 7.324 -1.359 1 93.56 115 PRO B N 1
ATOM 2631 C CA . PRO B 1 115 ? 10.891 6.516 -0.337 1 93.56 115 PRO B CA 1
ATOM 2632 C C . PRO B 1 115 ? 11.797 6.215 0.858 1 93.56 115 PRO B C 1
ATOM 2634 O O . PRO B 1 115 ? 13 6.004 0.69 1 93.56 115 PRO B O 1
ATOM 2637 N N . TYR B 1 116 ? 11.234 6.18 2.029 1 94 116 TYR B N 1
ATOM 2638 C CA . TYR B 1 116 ? 12.109 6.082 3.191 1 94 116 TYR B CA 1
ATOM 2639 C C . TYR B 1 116 ? 11.703 4.918 4.086 1 94 116 TYR B C 1
ATOM 2641 O O . TYR B 1 116 ? 12.547 4.102 4.473 1 94 116 TYR B O 1
ATOM 2649 N N . VAL B 1 117 ? 10.391 4.895 4.387 1 93.31 117 VAL B N 1
ATOM 2650 C CA . VAL B 1 117 ? 9.914 3.834 5.27 1 93.31 117 VAL B CA 1
ATOM 2651 C C . VAL B 1 117 ? 8.672 3.178 4.672 1 93.31 117 VAL B C 1
ATOM 2653 O O . VAL B 1 117 ? 7.82 3.859 4.094 1 93.31 117 VAL B O 1
ATOM 2656 N N . HIS B 1 118 ? 8.672 1.876 4.711 1 95.75 118 HIS B N 1
ATOM 2657 C CA . HIS B 1 118 ? 7.457 1.081 4.547 1 95.75 118 HIS B CA 1
ATOM 2658 C C . HIS B 1 118 ? 7.211 0.19 5.762 1 95.75 118 HIS B C 1
ATOM 2660 O O . HIS B 1 118 ? 7.922 -0.799 5.961 1 95.75 118 HIS B O 1
ATOM 2666 N N . PHE B 1 119 ? 6.25 0.508 6.598 1 94.75 119 PHE B N 1
ATOM 2667 C CA . PHE B 1 119 ? 5.891 -0.296 7.762 1 94.75 119 PHE B CA 1
ATOM 2668 C C . PHE B 1 119 ? 4.488 -0.874 7.605 1 94.75 119 PHE B C 1
ATOM 2670 O O . PHE B 1 119 ? 3.523 -0.131 7.414 1 94.75 119 PHE B O 1
ATOM 2677 N N . ASP B 1 120 ? 4.418 -2.168 7.621 1 95.88 120 ASP B N 1
ATOM 2678 C CA . ASP B 1 120 ? 3.119 -2.824 7.719 1 95.88 120 ASP B CA 1
ATOM 2679 C C . ASP B 1 120 ? 2.648 -2.9 9.172 1 95.88 120 ASP B C 1
ATOM 2681 O O . ASP B 1 120 ? 3.438 -3.197 10.07 1 95.88 120 ASP B O 1
ATOM 2685 N N . ILE B 1 121 ? 1.418 -2.594 9.375 1 94.44 121 ILE B N 1
ATOM 2686 C CA . ILE B 1 121 ? 0.796 -2.756 10.688 1 94.44 121 ILE B CA 1
ATOM 2687 C C . ILE B 1 121 ? -0.455 -3.623 10.562 1 94.44 121 ILE B C 1
ATOM 2689 O O . ILE B 1 121 ? -1.577 -3.111 10.586 1 94.44 121 ILE B O 1
ATOM 2693 N N . PRO B 1 122 ? -0.272 -4.957 10.484 1 93.31 122 PRO B N 1
ATOM 2694 C CA . PRO B 1 122 ? -1.386 -5.871 10.227 1 93.31 122 PRO B CA 1
ATOM 2695 C C . PRO B 1 122 ? -2.516 -5.73 11.25 1 93.31 122 PRO B C 1
ATOM 2697 O O . PRO B 1 122 ? -3.691 -5.809 10.883 1 93.31 122 PRO B O 1
ATOM 2700 N N . GLY B 1 123 ? -2.221 -5.469 12.477 1 89.56 123 GLY B N 1
ATOM 2701 C CA . GLY B 1 123 ? -3.213 -5.426 13.539 1 89.56 123 GLY B CA 1
ATOM 2702 C C . GLY B 1 123 ? -4.301 -4.398 13.297 1 89.56 123 GLY B C 1
ATOM 2703 O O . GLY B 1 123 ? -5.438 -4.57 13.75 1 89.56 123 GLY B O 1
ATOM 2704 N N . ILE B 1 124 ? -3.943 -3.33 12.586 1 92.38 124 ILE B N 1
ATOM 2705 C CA . ILE B 1 124 ? -4.938 -2.289 12.352 1 92.38 124 ILE B CA 1
ATOM 2706 C C . ILE B 1 124 ? -5.207 -2.158 10.859 1 92.38 124 ILE B C 1
ATOM 2708 O O . ILE B 1 124 ? -5.883 -1.225 10.422 1 92.38 124 ILE B O 1
ATOM 2712 N N . GLY B 1 125 ? -4.625 -3.02 10.047 1 95.44 125 GLY B N 1
ATOM 2713 C CA . GLY B 1 125 ? -4.883 -3.066 8.617 1 95.44 125 GLY B CA 1
ATOM 2714 C C . GLY B 1 125 ? -4.367 -1.846 7.875 1 95.44 125 GLY B C 1
ATOM 2715 O O . GLY B 1 125 ? -5.074 -1.271 7.047 1 95.44 125 GLY B O 1
ATOM 2716 N N . GLN B 1 126 ? -3.105 -1.439 8.219 1 96.62 126 GLN B N 1
ATOM 2717 C CA . GLN B 1 126 ? -2.531 -0.262 7.574 1 96.62 126 GLN B CA 1
ATOM 2718 C C . GLN B 1 126 ? -1.107 -0.536 7.098 1 96.62 126 GLN B C 1
ATOM 2720 O O . GLN B 1 126 ? -0.404 -1.369 7.672 1 96.62 126 GLN B O 1
ATOM 2725 N N . ALA B 1 127 ? -0.753 0.091 6.039 1 97.81 127 ALA B N 1
ATOM 2726 C CA . ALA B 1 127 ? 0.622 0.194 5.555 1 97.81 127 ALA B CA 1
ATOM 2727 C C . ALA B 1 127 ? 1.08 1.648 5.512 1 97.81 127 ALA B C 1
ATOM 2729 O O . ALA B 1 127 ? 0.479 2.475 4.82 1 97.81 127 ALA B O 1
ATOM 2730 N N . TYR B 1 128 ? 2.115 1.973 6.262 1 97.12 128 TYR B N 1
ATOM 2731 C CA . TYR B 1 128 ? 2.699 3.309 6.266 1 97.12 128 TYR B CA 1
ATOM 2732 C C . TYR B 1 128 ? 3.787 3.43 5.203 1 97.12 128 TYR B C 1
ATOM 2734 O O . TYR B 1 128 ? 4.738 2.646 5.191 1 97.12 128 TYR B O 1
ATOM 2742 N N . LEU B 1 129 ? 3.658 4.344 4.324 1 98.06 129 LEU B N 1
ATOM 2743 C CA . LEU B 1 129 ? 4.652 4.703 3.32 1 98.06 129 LEU B CA 1
ATOM 2744 C C . LEU B 1 129 ? 5.086 6.156 3.486 1 98.06 129 LEU B C 1
ATOM 2746 O O . LEU B 1 129 ? 4.406 7.07 3.016 1 98.06 129 LEU B O 1
ATOM 2750 N N . LEU B 1 130 ? 6.227 6.359 4.102 1 97.88 130 LEU B N 1
ATOM 2751 C CA . LEU B 1 130 ? 6.727 7.711 4.32 1 97.88 130 LEU B CA 1
ATOM 2752 C C . LEU B 1 130 ? 7.883 8.023 3.381 1 97.88 130 LEU B C 1
ATOM 2754 O O . LEU B 1 130 ? 8.703 7.148 3.09 1 97.88 130 LEU B O 1
ATOM 2758 N N . PHE B 1 131 ? 7.98 9.211 2.979 1 97.31 131 PHE B N 1
ATOM 2759 C CA . PHE B 1 131 ? 9.016 9.703 2.08 1 97.31 131 PHE B CA 1
ATOM 2760 C C . PHE B 1 131 ? 9.898 10.734 2.781 1 97.31 131 PHE B C 1
ATOM 2762 O O . PHE B 1 131 ? 9.422 11.5 3.617 1 97.31 131 PHE B O 1
ATOM 2769 N N . ARG B 1 132 ? 11.164 10.711 2.461 1 95.94 132 ARG B N 1
ATOM 2770 C CA . ARG B 1 132 ? 11.961 11.898 2.73 1 95.94 132 ARG B CA 1
ATOM 2771 C C . ARG B 1 132 ? 11.617 13.023 1.756 1 95.94 132 ARG B C 1
ATOM 2773 O O . ARG B 1 132 ? 11.453 12.781 0.558 1 95.94 132 ARG B O 1
ATOM 2780 N N . ALA B 1 133 ? 11.5 14.164 2.322 1 97.12 133 ALA B N 1
ATOM 2781 C CA . ALA B 1 133 ? 11.188 15.328 1.494 1 97.12 133 ALA B CA 1
ATOM 2782 C C . ALA B 1 133 ? 11.898 16.578 2.008 1 97.12 133 ALA B C 1
ATOM 2784 O O . ALA B 1 133 ? 12.305 16.641 3.172 1 97.12 133 ALA B O 1
ATOM 2785 N N . ARG B 1 134 ? 12.055 17.516 1.105 1 97.31 134 ARG B N 1
ATOM 2786 C CA . ARG B 1 134 ? 12.594 18.828 1.461 1 97.31 134 ARG B CA 1
ATOM 2787 C C . ARG B 1 134 ? 11.516 19.906 1.354 1 97.31 134 ARG B C 1
ATOM 2789 O O . ARG B 1 134 ? 10.703 19.875 0.428 1 97.31 134 ARG B O 1
ATOM 2796 N N . LEU B 1 135 ? 11.539 20.781 2.359 1 97.62 135 LEU B N 1
ATOM 2797 C CA . LEU B 1 135 ? 10.664 21.938 2.227 1 97.62 135 LEU B CA 1
ATOM 2798 C C . LEU B 1 135 ? 10.977 22.703 0.947 1 97.62 135 LEU B C 1
ATOM 2800 O O . LEU B 1 135 ? 12.141 22.984 0.654 1 97.62 135 LEU B O 1
ATOM 2804 N N . ALA B 1 136 ? 9.992 22.953 0.176 1 96.94 136 ALA B N 1
ATOM 2805 C CA . ALA B 1 136 ? 10.164 23.641 -1.107 1 96.94 136 ALA B CA 1
ATOM 2806 C C . ALA B 1 136 ? 9.789 25.109 -1.008 1 96.94 136 ALA B C 1
ATOM 2808 O O . ALA B 1 136 ? 9.148 25.531 -0.041 1 96.94 136 ALA B O 1
ATOM 2809 N N . PRO B 1 137 ? 10.195 25.938 -1.977 1 94.81 137 PRO B N 1
ATOM 2810 C CA . PRO B 1 137 ? 9.758 27.344 -1.977 1 94.81 137 PRO B CA 1
ATOM 2811 C C . PRO B 1 137 ? 8.242 27.484 -1.947 1 94.81 137 PRO B C 1
ATOM 2813 O O . PRO B 1 137 ? 7.531 26.703 -2.574 1 94.81 137 PRO B O 1
ATOM 2816 N N . PRO B 1 138 ? 7.738 28.484 -1.191 1 95.19 138 PRO B N 1
ATOM 2817 C CA . PRO B 1 138 ? 8.375 29.641 -0.543 1 95.19 138 PRO B CA 1
ATOM 2818 C C . PRO B 1 138 ? 8.836 29.328 0.881 1 95.19 138 PRO B C 1
ATOM 2820 O O . PRO B 1 138 ? 9.008 30.25 1.688 1 95.19 138 PRO B O 1
ATOM 2823 N N . PHE B 1 139 ? 8.961 28.125 1.22 1 95 139 PHE B N 1
ATOM 2824 C CA . PHE B 1 139 ? 9.508 27.641 2.479 1 95 139 PHE B CA 1
ATOM 2825 C C . PHE B 1 139 ? 8.617 28.047 3.648 1 95 139 PHE B C 1
ATOM 2827 O O . PHE B 1 139 ? 9.109 28.359 4.734 1 95 139 PHE B O 1
ATOM 2834 N N . THR B 1 140 ? 7.328 28.156 3.252 1 94.38 140 THR B N 1
ATOM 2835 C CA . THR B 1 140 ? 6.359 28.469 4.301 1 94.38 140 THR B CA 1
ATOM 2836 C C . THR B 1 140 ? 5.629 27.203 4.75 1 94.38 140 THR B C 1
ATOM 2838 O O . THR B 1 140 ? 5.57 26.219 4.016 1 94.38 140 THR B O 1
ATOM 2841 N N . PHE B 1 141 ? 5.203 27.172 5.965 1 95.38 141 PHE B N 1
ATOM 2842 C CA . PHE B 1 141 ? 4.395 26.125 6.562 1 95.38 141 PHE B CA 1
ATOM 2843 C C . PHE B 1 141 ? 3.49 26.672 7.652 1 95.38 141 PHE B C 1
ATOM 2845 O O . PHE B 1 141 ? 3.834 27.672 8.305 1 95.38 141 PHE B O 1
ATOM 2852 N N . ALA B 1 142 ? 2.307 26.156 7.766 1 93.88 142 ALA B N 1
ATOM 2853 C CA . ALA B 1 142 ? 1.341 26.547 8.789 1 93.88 142 ALA B CA 1
ATOM 2854 C C . ALA B 1 142 ? 0.258 25.484 8.953 1 93.88 142 ALA B C 1
ATOM 2856 O O . ALA B 1 142 ? -0.104 24.797 7.996 1 93.88 142 ALA B O 1
ATOM 2857 N N . ALA B 1 143 ? -0.149 25.438 10.188 1 88.94 143 ALA B N 1
ATOM 2858 C CA . ALA B 1 143 ? -1.334 24.594 10.391 1 88.94 143 ALA B CA 1
ATOM 2859 C C . ALA B 1 143 ? -2.545 25.203 9.68 1 88.94 143 ALA B C 1
ATOM 2861 O O . ALA B 1 143 ? -2.908 26.344 9.922 1 88.94 143 ALA B O 1
ATOM 2862 N N . GLN B 1 144 ? -3.072 24.453 8.75 1 77.44 144 GLN B N 1
ATOM 2863 C CA . GLN B 1 144 ? -4.117 25.016 7.898 1 77.44 144 GLN B CA 1
ATOM 2864 C C . GLN B 1 144 ? -5.453 24.312 8.141 1 77.44 144 GLN B C 1
ATOM 2866 O O . GLN B 1 144 ? -6.488 24.766 7.641 1 77.44 144 GLN B O 1
ATOM 2871 N N . ALA B 1 145 ? -5.453 23.219 8.82 1 80.31 145 ALA B N 1
ATOM 2872 C CA . ALA B 1 145 ? -6.676 22.438 8.992 1 80.31 145 ALA B CA 1
ATOM 2873 C C . ALA B 1 145 ? -6.922 22.125 10.461 1 80.31 145 ALA B C 1
ATOM 2875 O O . ALA B 1 145 ? -5.984 22.109 11.266 1 80.31 145 ALA B O 1
ATOM 2876 N N . PRO B 1 146 ? -8.203 21.969 10.742 1 84.75 146 PRO B N 1
ATOM 2877 C CA . PRO B 1 146 ? -8.539 21.609 12.117 1 84.75 146 PRO B CA 1
ATOM 2878 C C . PRO B 1 146 ? -7.793 20.359 12.602 1 84.75 146 PRO B C 1
ATOM 2880 O O . PRO B 1 146 ? -7.617 20.172 13.805 1 84.75 146 PRO B O 1
ATOM 2883 N N . GLU B 1 147 ? -7.301 19.672 11.688 1 88.5 147 GLU B N 1
ATOM 2884 C CA . GLU B 1 147 ? -6.605 18.438 12.023 1 88.5 147 GLU B CA 1
ATOM 2885 C C . GLU B 1 147 ? -5.23 18.719 12.617 1 88.5 147 GLU B C 1
ATOM 2887 O O . GLU B 1 147 ? -4.633 17.844 13.258 1 88.5 147 GLU B O 1
ATOM 2892 N N . SER B 1 148 ? -4.738 19.938 12.391 1 93.5 148 SER B N 1
ATOM 2893 C CA . SER B 1 148 ? -3.432 20.328 12.906 1 93.5 148 SER B CA 1
ATOM 2894 C C . SER B 1 148 ? -3.527 21.594 13.758 1 93.5 148 SER B C 1
ATOM 2896 O O . SER B 1 148 ? -4.051 22.609 13.312 1 93.5 148 SER B O 1
ATOM 2898 N N . LEU B 1 149 ? -3.008 21.516 14.938 1 94.75 149 LEU B N 1
ATOM 2899 C CA . LEU B 1 149 ? -3.027 22.641 15.859 1 94.75 149 LEU B CA 1
ATOM 2900 C C . LEU B 1 149 ? -1.826 23.547 15.625 1 94.75 149 LEU B C 1
ATOM 2902 O O . LEU B 1 149 ? -1.914 24.766 15.828 1 94.75 149 LEU B O 1
ATOM 2906 N N . GLU B 1 150 ? -0.809 22.922 15.32 1 96.44 150 GLU B N 1
ATOM 2907 C CA . GLU B 1 150 ? 0.48 23.594 15.188 1 96.44 150 GLU B CA 1
ATOM 2908 C C . GLU B 1 150 ? 1.399 22.844 14.227 1 96.44 150 GLU B C 1
ATOM 2910 O O . GLU B 1 150 ? 1.279 21.641 14.07 1 96.44 150 GLU B O 1
ATOM 2915 N N . THR B 1 151 ? 2.162 23.609 13.531 1 97.56 151 THR B N 1
ATOM 2916 C CA . THR B 1 151 ? 3.266 23.078 12.742 1 97.56 151 THR B CA 1
ATOM 2917 C C . THR B 1 151 ? 4.582 23.734 13.141 1 97.56 151 THR B C 1
ATOM 2919 O O . THR B 1 151 ? 4.652 24.953 13.289 1 97.56 151 THR B O 1
ATOM 2922 N N . ARG B 1 152 ? 5.613 22.922 13.273 1 97.44 152 ARG B N 1
ATOM 2923 C CA . ARG B 1 152 ? 6.875 23.469 13.773 1 97.44 152 ARG B CA 1
ATOM 2924 C C . ARG B 1 152 ? 8.062 22.656 13.258 1 97.44 152 ARG B C 1
ATOM 2926 O O . ARG B 1 152 ? 7.98 21.438 13.133 1 97.44 152 ARG B O 1
ATOM 2933 N N . LEU B 1 153 ? 9.062 23.359 12.977 1 98.25 153 LEU B N 1
ATOM 2934 C CA . LEU B 1 153 ? 10.344 22.719 12.703 1 98.25 153 LEU B CA 1
ATOM 2935 C C . LEU B 1 153 ? 11.094 22.406 13.992 1 98.25 153 LEU B C 1
ATOM 2937 O O . LEU B 1 153 ? 11.227 23.281 14.859 1 98.25 153 LEU B O 1
ATOM 2941 N N . PHE B 1 154 ? 11.586 21.156 14.094 1 98.44 154 PHE B N 1
ATOM 2942 C CA . PHE B 1 154 ? 12.344 20.734 15.258 1 98.44 154 PHE B CA 1
ATOM 2943 C C . PHE B 1 154 ? 13.781 20.391 14.867 1 98.44 154 PHE B C 1
ATOM 2945 O O . PHE B 1 154 ? 14 19.578 13.969 1 98.44 154 PHE B O 1
ATOM 2952 N N . PRO B 1 155 ? 14.75 21.047 15.602 1 98 155 PRO B N 1
ATOM 2953 C CA . PRO B 1 155 ? 16.062 20.406 15.523 1 98 155 PRO B CA 1
ATOM 2954 C C . PRO B 1 155 ? 16.031 18.938 15.922 1 98 155 PRO B C 1
ATOM 2956 O O . PRO B 1 155 ? 15.234 18.547 16.781 1 98 155 PRO B O 1
ATOM 2959 N N . LEU B 1 156 ? 16.891 18.141 15.305 1 96.88 156 LEU B N 1
ATOM 2960 C CA . LEU B 1 156 ? 16.844 16.703 15.539 1 96.88 156 LEU B CA 1
ATOM 2961 C C . LEU B 1 156 ? 17 16.375 17.016 1 96.88 156 LEU B C 1
ATOM 2963 O O . LEU B 1 156 ? 16.391 15.43 17.516 1 96.88 156 LEU B O 1
ATOM 2967 N N . GLU B 1 157 ? 17.781 17.172 17.703 1 96.19 157 GLU B N 1
ATOM 2968 C CA . GLU B 1 157 ? 18.047 16.938 19.125 1 96.19 157 GLU B CA 1
ATOM 2969 C C . GLU B 1 157 ? 16.844 17.328 19.984 1 96.19 157 GLU B C 1
ATOM 2971 O O . GLU B 1 157 ? 16.766 16.953 21.156 1 96.19 157 GLU B O 1
ATOM 2976 N N . ASP B 1 158 ? 15.883 18.047 19.391 1 97.88 158 ASP B N 1
ATOM 2977 C CA . ASP B 1 158 ? 14.766 18.562 20.172 1 97.88 158 ASP B CA 1
ATOM 2978 C C . ASP B 1 158 ? 13.461 17.859 19.797 1 97.88 158 ASP B C 1
ATOM 2980 O O . ASP B 1 158 ? 12.383 18.312 20.188 1 97.88 158 ASP B O 1
ATOM 2984 N N . ILE B 1 159 ? 13.539 16.828 18.969 1 97.81 159 ILE B N 1
ATOM 2985 C CA . ILE B 1 159 ? 12.328 16.062 18.656 1 97.81 159 ILE B CA 1
ATOM 2986 C C . ILE B 1 159 ? 11.648 15.617 19.938 1 97.81 159 ILE B C 1
ATOM 2988 O O . ILE B 1 159 ? 12.289 15.055 20.828 1 97.81 159 ILE B O 1
ATOM 2992 N N . PRO B 1 160 ? 10.406 15.914 20.109 1 97.88 160 PRO B N 1
ATOM 2993 C CA . PRO B 1 160 ? 9.703 15.531 21.328 1 97.88 160 PRO B CA 1
ATOM 2994 C C . PRO B 1 160 ? 9.312 14.055 21.359 1 97.88 160 PRO B C 1
ATOM 2996 O O . PRO B 1 160 ? 8.125 13.727 21.266 1 97.88 160 PRO B O 1
ATOM 2999 N N . TRP B 1 161 ? 10.156 13.195 21.656 1 95.94 161 TRP B N 1
ATOM 3000 C CA . TRP B 1 161 ? 10.016 11.75 21.531 1 95.94 161 TRP B CA 1
ATOM 3001 C C . TRP B 1 161 ? 8.859 11.234 22.391 1 95.94 161 TRP B C 1
ATOM 3003 O O . TRP B 1 161 ? 8.109 10.359 21.969 1 95.94 161 TRP B O 1
ATOM 3013 N N . ASP B 1 162 ? 8.68 11.781 23.5 1 95.06 162 ASP B N 1
ATOM 3014 C CA . ASP B 1 162 ? 7.668 11.305 24.438 1 95.06 162 ASP B CA 1
ATOM 3015 C C . ASP B 1 162 ? 6.289 11.867 24.109 1 95.06 162 ASP B C 1
ATOM 3017 O O . ASP B 1 162 ? 5.285 11.469 24.703 1 95.06 162 ASP B O 1
ATOM 3021 N N . GLU B 1 163 ? 6.23 12.727 23.125 1 97 163 GLU B N 1
ATOM 3022 C CA . GLU B 1 163 ? 4.977 13.367 22.766 1 97 163 GLU B CA 1
ATOM 3023 C C . GLU B 1 163 ? 4.574 13.016 21.328 1 97 163 GLU B C 1
ATOM 3025 O O . GLU B 1 163 ? 3.68 13.641 20.75 1 97 163 GLU B O 1
ATOM 3030 N N . LEU B 1 164 ? 5.223 12.031 20.766 1 96.19 164 LEU B N 1
ATOM 3031 C CA . LEU B 1 164 ? 4.867 11.594 19.422 1 96.19 164 LEU B CA 1
ATOM 3032 C C . LEU B 1 164 ? 3.609 10.734 19.438 1 96.19 164 LEU B C 1
ATOM 3034 O O . LEU B 1 164 ? 3.416 9.938 20.359 1 96.19 164 LEU B O 1
ATOM 3038 N N . ALA B 1 165 ? 2.832 10.828 18.438 1 94.12 165 ALA B N 1
ATOM 3039 C CA . ALA B 1 165 ? 1.486 10.258 18.391 1 94.12 165 ALA B CA 1
ATOM 3040 C C . ALA B 1 165 ? 1.53 8.766 18.109 1 94.12 165 ALA B C 1
ATOM 3042 O O . ALA B 1 165 ? 0.791 7.984 18.703 1 94.12 165 ALA B O 1
ATOM 3043 N N . PHE B 1 166 ? 2.33 8.328 17.125 1 91.62 166 PHE B N 1
ATOM 3044 C CA . PHE B 1 166 ? 2.221 6.977 16.578 1 91.62 166 PHE B CA 1
ATOM 3045 C C . PHE B 1 166 ? 3.578 6.285 16.578 1 91.62 166 PHE B C 1
ATOM 3047 O O . PHE B 1 166 ? 4.602 6.91 16.297 1 91.62 166 PHE B O 1
ATOM 3054 N N . SER B 1 167 ? 3.523 4.988 16.859 1 88.62 167 SER B N 1
ATOM 3055 C CA . SER B 1 167 ? 4.742 4.191 16.906 1 88.62 167 SER B CA 1
ATOM 3056 C C . SER B 1 167 ? 5.457 4.203 15.555 1 88.62 167 SER B C 1
ATOM 3058 O O . SER B 1 167 ? 6.688 4.258 15.5 1 88.62 167 SER B O 1
ATOM 3060 N N . ALA B 1 168 ? 4.707 4.086 14.492 1 91.44 168 ALA B N 1
ATOM 3061 C CA . ALA B 1 168 ? 5.305 4.102 13.156 1 91.44 168 ALA B CA 1
ATOM 3062 C C . ALA B 1 168 ? 6.109 5.379 12.938 1 91.44 168 ALA B C 1
ATOM 3064 O O . ALA B 1 168 ? 7.203 5.34 12.367 1 91.44 168 ALA B O 1
ATOM 3065 N N . VAL B 1 169 ? 5.594 6.473 13.398 1 95.19 169 VAL B N 1
ATOM 3066 C CA . VAL B 1 169 ? 6.238 7.77 13.242 1 95.19 169 VAL B CA 1
ATOM 3067 C C . VAL B 1 169 ? 7.48 7.844 14.125 1 95.19 169 VAL B C 1
ATOM 3069 O O . VAL B 1 169 ? 8.547 8.281 13.68 1 95.19 169 VAL B O 1
ATOM 3072 N N . SER B 1 170 ? 7.309 7.367 15.352 1 93.94 170 SER B N 1
ATOM 3073 C CA . SER B 1 170 ? 8.445 7.359 16.281 1 93.94 170 SER B CA 1
ATOM 3074 C C . SER B 1 170 ? 9.602 6.531 15.719 1 93.94 170 SER B C 1
ATOM 3076 O O . SER B 1 170 ? 10.75 6.977 15.734 1 93.94 170 SER B O 1
ATOM 3078 N N . LEU B 1 171 ? 9.305 5.371 15.234 1 91.5 171 LEU B N 1
ATOM 3079 C CA . LEU B 1 171 ? 10.32 4.488 14.672 1 91.5 171 LEU B CA 1
ATOM 3080 C C . LEU B 1 171 ? 10.969 5.121 13.445 1 91.5 171 LEU B C 1
ATOM 3082 O O . LEU B 1 171 ? 12.195 5.098 13.297 1 91.5 171 LEU B O 1
ATOM 3086 N N . ALA B 1 172 ? 10.164 5.676 12.602 1 94.38 172 ALA B N 1
ATOM 3087 C CA . ALA B 1 172 ? 10.68 6.312 11.391 1 94.38 172 ALA B CA 1
ATOM 3088 C C . ALA B 1 172 ? 11.641 7.449 11.734 1 94.38 172 ALA B C 1
ATOM 3090 O O . ALA B 1 172 ? 12.711 7.57 11.133 1 94.38 172 ALA B O 1
ATOM 3091 N N . LEU B 1 173 ? 11.242 8.266 12.68 1 96.44 173 LEU B N 1
ATOM 3092 C CA . LEU B 1 173 ? 12.078 9.398 13.062 1 96.44 173 LEU B CA 1
ATOM 3093 C C . LEU B 1 173 ? 13.375 8.922 13.711 1 96.44 173 LEU B C 1
ATOM 3095 O O . LEU B 1 173 ? 14.422 9.547 13.547 1 96.44 173 LEU B O 1
ATOM 3099 N N . ARG B 1 174 ? 13.312 7.84 14.461 1 93.5 174 ARG B N 1
ATOM 3100 C CA . ARG B 1 174 ? 14.531 7.277 15.039 1 93.5 174 ARG B CA 1
ATOM 3101 C C . ARG B 1 174 ? 15.508 6.852 13.953 1 93.5 174 ARG B C 1
ATOM 3103 O O . ARG B 1 174 ? 16.703 7.156 14.031 1 93.5 174 ARG B O 1
ATOM 3110 N N . TYR B 1 175 ? 14.984 6.152 12.969 1 91.25 175 TYR B N 1
ATOM 3111 C CA . TYR B 1 175 ? 15.844 5.742 11.859 1 91.25 175 TYR B CA 1
ATOM 3112 C C . TYR B 1 175 ? 16.375 6.957 11.109 1 91.25 175 TYR B C 1
ATOM 3114 O O . TYR B 1 175 ? 17.531 6.969 10.688 1 91.25 175 TYR B O 1
ATOM 3122 N N . TYR B 1 176 ? 15.531 7.941 10.992 1 95.31 176 TYR B N 1
ATOM 3123 C CA . TYR B 1 176 ? 15.961 9.148 10.305 1 95.31 176 TYR B CA 1
ATOM 3124 C C . TYR B 1 176 ? 17.156 9.789 11.008 1 95.31 176 TYR B C 1
ATOM 3126 O O . TYR B 1 176 ? 18.156 10.133 10.367 1 95.31 176 TYR B O 1
ATOM 3134 N N . VAL B 1 177 ? 17.031 9.938 12.289 1 95.06 177 VAL B N 1
ATOM 3135 C CA . VAL B 1 177 ? 18.094 10.531 13.078 1 95.06 177 VAL B CA 1
ATOM 3136 C C . VAL B 1 177 ? 19.375 9.695 12.945 1 95.06 177 VAL B C 1
ATOM 3138 O O . VAL B 1 177 ? 20.469 10.234 12.75 1 95.06 177 VAL B O 1
ATOM 3141 N N . GLU B 1 178 ? 19.203 8.414 13.016 1 91.5 178 GLU B N 1
ATOM 3142 C CA . GLU B 1 178 ? 20.344 7.5 12.883 1 91.5 178 GLU B CA 1
ATOM 3143 C C . GLU B 1 178 ? 21.016 7.656 11.523 1 91.5 178 GLU B C 1
ATOM 3145 O O . GLU B 1 178 ? 22.234 7.77 11.445 1 91.5 178 GLU B O 1
ATOM 3150 N N . ASP B 1 179 ? 20.203 7.637 10.5 1 91.38 179 ASP B N 1
ATOM 3151 C CA . ASP B 1 179 ? 20.734 7.723 9.141 1 91.38 179 ASP B CA 1
ATOM 3152 C C . ASP B 1 179 ? 21.391 9.078 8.898 1 91.38 179 ASP B C 1
ATOM 3154 O O . ASP B 1 179 ? 22.438 9.156 8.242 1 91.38 179 ASP B O 1
ATOM 3158 N N . ARG B 1 180 ? 20.781 10.094 9.422 1 92.12 180 ARG B N 1
ATOM 3159 C CA . ARG B 1 180 ? 21.344 11.43 9.273 1 92.12 180 ARG B CA 1
ATOM 3160 C C . ARG B 1 180 ? 22.703 11.531 9.969 1 92.12 180 ARG B C 1
ATOM 3162 O O . ARG B 1 180 ? 23.656 12.07 9.406 1 92.12 180 ARG B O 1
ATOM 3169 N N . ARG B 1 181 ? 22.781 11.031 11.094 1 91.06 181 ARG B N 1
ATOM 3170 C CA . ARG B 1 181 ? 24.016 11.094 11.875 1 91.06 181 ARG B CA 1
ATOM 3171 C C . ARG B 1 181 ? 25.125 10.297 11.203 1 91.06 181 ARG B C 1
ATOM 3173 O O . ARG B 1 181 ? 26.281 10.742 11.164 1 91.06 181 ARG B O 1
ATOM 3180 N N . SER B 1 182 ? 24.797 9.172 10.641 1 89.69 182 SER B N 1
ATOM 3181 C CA . SER B 1 182 ? 25.781 8.305 10.023 1 89.69 182 SER B CA 1
ATOM 3182 C C . SER B 1 182 ? 26.047 8.719 8.578 1 89.69 182 SER B C 1
ATOM 3184 O O . SER B 1 182 ? 27 8.242 7.953 1 89.69 182 SER B O 1
ATOM 3186 N N . GLN B 1 183 ? 25.203 9.57 8.07 1 87.38 183 GLN B N 1
ATOM 3187 C CA . GLN B 1 183 ? 25.266 9.984 6.672 1 87.38 183 GLN B CA 1
ATOM 3188 C C . GLN B 1 183 ? 25.156 8.789 5.734 1 87.38 183 GLN B C 1
ATOM 3190 O O . GLN B 1 183 ? 25.859 8.711 4.73 1 87.38 183 GLN B O 1
ATOM 3195 N N . SER B 1 184 ? 24.453 7.875 6.191 1 86.75 184 SER B N 1
ATOM 3196 C CA . SER B 1 184 ? 24.141 6.672 5.43 1 86.75 184 SER B CA 1
ATOM 3197 C C . SER B 1 184 ? 22.625 6.445 5.367 1 86.75 184 SER B C 1
ATOM 3199 O O . SER B 1 184 ? 22.047 5.82 6.262 1 86.75 184 SER B O 1
ATOM 3201 N N . TRP B 1 185 ? 22.047 6.906 4.266 1 86.56 185 TRP B N 1
ATOM 3202 C CA . TRP B 1 185 ? 20.609 6.848 4.121 1 86.56 185 TRP B CA 1
ATOM 3203 C C . TRP B 1 185 ? 20.156 5.457 3.684 1 86.56 185 TRP B C 1
ATOM 3205 O O . TRP B 1 185 ? 20.75 4.859 2.787 1 86.56 185 TRP B O 1
ATOM 3215 N N . ARG B 1 186 ? 19.188 4.984 4.328 1 85.5 186 ARG B N 1
ATOM 3216 C CA . ARG B 1 186 ? 18.594 3.682 4.039 1 85.5 186 ARG B CA 1
ATOM 3217 C C . ARG B 1 186 ? 17.094 3.797 3.832 1 85.5 186 ARG B C 1
ATOM 3219 O O . ARG B 1 186 ? 16.469 4.762 4.281 1 85.5 186 ARG B O 1
ATOM 3226 N N . MET B 1 187 ? 16.547 2.898 3.035 1 88.38 187 MET B N 1
ATOM 3227 C CA . MET B 1 187 ? 15.102 2.658 3.076 1 88.38 187 MET B CA 1
ATOM 3228 C C . MET B 1 187 ? 14.766 1.555 4.07 1 88.38 187 MET B C 1
ATOM 3230 O O . MET B 1 187 ? 15.414 0.51 4.094 1 88.38 187 MET B O 1
ATOM 3234 N N . HIS B 1 188 ? 13.789 1.785 4.891 1 89.69 188 HIS B N 1
ATOM 3235 C CA . HIS B 1 188 ? 13.461 0.867 5.973 1 89.69 188 HIS B CA 1
ATOM 3236 C C . HIS B 1 188 ? 12.125 0.175 5.719 1 89.69 188 HIS B C 1
ATOM 3238 O O . HIS B 1 188 ? 11.125 0.834 5.418 1 89.69 188 HIS B O 1
ATOM 3244 N N . HIS B 1 189 ? 12.188 -1.105 5.695 1 92.69 189 HIS B N 1
ATOM 3245 C CA . HIS B 1 189 ? 10.992 -1.937 5.605 1 92.69 189 HIS B CA 1
ATOM 3246 C C . HIS B 1 189 ? 10.82 -2.795 6.855 1 92.69 189 HIS B C 1
ATOM 3248 O O . HIS B 1 189 ? 11.805 -3.326 7.387 1 92.69 189 HIS B O 1
ATOM 3254 N N . GLY B 1 190 ? 9.562 -2.904 7.383 1 91.19 190 GLY B N 1
ATOM 3255 C CA . GLY B 1 190 ? 9.328 -3.754 8.539 1 91.19 190 GLY B CA 1
ATOM 3256 C C . GLY B 1 190 ? 7.855 -3.895 8.883 1 91.19 190 GLY B C 1
ATOM 3257 O O . GLY B 1 190 ? 6.992 -3.367 8.18 1 91.19 190 GLY B O 1
ATOM 3258 N N . VAL B 1 191 ? 7.633 -4.73 9.898 1 93.19 191 VAL B N 1
ATOM 3259 C CA . VAL B 1 191 ? 6.281 -5 10.375 1 93.19 191 VAL B CA 1
ATOM 3260 C C . VAL B 1 191 ? 6.152 -4.578 11.836 1 93.19 191 VAL B C 1
ATOM 3262 O O . VAL B 1 191 ? 6.957 -4.988 12.68 1 93.19 191 VAL B O 1
ATOM 3265 N N . ILE B 1 192 ? 5.215 -3.693 12.109 1 90.94 192 ILE B N 1
ATOM 3266 C CA . ILE B 1 192 ? 4.938 -3.279 13.484 1 90.94 192 ILE B CA 1
ATOM 3267 C C . ILE B 1 192 ? 3.785 -4.105 14.047 1 90.94 192 ILE B C 1
ATOM 3269 O O . ILE B 1 192 ? 2.67 -4.07 13.516 1 90.94 192 ILE B O 1
ATOM 3273 N N . ARG B 1 193 ? 3.998 -4.902 15.07 1 87.81 193 ARG B N 1
ATOM 3274 C CA . ARG B 1 193 ? 2.994 -5.727 15.734 1 87.81 193 ARG B CA 1
ATOM 3275 C C . ARG B 1 193 ? 2.838 -5.328 17.203 1 87.81 193 ARG B C 1
ATOM 3277 O O . ARG B 1 193 ? 3.812 -4.938 17.844 1 87.81 193 ARG B O 1
ATOM 3284 N N . LYS B 1 194 ? 1.64 -5.273 17.625 1 74.06 194 LYS B N 1
ATOM 3285 C CA . LYS B 1 194 ? 1.387 -4.969 19.031 1 74.06 194 LYS B CA 1
ATOM 3286 C C . LYS B 1 194 ? 1.907 -6.082 19.938 1 74.06 194 LYS B C 1
ATOM 3288 O O . LYS B 1 194 ? 1.773 -7.266 19.609 1 74.06 194 LYS B O 1
ATOM 3293 N N . GLN B 1 195 ? 2.688 -5.625 20.844 1 61.56 195 GLN B N 1
ATOM 3294 C CA . GLN B 1 195 ? 3.088 -6.602 21.859 1 61.56 195 GLN B CA 1
ATOM 3295 C C . GLN B 1 195 ? 1.916 -6.969 22.766 1 61.56 195 GLN B C 1
ATOM 3297 O O . GLN B 1 195 ? 1.062 -6.129 23.047 1 61.56 195 GLN B O 1
ATOM 3302 N N . ALA B 1 196 ? 1.826 -8.234 22.969 1 55.81 196 ALA B N 1
ATOM 3303 C CA . ALA B 1 196 ? 0.814 -8.711 23.906 1 55.81 196 ALA B CA 1
ATOM 3304 C C . ALA B 1 196 ? 0.836 -7.898 25.203 1 55.81 196 ALA B C 1
ATOM 3306 O O . ALA B 1 196 ? 1.907 -7.59 25.719 1 55.81 196 ALA B O 1
ATOM 3307 N N . GLY B 1 197 ? -0.359 -7.359 25.703 1 53.53 197 GLY B N 1
ATOM 3308 C CA . GLY B 1 197 ? -0.531 -6.645 26.953 1 53.53 197 GLY B CA 1
ATOM 3309 C C . GLY B 1 197 ? -0.404 -5.141 26.812 1 53.53 197 GLY B C 1
ATOM 3310 O O . GLY B 1 197 ? -0.663 -4.395 27.75 1 53.53 197 GLY B O 1
ATOM 3311 N N . ALA B 1 198 ? 0.153 -4.789 25.641 1 51.44 198 ALA B N 1
ATOM 3312 C CA . ALA B 1 198 ? 0.434 -3.357 25.547 1 51.44 198 ALA B CA 1
ATOM 3313 C C . ALA B 1 198 ? -0.79 -2.592 25.047 1 51.44 198 ALA B C 1
ATOM 3315 O O . ALA B 1 198 ? -1.627 -3.146 24.328 1 51.44 198 ALA B O 1
ATOM 3316 N N . GLY B 1 199 ? -1.027 -1.522 25.562 1 47.72 199 GLY B N 1
ATOM 3317 C CA . GLY B 1 199 ? -2.117 -0.666 25.125 1 47.72 199 GLY B CA 1
ATOM 3318 C C . GLY B 1 199 ? -1.971 -0.201 23.688 1 47.72 199 GLY B C 1
ATOM 3319 O O . GLY B 1 199 ? -0.884 -0.281 23.109 1 47.72 199 GLY B O 1
ATOM 3320 N N . PRO B 1 200 ? -2.955 -0.074 22.984 1 47.5 200 PRO B N 1
ATOM 3321 C CA . PRO B 1 200 ? -2.971 0.277 21.562 1 47.5 200 PRO B CA 1
ATOM 3322 C C . PRO B 1 200 ? -1.972 1.381 21.203 1 47.5 200 PRO B C 1
ATOM 3324 O O . PRO B 1 200 ? -1.438 1.41 20.094 1 47.5 200 PRO B O 1
ATOM 3327 N N . ASN B 1 201 ? -1.796 2.424 22.078 1 46.97 201 ASN B N 1
ATOM 3328 C CA . ASN B 1 201 ? -0.973 3.594 21.781 1 46.97 201 ASN B CA 1
ATOM 3329 C C . ASN B 1 201 ? 0.348 3.555 22.547 1 46.97 201 ASN B C 1
ATOM 3331 O O . ASN B 1 201 ? 0.991 4.59 22.734 1 46.97 201 ASN B O 1
ATOM 3335 N N . ASP B 1 202 ? 0.648 2.447 23.125 1 47.47 202 ASP B N 1
ATOM 3336 C CA . ASP B 1 202 ? 1.911 2.451 23.844 1 47.47 202 ASP B CA 1
ATOM 3337 C C . ASP B 1 202 ? 3.1 2.357 22.891 1 47.47 202 ASP B C 1
ATOM 3339 O O . ASP B 1 202 ? 3.297 1.334 22.234 1 47.47 202 ASP B O 1
ATOM 3343 N N . PRO B 1 203 ? 3.652 3.436 22.484 1 48.69 203 PRO B N 1
ATOM 3344 C CA . PRO B 1 203 ? 4.785 3.436 21.562 1 48.69 203 PRO B CA 1
ATOM 3345 C C . PRO B 1 203 ? 5.805 2.344 21.875 1 48.69 203 PRO B C 1
ATOM 3347 O O . PRO B 1 203 ? 6.43 1.795 20.953 1 48.69 203 PRO B O 1
ATOM 3350 N N . GLY B 1 204 ? 5.934 2.068 23.219 1 48.75 204 GLY B N 1
ATOM 3351 C CA . GLY B 1 204 ? 6.922 1.076 23.609 1 48.75 204 GLY B CA 1
ATOM 3352 C C . GLY B 1 204 ? 6.453 -0.35 23.391 1 48.75 204 GLY B C 1
ATOM 3353 O O . GLY B 1 204 ? 7.242 -1.292 23.5 1 48.75 204 GLY B O 1
ATOM 3354 N N . SER B 1 205 ? 5.156 -0.374 22.969 1 56.75 205 SER B N 1
ATOM 3355 C CA . SER B 1 205 ? 4.59 -1.719 23.016 1 56.75 205 SER B CA 1
ATOM 3356 C C . SER B 1 205 ? 4.605 -2.359 21.625 1 56.75 205 SER B C 1
ATOM 3358 O O . SER B 1 205 ? 4.027 -3.43 21.422 1 56.75 205 SER B O 1
ATOM 3360 N N . PHE B 1 206 ? 5.379 -1.662 20.75 1 65.56 206 PHE B N 1
ATOM 3361 C CA . PHE B 1 206 ? 5.391 -2.256 19.422 1 65.56 206 PHE B CA 1
ATOM 3362 C C . PHE B 1 206 ? 6.785 -2.748 19.062 1 65.56 206 PHE B C 1
ATOM 3364 O O . PHE B 1 206 ? 7.785 -2.139 19.453 1 65.56 206 PHE B O 1
ATOM 3371 N N . LYS B 1 207 ? 6.727 -3.994 18.578 1 65.69 207 LYS B N 1
ATOM 3372 C CA . LYS B 1 207 ? 7.973 -4.578 18.094 1 65.69 207 LYS B CA 1
ATOM 3373 C C . LYS B 1 207 ? 8.047 -4.523 16.578 1 65.69 207 LYS B C 1
ATOM 3375 O O . LYS B 1 207 ? 7.07 -4.82 15.883 1 65.69 207 LYS B O 1
ATOM 3380 N N . LEU B 1 208 ? 9.117 -3.953 16.141 1 59.94 208 LEU B N 1
ATOM 3381 C CA . LEU B 1 208 ? 9.422 -4.039 14.719 1 59.94 208 LEU B CA 1
ATOM 3382 C C . LEU B 1 208 ? 9.977 -5.41 14.359 1 59.94 208 LEU B C 1
ATOM 3384 O O . LEU B 1 208 ? 10.984 -5.844 14.922 1 59.94 208 LEU B O 1
ATOM 3388 N N . THR B 1 209 ? 9.195 -6.156 13.516 1 55.66 209 THR B N 1
ATOM 3389 C CA . THR B 1 209 ? 9.664 -7.453 13.047 1 55.66 209 THR B CA 1
ATOM 3390 C C . THR B 1 209 ? 9.883 -7.438 11.531 1 55.66 209 THR B C 1
ATOM 3392 O O . THR B 1 209 ? 9.414 -6.531 10.844 1 55.66 209 THR B O 1
ATOM 3395 N N . ASP B 1 210 ? 10.75 -8.367 10.945 1 65.81 210 ASP B N 1
ATOM 3396 C CA . ASP B 1 210 ? 11.023 -8.555 9.523 1 65.81 210 ASP B CA 1
ATOM 3397 C C . ASP B 1 210 ? 11.602 -7.285 8.906 1 65.81 210 ASP B C 1
ATOM 3399 O O . ASP B 1 210 ? 11.203 -6.883 7.812 1 65.81 210 ASP B O 1
ATOM 3403 N N . TYR B 1 211 ? 12.43 -6.609 9.758 1 58.25 211 TYR B N 1
ATOM 3404 C CA . TYR B 1 211 ? 13.031 -5.344 9.344 1 58.25 211 TYR B CA 1
ATOM 3405 C C . TYR B 1 211 ? 14.062 -5.559 8.25 1 58.25 211 TYR B C 1
ATOM 3407 O O . TYR B 1 211 ? 14.844 -6.512 8.297 1 58.25 211 TYR B O 1
ATOM 3415 N N . MET B 1 212 ? 13.961 -4.684 7.086 1 58.56 212 MET B N 1
ATOM 3416 C CA . MET B 1 212 ? 14.961 -4.605 6.027 1 58.56 212 MET B CA 1
ATOM 3417 C C . MET B 1 212 ? 15.391 -3.16 5.789 1 58.56 212 MET B C 1
ATOM 3419 O O . MET B 1 212 ? 14.562 -2.307 5.469 1 58.56 212 MET B O 1
ATOM 3423 N N . GLY B 1 213 ? 16.656 -2.814 6.117 1 58.53 213 GLY B N 1
ATOM 3424 C CA . GLY B 1 213 ? 17.25 -1.539 5.75 1 58.53 213 GLY B CA 1
ATOM 3425 C C . 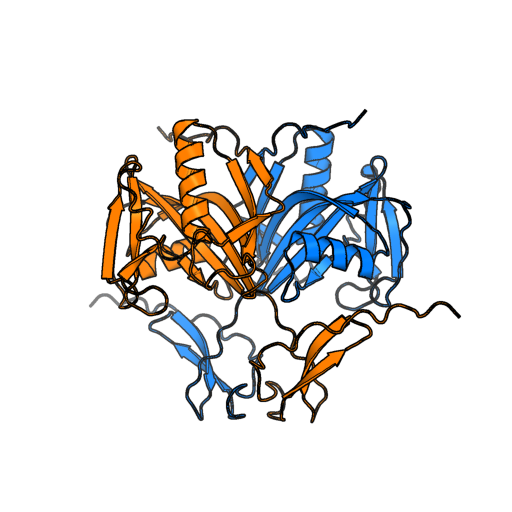GLY B 1 213 ? 18.031 -1.594 4.445 1 58.53 213 GLY B C 1
ATOM 3426 O O . GLY B 1 213 ? 19.047 -2.285 4.348 1 58.53 213 GLY B O 1
ATOM 3427 N N . LEU B 1 214 ? 17.469 -0.88 3.336 1 66.69 214 LEU B N 1
ATOM 3428 C CA . LEU B 1 214 ? 18.078 -0.921 2.012 1 66.69 214 LEU B CA 1
ATOM 3429 C C . LEU B 1 214 ? 18.875 0.353 1.738 1 66.69 214 LEU B C 1
ATOM 3431 O O . LEU B 1 214 ? 18.312 1.454 1.771 1 66.69 214 LEU B O 1
ATOM 3435 N N . PRO B 1 215 ? 20.219 0.248 1.613 1 64.31 215 PRO B N 1
ATOM 3436 C CA . PRO B 1 215 ? 21 1.464 1.376 1 64.31 215 PRO B CA 1
ATOM 3437 C C . PRO B 1 215 ? 20.516 2.262 0.173 1 64.31 215 PRO B C 1
ATOM 3439 O O . PRO B 1 215 ? 20.094 1.676 -0.829 1 64.31 215 PRO B O 1
ATOM 3442 N N . LEU B 1 216 ? 20.266 3.627 0.29 1 58.03 216 LEU B N 1
ATOM 3443 C CA . LEU B 1 216 ? 19.844 4.512 -0.788 1 58.03 216 LEU B CA 1
ATOM 3444 C C . LEU B 1 216 ? 21.047 5.207 -1.426 1 58.03 216 LEU B C 1
ATOM 3446 O O . LEU B 1 216 ? 20.953 5.711 -2.547 1 58.03 216 LEU B O 1
ATOM 3450 N N . GLY B 1 217 ? 21.969 4.602 -1.957 1 47.66 217 GLY B N 1
ATOM 3451 C CA . GLY B 1 217 ? 23.156 5.203 -2.521 1 47.66 217 GLY B CA 1
ATOM 3452 C C . GLY B 1 217 ? 23.312 6.672 -2.164 1 47.66 217 GLY B C 1
ATOM 3453 O O . GLY B 1 217 ? 22.406 7.27 -1.571 1 47.66 217 GLY B O 1
ATOM 3454 N N . ALA B 1 218 ? 24.562 7.273 -2.41 1 40.38 218 ALA B N 1
ATOM 3455 C CA . ALA B 1 218 ? 24.891 8.672 -2.164 1 40.38 218 ALA B CA 1
ATOM 3456 C C . ALA B 1 218 ? 23.953 9.602 -2.932 1 40.38 218 ALA B C 1
ATOM 3458 O O . ALA B 1 218 ? 23.547 9.289 -4.051 1 40.38 218 ALA B O 1
ATOM 3459 N N . GLU B 1 219 ? 23.062 10.25 -2.264 1 36.19 219 GLU B N 1
ATOM 3460 C CA . GLU B 1 219 ? 22.25 11.289 -2.891 1 36.19 219 GLU B CA 1
ATOM 3461 C C . GLU B 1 219 ? 23.031 12 -3.998 1 36.19 219 GLU B C 1
ATOM 3463 O O . GLU B 1 219 ? 24.141 12.484 -3.775 1 36.19 219 GLU B O 1
ATOM 3468 N N . ARG B 1 220 ? 22.953 11.539 -5.273 1 29.7 220 ARG B N 1
ATOM 3469 C CA . ARG B 1 220 ? 23.5 12.562 -6.16 1 29.7 220 ARG B CA 1
ATOM 3470 C C . ARG B 1 220 ? 22.75 13.883 -6.008 1 29.7 220 ARG B C 1
ATOM 3472 O O . ARG B 1 220 ? 21.562 13.961 -6.289 1 29.7 220 ARG B O 1
ATOM 3479 N N . ILE B 1 221 ? 23.078 14.688 -5.051 1 26.8 221 ILE B N 1
ATOM 3480 C CA . ILE B 1 221 ? 22.688 16.094 -5.031 1 26.8 221 ILE B CA 1
ATOM 3481 C C . ILE B 1 221 ? 22.953 16.719 -6.395 1 26.8 221 ILE B C 1
ATOM 3483 O O . ILE B 1 221 ? 24.109 16.797 -6.832 1 26.8 221 ILE B O 1
ATOM 3487 N N . GLN B 1 222 ? 22.141 16.422 -7.414 1 25.05 222 GLN B N 1
ATOM 3488 C CA . GLN B 1 222 ? 22.344 17.328 -8.539 1 25.05 222 GLN B CA 1
ATOM 3489 C C . GLN B 1 222 ? 22.312 18.781 -8.086 1 25.05 222 GLN B C 1
ATOM 3491 O O . GLN B 1 222 ? 21.281 19.281 -7.648 1 25.05 222 GLN B O 1
ATOM 3496 N N . THR B 1 223 ? 23.328 19.297 -7.555 1 22.31 223 THR B N 1
ATOM 3497 C CA . THR B 1 223 ? 23.625 20.719 -7.473 1 22.31 223 THR B CA 1
ATOM 3498 C C . THR B 1 223 ? 23.516 21.375 -8.852 1 22.31 223 THR B C 1
ATOM 3500 O O . THR B 1 223 ? 24.25 21 -9.766 1 22.31 223 THR B O 1
ATOM 3503 N N . GLN B 1 224 ? 22.266 21.422 -9.43 1 19.58 224 GLN B N 1
ATOM 3504 C CA . GLN B 1 224 ? 22.328 22.422 -10.484 1 19.58 224 GLN B CA 1
ATOM 3505 C C . GLN B 1 224 ? 23.016 23.703 -10 1 19.58 224 GLN B C 1
ATOM 3507 O O . GLN B 1 224 ? 22.594 24.297 -9.008 1 19.58 224 GLN B O 1
ATOM 3512 N N . ALA B 1 225 ? 24.266 23.844 -10.414 1 22.44 225 ALA B N 1
ATOM 3513 C CA . ALA B 1 225 ? 24.875 25.156 -10.594 1 22.44 225 ALA B CA 1
ATOM 3514 C C . ALA B 1 225 ? 24.047 26.016 -11.547 1 22.44 225 ALA B C 1
ATOM 3516 O O . ALA B 1 225 ? 23.562 25.531 -12.57 1 22.44 225 ALA B O 1
#

pLDDT: mean 86.49, std 19.31, range [19.34, 98.88]